Protein AF-0000000070188463 (afdb_homodimer)

pLDDT: mean 90.96, std 11.63, range [24.16, 98.5]

Sequence (568 aa):
MRGALTEFWETFYLQYTEGNIYKVPVLRHDMTDEQWKAVAAVIRMGFIQEGVFPIKLAPSFMQQATFGACNDADLLDSFLKFVSVMDKTVFETALKDFESVEEDDINDVMEQYGAKKLINADNVDRIVRKIAHKELVQKPMFVADCFYKLLHTMSLVQEDMSVIYAKLQPSPKKVLKYLRFSEEMSQAETTLSLHVKKLVREMDDPQYLGLFLRFCTGSDVMTQREIHIRFISSDASKNVRCSLSHTCGCVLEIPRSYAEDPYVSLKADFLTLLKNRYWQMDIVMRGALTEFWETFYLQYTEGNIYKVPVLRHDMTDEQWKAVAAVIRMGFIQEGVFPIKLAPSFMQQATFGACNDADLLDSFLKFVSVMDKTVFETALKDFESVEEDDINDVMEQYGAKKLINADNVDRIVRKIAHKELVQKPMFVADCFYKLLHTMSLVQEDMSVIYAKLQPSPKKVLKYLRFSEEMSQAETTLSLHVKKLVREMDDPQYLGLFLRFCTGSDVMTQREIHIRFISSDASKNVRCSLSHTCGCVLEIPRSYAEDPYVSLKADFLTLLKNRYWQMDIV

Nearest PDB structures (foldseek):
  4be8-assembly1_A  TM=3.667E-01  e=1.521E-06  Homo sapiens
  6jx5-assembly3_B  TM=4.091E-01  e=7.621E-05  Homo sapiens
  4be8-assembly1_A  TM=3.666E-01  e=1.034E-06  Homo sapiens
  6jx5-assembly3_B  TM=4.093E-01  e=7.019E-05  Homo sapiens

Solvent-accessible surface area (backbone atoms only — not comparable to full-atom values): 30330 Å² total; per-residue (Å²): 106,48,47,56,51,40,50,49,48,56,50,42,54,43,62,38,25,46,64,55,67,18,25,44,60,52,87,48,92,90,53,53,66,68,55,41,33,51,51,33,50,49,45,51,49,33,33,74,74,62,58,41,71,72,68,43,45,22,61,32,34,49,29,30,14,37,70,72,48,55,53,73,83,41,34,59,60,33,35,52,34,23,42,29,61,67,53,29,52,48,51,52,38,36,67,74,41,42,85,75,41,57,66,69,57,52,52,50,52,32,56,74,69,67,52,82,69,86,77,44,80,88,43,37,63,61,52,52,49,50,48,30,44,40,67,49,42,57,68,30,34,68,57,25,54,36,21,26,77,57,42,48,74,48,96,71,54,79,78,45,50,64,51,50,46,58,61,29,52,71,43,41,71,61,52,58,70,29,53,39,69,67,90,80,62,53,72,56,51,47,52,40,52,51,45,53,52,51,51,43,45,55,32,64,50,65,66,54,41,21,41,52,35,28,55,28,46,22,28,54,52,41,64,86,63,58,36,37,53,41,77,36,78,62,55,78,85,51,83,61,93,62,68,46,38,34,33,90,73,13,27,36,37,38,46,51,70,50,49,82,44,60,62,39,58,54,50,32,53,49,54,51,47,58,70,43,73,81,54,78,64,58,80,118,106,48,46,55,53,40,52,48,48,55,49,42,56,43,61,39,24,47,63,52,70,17,25,44,59,54,87,48,92,90,51,53,67,66,55,42,34,49,52,33,48,50,46,52,50,33,35,73,76,63,58,40,69,71,70,44,44,24,60,32,32,48,30,30,14,37,71,71,48,55,53,72,83,42,34,58,60,33,34,51,34,23,41,29,62,67,54,28,51,49,51,53,38,36,68,74,42,41,86,75,41,55,67,70,59,51,51,48,50,33,55,75,69,66,51,83,68,87,78,46,79,89,44,35,64,60,52,52,48,50,48,32,45,40,66,47,42,57,68,29,35,69,57,25,53,34,20,26,78,58,42,49,75,47,97,70,52,80,79,45,49,64,50,51,45,59,61,27,52,71,44,41,71,61,52,59,70,29,52,39,68,68,91,79,62,54,72,56,50,49,54,41,52,50,44,53,51,51,51,43,44,55,32,64,51,65,66,55,40,23,41,51,35,26,53,28,46,22,27,54,51,41,65,85,61,59,35,39,51,40,78,37,77,62,55,80,84,50,84,62,91,61,69,46,37,33,31,83,74,12,27,37,36,38,48,51,68,52,49,82,44,61,63,39,57,54,49,34,53,48,53,51,47,57,70,43,72,83,54,79,64,55,81,112

Structure (mmCIF, N/CA/C/O backbone):
data_AF-0000000070188463-model_v1
#
loop_
_entity.id
_entity.type
_entity.pdbx_description
1 polymer 'HECT domain-containing protein'
#
loop_
_atom_site.group_PDB
_atom_site.id
_atom_site.type_symbol
_atom_site.label_atom_id
_atom_site.label_alt_id
_atom_site.label_comp_id
_atom_site.label_asym_id
_atom_site.label_entity_id
_atom_site.label_seq_id
_atom_site.pdbx_PDB_ins_code
_atom_site.Cartn_x
_atom_site.Cartn_y
_atom_site.Cartn_z
_atom_site.occupancy
_atom_site.B_iso_or_equiv
_atom_site.auth_seq_id
_atom_site.auth_comp_id
_atom_site.auth_asym_id
_atom_site.auth_atom_id
_atom_site.pdbx_PDB_model_num
ATOM 1 N N . MET A 1 1 ? -24.281 8.25 -7.383 1 86.94 1 MET A N 1
ATOM 2 C CA . MET A 1 1 ? -24.062 8.938 -6.109 1 86.94 1 MET A CA 1
ATOM 3 C C . MET A 1 1 ? -22.812 8.398 -5.406 1 86.94 1 MET A C 1
ATOM 5 O O . MET A 1 1 ? -21.891 9.148 -5.113 1 86.94 1 MET A O 1
ATOM 9 N N . ARG A 1 2 ? -22.656 7.102 -5.375 1 87.94 2 ARG A N 1
ATOM 10 C CA . ARG A 1 2 ? -21.5 6.516 -4.688 1 87.94 2 ARG A CA 1
ATOM 11 C C . ARG A 1 2 ? -20.203 6.887 -5.383 1 87.94 2 ARG A C 1
ATOM 13 O O . ARG A 1 2 ? -19.219 7.227 -4.727 1 87.94 2 ARG A O 1
ATOM 20 N N . GLY A 1 3 ? -20.203 6.879 -6.66 1 88.31 3 GLY A N 1
ATOM 21 C CA . GLY A 1 3 ? -19.016 7.273 -7.418 1 88.31 3 GLY A CA 1
ATOM 22 C C . GLY A 1 3 ? -18.594 8.711 -7.164 1 88.31 3 GLY A C 1
ATOM 23 O O . GLY A 1 3 ? -17.406 8.992 -6.984 1 88.31 3 GLY A O 1
ATOM 24 N N . ALA A 1 4 ? -19.578 9.531 -7.148 1 91.5 4 ALA A N 1
ATOM 25 C CA . ALA A 1 4 ? -19.312 10.953 -6.91 1 91.5 4 ALA A CA 1
ATOM 26 C C . ALA A 1 4 ? -18.766 11.172 -5.504 1 91.5 4 ALA A C 1
ATOM 28 O O . ALA A 1 4 ? -17.828 11.969 -5.316 1 91.5 4 ALA A O 1
ATOM 29 N N . LEU A 1 5 ? -19.359 10.484 -4.555 1 94.31 5 LEU A N 1
ATOM 30 C CA . LEU A 1 5 ? -18.891 10.594 -3.18 1 94.31 5 LEU A CA 1
ATOM 31 C C . LEU A 1 5 ? -17.453 10.109 -3.061 1 94.31 5 LEU A C 1
ATOM 33 O O . LEU A 1 5 ? -16.625 10.75 -2.398 1 94.31 5 LEU A O 1
ATOM 37 N N . THR A 1 6 ? -17.172 9.016 -3.729 1 93.62 6 THR A N 1
ATOM 38 C CA . THR A 1 6 ? -15.828 8.469 -3.699 1 93.62 6 THR A CA 1
ATOM 39 C C . THR A 1 6 ? -14.828 9.445 -4.316 1 93.62 6 THR A C 1
ATOM 41 O O . THR A 1 6 ? -13.75 9.664 -3.762 1 93.62 6 THR A O 1
ATOM 44 N N . GLU A 1 7 ? -15.219 10.016 -5.383 1 92.88 7 GLU A N 1
ATOM 45 C CA . GLU A 1 7 ? -14.367 11 -6.035 1 92.88 7 GLU A CA 1
ATOM 46 C C . GLU A 1 7 ? -14.164 12.227 -5.145 1 92.88 7 GLU A C 1
ATOM 48 O O . GLU A 1 7 ? -13.055 12.75 -5.059 1 92.88 7 GLU A O 1
ATOM 53 N N . PHE A 1 8 ? -15.188 12.672 -4.531 1 96.56 8 PHE A N 1
ATOM 54 C CA . PHE A 1 8 ? -15.102 13.797 -3.611 1 96.56 8 PHE A CA 1
ATOM 55 C C . PHE A 1 8 ? -14.086 13.523 -2.512 1 96.56 8 PHE A C 1
ATOM 57 O O . PHE A 1 8 ? -13.203 14.344 -2.26 1 96.56 8 PHE A O 1
ATOM 64 N N . TRP A 1 9 ? -14.203 12.438 -1.921 1 97.06 9 TRP A N 1
ATOM 65 C CA . TRP A 1 9 ? -13.359 12.148 -0.769 1 97.06 9 TRP A CA 1
ATOM 66 C C . TRP A 1 9 ? -11.914 11.922 -1.196 1 97.06 9 TRP A C 1
ATOM 68 O O . TRP A 1 9 ? -10.984 12.312 -0.488 1 97.06 9 TRP A O 1
ATOM 78 N N . GLU A 1 10 ? -11.727 11.258 -2.305 1 93.38 10 GLU A N 1
ATOM 79 C CA . GLU A 1 10 ? -10.375 11.094 -2.82 1 93.38 10 GLU A CA 1
ATOM 80 C C . GLU A 1 10 ? -9.688 12.445 -3 1 93.38 10 GLU A C 1
ATOM 82 O O . GLU A 1 10 ? -8.539 12.625 -2.592 1 93.38 10 GLU A O 1
ATOM 87 N N . THR A 1 11 ? -10.398 13.352 -3.549 1 94.38 11 THR A N 1
ATOM 88 C CA . THR A 1 11 ? -9.875 14.695 -3.762 1 94.38 11 THR A CA 1
ATOM 89 C C . THR A 1 11 ? -9.68 15.422 -2.432 1 94.38 11 THR A C 1
ATOM 91 O O . THR A 1 11 ? -8.648 16.062 -2.217 1 94.38 11 THR A O 1
ATOM 94 N N . PHE A 1 12 ? -10.641 15.312 -1.581 1 97.38 12 PHE A N 1
ATOM 95 C CA . PHE A 1 12 ? -10.578 15.969 -0.281 1 97.38 12 PHE A CA 1
ATOM 96 C C . PHE A 1 12 ? -9.375 15.484 0.518 1 97.38 12 PHE A C 1
ATOM 98 O O . PHE A 1 12 ? -8.617 16.297 1.059 1 97.38 12 PHE A O 1
ATOM 105 N N . TYR A 1 13 ? -9.219 14.133 0.559 1 97.06 13 TYR A N 1
ATOM 106 C CA . TYR A 1 13 ? -8.117 13.562 1.321 1 97.06 13 TYR A CA 1
ATOM 107 C C . TYR A 1 13 ? -6.773 14.031 0.77 1 97.06 13 TYR A C 1
ATOM 109 O O . TYR A 1 13 ? -5.824 14.242 1.527 1 97.06 13 TYR A O 1
ATOM 117 N N . LEU A 1 14 ? -6.734 14.18 -0.507 1 94.12 14 LEU A N 1
ATOM 118 C CA . LEU A 1 14 ? -5.48 14.508 -1.179 1 94.12 14 LEU A CA 1
ATOM 119 C C . LEU A 1 14 ? -5.137 15.984 -0.989 1 94.12 14 LEU A C 1
ATOM 121 O O . LEU A 1 14 ? -3.986 16.328 -0.706 1 94.12 14 LEU A O 1
ATOM 125 N N . GLN A 1 15 ? -6.109 16.844 -1.016 1 94.44 15 GLN A N 1
ATOM 126 C CA . GLN A 1 15 ? -5.828 18.266 -1.163 1 94.44 15 GLN A CA 1
ATOM 127 C C . GLN A 1 15 ? -6.098 19.016 0.137 1 94.44 15 GLN A C 1
ATOM 129 O O . GLN A 1 15 ? -5.633 20.141 0.315 1 94.44 15 GLN A O 1
ATOM 134 N N . TYR A 1 16 ? -6.848 18.406 1.026 1 97 16 TYR A N 1
ATOM 135 C CA . TYR A 1 16 ? -7.324 19.219 2.141 1 97 16 TYR A CA 1
ATOM 136 C C . TYR A 1 16 ? -6.977 18.578 3.475 1 97 16 TYR A C 1
ATOM 138 O O . TYR A 1 16 ? -7.469 19 4.523 1 97 16 TYR A O 1
ATOM 146 N N . THR A 1 17 ? -6.211 17.5 3.404 1 97.81 17 THR A N 1
ATOM 147 C CA . THR A 1 17 ? -5.871 16.828 4.656 1 97.81 17 THR A CA 1
ATOM 148 C C . THR A 1 17 ? -4.379 16.516 4.719 1 97.81 17 THR A C 1
ATOM 150 O O . THR A 1 17 ? -3.689 16.547 3.695 1 97.81 17 THR A O 1
ATOM 153 N N . GLU A 1 18 ? -3.93 16.359 5.848 1 96.19 18 GLU A N 1
ATOM 154 C CA . GLU A 1 18 ? -2.598 15.82 6.105 1 96.19 18 GLU A CA 1
ATOM 155 C C . GLU A 1 18 ? -2.666 14.562 6.969 1 96.19 18 GLU A C 1
ATOM 157 O O . GLU A 1 18 ? -3.703 14.273 7.57 1 96.19 18 GLU A O 1
ATOM 162 N N . GLY A 1 19 ? -1.573 13.844 6.93 1 96 19 GLY A N 1
ATOM 163 C CA . GLY A 1 19 ? -1.513 12.578 7.641 1 96 19 GLY A CA 1
ATOM 164 C C . GLY A 1 19 ? -1.234 11.391 6.73 1 96 19 GLY A C 1
ATOM 165 O O . GLY A 1 19 ? -0.993 11.57 5.535 1 96 19 GLY A O 1
ATOM 166 N N . ASN A 1 20 ? -1.298 10.172 7.32 1 94.06 20 ASN A N 1
ATOM 167 C CA . ASN A 1 20 ? -0.941 8.945 6.613 1 94.06 20 ASN A CA 1
ATOM 168 C C . ASN A 1 20 ? -2.143 8.016 6.465 1 94.06 20 ASN A C 1
ATOM 170 O O . ASN A 1 20 ? -3 8.242 5.605 1 94.06 20 ASN A O 1
ATOM 174 N N . ILE A 1 21 ? -2.256 7.047 7.383 1 94.44 21 ILE A N 1
ATOM 175 C CA . ILE A 1 21 ? -3.436 6.188 7.359 1 94.44 21 ILE A CA 1
ATOM 176 C C . ILE A 1 21 ? -4.664 6.992 7.777 1 94.44 21 ILE A C 1
ATOM 178 O O . ILE A 1 21 ? -5.68 7 7.074 1 94.44 21 ILE A O 1
ATOM 182 N N . TYR A 1 22 ? -4.496 7.66 8.922 1 97.5 22 TYR A N 1
ATOM 183 C CA . TYR A 1 22 ? -5.504 8.625 9.352 1 97.5 22 TYR A CA 1
ATOM 184 C C . TYR A 1 22 ? -5.102 10.039 8.961 1 97.5 22 TYR A C 1
ATOM 186 O O . TYR A 1 22 ? -3.914 10.375 8.938 1 97.5 22 TYR A O 1
ATOM 194 N N . LYS A 1 23 ? -6.09 10.789 8.68 1 98.31 23 LYS A N 1
ATOM 195 C CA . LYS A 1 23 ? -5.863 12.156 8.203 1 98.31 23 LYS A CA 1
ATOM 196 C C . LYS A 1 23 ? -6.707 13.156 8.992 1 98.31 23 LYS A C 1
ATOM 198 O O . LYS A 1 23 ? -7.723 12.789 9.586 1 98.31 23 LYS A O 1
ATOM 203 N N . VAL A 1 24 ? -6.266 14.406 8.984 1 98.44 24 VAL A N 1
ATOM 204 C CA . VAL A 1 24 ? -7.055 15.508 9.523 1 98.44 24 VAL A CA 1
ATOM 205 C C . VAL A 1 24 ? -7.051 16.672 8.547 1 98.44 24 VAL A C 1
ATOM 207 O O . VAL A 1 24 ? -6.074 16.875 7.82 1 98.44 24 VAL A O 1
ATOM 210 N N . PRO A 1 25 ? -8.156 17.391 8.477 1 97.94 25 PRO A N 1
ATOM 211 C CA . PRO A 1 25 ? -8.188 18.562 7.594 1 97.94 25 PRO A CA 1
ATOM 212 C C . PRO A 1 25 ? -7.141 19.609 7.961 1 97.94 25 PRO A C 1
ATOM 214 O O . PRO A 1 25 ? -6.809 19.766 9.141 1 97.94 25 PRO A O 1
ATOM 217 N N . VAL A 1 26 ? -6.637 20.266 6.992 1 96.44 26 VAL A N 1
ATOM 218 C CA . VAL A 1 26 ? -5.691 21.359 7.18 1 96.44 26 VAL A CA 1
ATOM 219 C C . VAL A 1 26 ? -6.391 22.703 6.926 1 96.44 26 VAL A C 1
ATOM 221 O O . VAL A 1 26 ? -7.188 22.812 5.996 1 96.44 26 VAL A O 1
ATOM 224 N N . LEU A 1 27 ? -6.07 23.594 7.812 1 93.56 27 LEU A N 1
ATOM 225 C CA . LEU A 1 27 ? -6.625 24.938 7.602 1 93.56 27 LEU A CA 1
ATOM 226 C C . LEU A 1 27 ? -6.055 25.562 6.336 1 93.56 27 LEU A C 1
ATOM 228 O O . LEU A 1 27 ? -4.855 25.469 6.078 1 93.56 27 LEU A O 1
ATOM 232 N N . ARG A 1 28 ? -6.961 26.094 5.602 1 89.62 28 ARG A N 1
ATOM 233 C CA . ARG A 1 28 ? -6.582 26.766 4.367 1 89.62 28 ARG A CA 1
ATOM 234 C C . ARG A 1 28 ? -7.184 28.172 4.301 1 89.62 28 ARG A C 1
ATOM 236 O O . ARG A 1 28 ? -8.305 28.391 4.77 1 89.62 28 ARG A O 1
ATOM 243 N N . HIS A 1 29 ? -6.531 28.984 3.566 1 87.44 29 HIS A N 1
ATOM 244 C CA . HIS A 1 29 ? -6.988 30.375 3.445 1 87.44 29 HIS A CA 1
ATOM 245 C C . HIS A 1 29 ? -8.195 30.469 2.516 1 87.44 29 HIS A C 1
ATOM 247 O O . HIS A 1 29 ? -9 31.406 2.637 1 87.44 29 HIS A O 1
ATOM 253 N N . ASP A 1 30 ? -8.242 29.531 1.631 1 87.31 30 ASP A N 1
ATOM 254 C CA . ASP A 1 30 ? -9.32 29.594 0.646 1 87.31 30 ASP A CA 1
ATOM 255 C C . ASP A 1 30 ? -10.562 28.859 1.146 1 87.31 30 ASP A C 1
ATOM 257 O O . ASP A 1 30 ? -11.562 28.75 0.425 1 87.31 30 ASP A O 1
ATOM 261 N N . MET A 1 31 ? -10.539 28.312 2.301 1 92.69 31 MET A N 1
ATOM 262 C CA . MET A 1 31 ? -11.672 27.609 2.9 1 92.69 31 MET A CA 1
ATOM 263 C C . MET A 1 31 ? -12.172 28.359 4.133 1 92.69 31 MET A C 1
ATOM 265 O O . MET A 1 31 ? -11.438 28.516 5.109 1 92.69 31 MET A O 1
ATOM 269 N N . THR A 1 32 ? -13.375 28.812 4.023 1 93.44 32 THR A N 1
ATOM 270 C CA . THR A 1 32 ? -14.023 29.484 5.148 1 93.44 32 THR A CA 1
ATOM 271 C C . THR A 1 32 ? -15.016 28.562 5.84 1 93.44 32 THR A C 1
ATOM 273 O O . THR A 1 32 ? -15.039 27.359 5.562 1 93.44 32 THR A O 1
ATOM 276 N N . ASP A 1 33 ? -15.75 29.141 6.73 1 95.5 33 ASP A N 1
ATOM 277 C CA . ASP A 1 33 ? -16.766 28.406 7.48 1 95.5 33 ASP A CA 1
ATOM 278 C C . ASP A 1 33 ? -17.797 27.781 6.547 1 95.5 33 ASP A C 1
ATOM 280 O O . ASP A 1 33 ? -18.234 26.656 6.762 1 95.5 33 ASP A O 1
ATOM 284 N N . GLU A 1 34 ? -18.078 28.438 5.531 1 96.38 34 GLU A N 1
ATOM 285 C CA . GLU A 1 34 ? -19.109 27.969 4.594 1 96.38 34 GLU A CA 1
ATOM 286 C C . GLU A 1 34 ? -18.656 26.688 3.887 1 96.38 34 GLU A C 1
ATOM 288 O O . GLU A 1 34 ? -19.438 25.734 3.789 1 96.38 34 GLU A O 1
ATOM 293 N N . GLN A 1 35 ? -17.453 26.672 3.398 1 97.06 35 GLN A N 1
ATOM 294 C CA . GLN A 1 35 ? -16.938 25.5 2.682 1 97.06 35 GLN A CA 1
ATOM 295 C C . GLN A 1 35 ? -16.797 24.297 3.613 1 97.06 35 GLN A C 1
ATOM 297 O O . GLN A 1 35 ? -17.109 23.172 3.234 1 97.06 35 GLN A O 1
ATOM 302 N N . TRP A 1 36 ? -16.359 24.578 4.797 1 98.25 36 TRP A N 1
ATOM 303 C CA . TRP A 1 36 ? -16.188 23.484 5.746 1 98.25 36 TRP A CA 1
ATOM 304 C C . TRP A 1 36 ? -17.547 22.906 6.156 1 98.25 36 TRP A C 1
ATOM 306 O O . TRP A 1 36 ? -17.672 21.688 6.316 1 98.25 36 TRP A O 1
ATOM 316 N N . LYS A 1 37 ? -18.531 23.75 6.293 1 97.94 37 LYS A N 1
ATOM 317 C CA . LYS A 1 37 ? -19.875 23.281 6.574 1 97.94 37 LYS A CA 1
ATOM 318 C C . LYS A 1 37 ? -20.422 22.453 5.418 1 97.94 37 LYS A C 1
ATOM 320 O O . LYS A 1 37 ? -21.156 21.484 5.633 1 97.94 37 LYS A O 1
ATOM 325 N N . ALA A 1 38 ? -20.047 22.844 4.238 1 98 38 ALA A N 1
ATOM 326 C CA . ALA A 1 38 ? -20.453 22.062 3.066 1 98 38 ALA A CA 1
ATOM 327 C C . ALA A 1 38 ? -19.859 20.656 3.107 1 98 38 ALA A C 1
ATOM 329 O O . ALA A 1 38 ? -20.531 19.688 2.744 1 98 38 ALA A O 1
ATOM 330 N N . VAL A 1 39 ? -18.641 20.547 3.535 1 98.38 39 VAL A N 1
ATOM 331 C CA . VAL A 1 39 ? -18.016 19.234 3.678 1 98.38 39 VAL A CA 1
ATOM 332 C C . VAL A 1 39 ? -18.781 18.406 4.715 1 98.38 39 VAL A C 1
ATOM 334 O O . VAL A 1 39 ? -19.031 17.219 4.504 1 98.38 39 VAL A O 1
ATOM 337 N N . ALA A 1 40 ? -19.172 19.078 5.766 1 98.5 40 ALA A N 1
ATOM 338 C CA . ALA A 1 40 ? -19.969 18.406 6.793 1 98.5 40 ALA A CA 1
ATOM 339 C C . ALA A 1 40 ? -21.297 17.906 6.23 1 98.5 40 ALA A C 1
ATOM 341 O O . ALA A 1 40 ? -21.75 16.828 6.57 1 98.5 40 ALA A O 1
ATOM 342 N N . ALA A 1 41 ? -21.844 18.688 5.406 1 98.12 41 ALA A N 1
ATOM 343 C CA . ALA A 1 41 ? -23.109 18.297 4.766 1 98.12 41 ALA A CA 1
ATOM 344 C C . ALA A 1 41 ? -22.906 17.062 3.889 1 98.12 41 ALA A C 1
ATOM 346 O O . ALA A 1 41 ? -23.781 16.188 3.832 1 98.12 41 ALA A O 1
ATOM 347 N N . VAL A 1 42 ? -21.781 16.969 3.232 1 98 42 VAL A N 1
ATOM 348 C CA . VAL A 1 42 ? -21.469 15.805 2.402 1 98 42 VAL A CA 1
ATOM 349 C C . VAL A 1 42 ? -21.328 14.562 3.281 1 98 42 VAL A C 1
ATOM 351 O O . VAL A 1 42 ? -21.797 13.484 2.918 1 98 42 VAL A O 1
ATOM 354 N N . ILE A 1 43 ? -20.688 14.766 4.465 1 98 43 ILE A N 1
ATOM 355 C CA . ILE A 1 43 ? -20.531 13.656 5.402 1 98 43 ILE A CA 1
ATOM 356 C C . ILE A 1 43 ? -21.906 13.141 5.812 1 98 43 ILE A C 1
ATOM 358 O O . ILE A 1 43 ? -22.188 11.945 5.738 1 98 43 ILE A O 1
ATOM 362 N N . ARG A 1 44 ? -22.719 14.062 6.211 1 97 44 ARG A N 1
ATOM 363 C CA . ARG A 1 44 ? -24.047 13.719 6.676 1 97 44 ARG A CA 1
ATOM 364 C C . ARG A 1 44 ? -24.859 13.055 5.57 1 97 44 ARG A C 1
ATOM 366 O O . ARG A 1 44 ? -25.469 12 5.785 1 97 44 ARG A O 1
ATOM 373 N N . MET A 1 45 ? -24.906 13.625 4.434 1 96.19 45 MET A N 1
ATOM 374 C CA . MET A 1 45 ? -25.641 13.094 3.299 1 96.19 45 MET A CA 1
ATOM 375 C C . MET A 1 45 ? -25.141 11.703 2.918 1 96.19 45 MET A C 1
ATOM 377 O O . MET A 1 45 ? -25.938 10.789 2.689 1 96.19 45 MET A O 1
ATOM 381 N N . GLY A 1 46 ? -23.797 11.57 2.811 1 95.56 46 GLY A N 1
ATOM 382 C CA . GLY A 1 46 ? -23.219 10.281 2.463 1 95.56 46 GLY A CA 1
ATOM 383 C C . GLY A 1 46 ? -23.562 9.188 3.451 1 95.56 46 GLY A C 1
ATOM 384 O O . GLY A 1 46 ? -23.859 8.055 3.055 1 95.56 46 GLY A O 1
ATOM 385 N N . PHE A 1 47 ? -23.562 9.586 4.664 1 94.44 47 PHE A N 1
ATOM 386 C CA . PHE A 1 47 ? -23.859 8.609 5.707 1 94.44 47 PHE A CA 1
ATOM 387 C C . PHE A 1 47 ? -25.312 8.188 5.66 1 94.44 47 PHE A C 1
ATOM 389 O O . PHE A 1 47 ? -25.625 6.992 5.695 1 94.44 47 PHE A O 1
ATOM 396 N N . ILE A 1 48 ? -26.188 9.109 5.598 1 93.19 48 ILE A N 1
ATOM 397 C CA . ILE A 1 48 ? -27.625 8.852 5.668 1 93.19 48 ILE A CA 1
ATOM 398 C C . ILE A 1 48 ? -28.078 8.148 4.391 1 93.19 48 ILE A C 1
ATOM 400 O O . ILE A 1 48 ? -28.828 7.168 4.453 1 93.19 48 ILE A O 1
ATOM 404 N N . GLN A 1 49 ? -27.609 8.508 3.285 1 92.5 49 GLN A N 1
ATOM 405 C CA . GLN A 1 49 ? -28.141 8.039 2.016 1 92.5 49 GLN A CA 1
ATOM 406 C C . GLN A 1 49 ? -27.422 6.785 1.538 1 92.5 49 GLN A C 1
ATOM 408 O O . GLN A 1 49 ? -28.031 5.895 0.943 1 92.5 49 GLN A O 1
ATOM 413 N N . GLU A 1 50 ? -26.109 6.699 1.762 1 91.19 50 GLU A N 1
ATOM 414 C CA . GLU A 1 50 ? -25.328 5.637 1.132 1 91.19 50 GLU A CA 1
ATOM 415 C C . GLU A 1 50 ? -24.641 4.766 2.176 1 91.19 50 GLU A C 1
ATOM 417 O O . GLU A 1 50 ? -24.016 3.762 1.836 1 91.19 50 GLU A O 1
ATOM 422 N N . GLY A 1 51 ? -24.672 5.219 3.438 1 91.69 51 GLY A N 1
ATOM 423 C CA . GLY A 1 51 ? -23.969 4.492 4.48 1 91.69 51 GLY A CA 1
ATOM 424 C C . GLY A 1 51 ? -22.469 4.66 4.418 1 91.69 51 GLY A C 1
ATOM 425 O O . GLY A 1 51 ? -21.719 3.814 4.914 1 91.69 51 GLY A O 1
ATOM 426 N N . VAL A 1 52 ? -22.031 5.75 3.77 1 94.56 52 VAL A N 1
ATOM 427 C CA . VAL A 1 52 ? -20.609 6.012 3.602 1 94.56 52 VAL A CA 1
ATOM 428 C C . VAL A 1 52 ? -20.141 7.047 4.625 1 94.56 52 VAL A C 1
ATOM 430 O O . VAL A 1 52 ? -20.859 8.008 4.914 1 94.56 52 VAL A O 1
ATOM 433 N N . PHE A 1 53 ? -19.016 6.859 5.195 1 96.12 53 PHE A N 1
ATOM 434 C CA . PHE A 1 53 ? -18.359 7.727 6.164 1 96.12 53 PHE A CA 1
ATOM 435 C C . PHE A 1 53 ? -16.875 7.891 5.832 1 96.12 53 PHE A C 1
ATOM 437 O O . PHE A 1 53 ? -16.25 6.969 5.301 1 96.12 53 PHE A O 1
ATOM 444 N N . PRO A 1 54 ? -16.344 9.086 6.008 1 97.38 54 PRO A N 1
ATOM 445 C CA . PRO A 1 54 ? -14.922 9.281 5.68 1 97.38 54 PRO A CA 1
ATOM 446 C C . PRO A 1 54 ? -13.984 8.664 6.711 1 97.38 54 PRO A C 1
ATOM 448 O O . PRO A 1 54 ? -13.406 9.383 7.535 1 97.38 54 PRO A O 1
ATOM 451 N N . ILE A 1 55 ? -13.703 7.461 6.539 1 97 55 ILE A N 1
ATOM 452 C CA . ILE A 1 55 ? -13.055 6.688 7.594 1 97 55 ILE A CA 1
ATOM 453 C C . ILE A 1 55 ? -11.539 6.895 7.531 1 97 55 ILE A C 1
ATOM 455 O O . ILE A 1 55 ? -10.797 6.336 8.344 1 97 55 ILE A O 1
ATOM 459 N N . LYS A 1 56 ? -11.062 7.676 6.613 1 97.69 56 LYS A N 1
ATOM 460 C CA . LYS A 1 56 ? -9.648 8.055 6.637 1 97.69 56 LYS A CA 1
ATOM 461 C C . LYS A 1 56 ? -9.422 9.258 7.543 1 97.69 56 LYS A C 1
ATOM 463 O O . LYS A 1 56 ? -8.281 9.57 7.895 1 97.69 56 LYS A O 1
ATOM 468 N N . LEU A 1 57 ? -10.508 10.016 7.82 1 98.5 57 LEU A N 1
ATOM 469 C CA . LEU A 1 57 ? -10.359 11.039 8.844 1 98.5 57 LEU A CA 1
ATOM 470 C C . LEU A 1 57 ? -10.195 10.406 10.227 1 98.5 57 LEU A C 1
ATOM 472 O O . LEU A 1 57 ? -10.922 9.477 10.578 1 98.5 57 LEU A O 1
ATOM 476 N N . ALA A 1 58 ? -9.281 10.891 10.945 1 98.12 58 ALA A N 1
ATOM 477 C CA . ALA A 1 58 ? -8.922 10.297 12.227 1 98.12 58 ALA A CA 1
ATOM 478 C C . ALA A 1 58 ? -10.133 10.234 13.156 1 98.12 58 ALA A C 1
ATOM 480 O O . ALA A 1 58 ? -10.852 11.219 13.328 1 98.12 58 ALA A O 1
ATOM 481 N N . PRO A 1 59 ? -10.297 9.102 13.828 1 96.75 59 PRO A N 1
ATOM 482 C CA . PRO A 1 59 ? -11.414 8.969 14.766 1 96.75 59 PRO A CA 1
ATOM 483 C C . PRO A 1 59 ? -11.422 10.062 15.836 1 96.75 59 PRO A C 1
ATOM 485 O O . PRO A 1 59 ? -12.477 10.609 16.156 1 96.75 59 PRO A O 1
ATOM 488 N N . SER A 1 60 ? -10.289 10.375 16.344 1 96.19 60 SER A N 1
ATOM 489 C CA . SER A 1 60 ? -10.211 11.398 17.391 1 96.19 60 SER A CA 1
ATOM 490 C C . SER A 1 60 ? -10.703 12.75 16.891 1 96.19 60 SER A C 1
ATOM 492 O O . SER A 1 60 ? -11.422 13.453 17.594 1 96.19 60 SER A O 1
ATOM 494 N N . PHE A 1 61 ? -10.367 13.078 15.703 1 97.81 61 PHE A N 1
ATOM 495 C CA . PHE A 1 61 ? -10.867 14.305 15.102 1 97.81 61 PHE A CA 1
ATOM 496 C C . PHE A 1 61 ? -12.375 14.242 14.891 1 97.81 61 PHE A C 1
ATOM 498 O O . PHE A 1 61 ? -13.086 15.195 15.195 1 97.81 61 PHE A O 1
ATOM 505 N N . MET A 1 62 ? -12.828 13.117 14.367 1 97.62 62 MET A N 1
ATOM 506 C CA . MET A 1 62 ? -14.25 12.977 14.047 1 97.62 62 MET A CA 1
ATOM 507 C C . MET A 1 62 ? -15.086 12.945 15.32 1 97.62 62 MET A C 1
ATOM 509 O O . MET A 1 62 ? -16.234 13.414 15.328 1 97.62 62 MET A O 1
ATOM 513 N N . GLN A 1 63 ? -14.523 12.414 16.375 1 96.75 63 GLN A N 1
ATOM 514 C CA . GLN A 1 63 ? -15.195 12.484 17.672 1 96.75 63 GLN A CA 1
ATOM 515 C C . GLN A 1 63 ? -15.391 13.93 18.109 1 96.75 63 GLN A C 1
ATOM 517 O O . GLN A 1 63 ? -16.484 14.312 18.562 1 96.75 63 GLN A O 1
ATOM 522 N N . GLN A 1 64 ? -14.32 14.68 17.969 1 96.38 64 GLN A N 1
ATOM 523 C CA . GLN A 1 64 ? -14.398 16.109 18.281 1 96.38 64 GLN A CA 1
ATOM 524 C C . GLN A 1 64 ? -15.438 16.797 17.406 1 96.38 64 GLN A C 1
ATOM 526 O O . GLN A 1 64 ? -16.219 17.625 17.891 1 96.38 64 GLN A O 1
ATOM 531 N N . ALA A 1 65 ? -15.461 16.422 16.156 1 97.62 65 ALA A N 1
ATOM 532 C CA . ALA A 1 65 ? -16.297 17.078 15.148 1 97.62 65 ALA A CA 1
ATOM 533 C C . ALA A 1 65 ? -17.75 16.656 15.281 1 97.62 65 ALA A C 1
ATOM 535 O O . ALA A 1 65 ? -18.656 17.328 14.758 1 97.62 65 ALA A O 1
ATOM 536 N N . THR A 1 66 ? -18.047 15.555 15.93 1 97.12 66 THR A N 1
ATOM 537 C CA . THR A 1 66 ? -19.391 15.016 15.992 1 97.12 66 THR A CA 1
ATOM 538 C C . THR A 1 66 ? -19.969 15.148 17.406 1 97.12 66 THR A C 1
ATOM 540 O O . THR A 1 66 ? -21.141 15.438 17.578 1 97.12 66 THR A O 1
ATOM 543 N N . PHE A 1 67 ? -19.078 14.977 18.422 1 95.88 67 PHE A N 1
ATOM 544 C CA . PHE A 1 67 ? -19.578 14.898 19.797 1 95.88 67 PHE A CA 1
ATOM 545 C C . PHE A 1 67 ? -19.062 16.062 20.625 1 95.88 67 PHE A C 1
ATOM 547 O O . PHE A 1 67 ? -19.469 16.25 21.766 1 95.88 67 PHE A O 1
ATOM 554 N N . GLY A 1 68 ? -18.125 16.766 20.172 1 94.56 68 GLY A N 1
ATOM 555 C CA . GLY A 1 68 ? -17.562 17.906 20.875 1 94.56 68 GLY A CA 1
ATOM 556 C C . GLY A 1 68 ? -16.391 17.547 21.75 1 94.56 68 GLY A C 1
ATOM 557 O O . GLY A 1 68 ? -15.773 18.438 22.375 1 94.56 68 GLY A O 1
ATOM 558 N N . ALA A 1 69 ? -16.094 16.25 21.75 1 93.06 69 ALA A N 1
ATOM 559 C CA . ALA A 1 69 ? -14.969 15.812 22.562 1 93.06 69 ALA A CA 1
ATOM 560 C C . ALA A 1 69 ? -14.383 14.5 22.031 1 93.06 69 ALA A C 1
ATOM 562 O O . ALA A 1 69 ? -15.117 13.625 21.578 1 93.06 69 ALA A O 1
ATOM 563 N N . CYS A 1 70 ? -13.039 14.477 22.094 1 91.25 70 CYS A N 1
ATOM 564 C CA . CYS A 1 70 ? -12.375 13.242 21.688 1 91.25 70 CYS A CA 1
ATOM 565 C C . CYS A 1 70 ? -12.117 12.344 22.891 1 91.25 70 CYS A C 1
ATOM 567 O O . CYS A 1 70 ? -11.898 12.828 24 1 91.25 70 CYS A O 1
ATOM 569 N N . ASN A 1 71 ? -12.203 11.062 22.609 1 88.81 71 ASN A N 1
ATOM 570 C CA . ASN A 1 71 ? -11.875 10.062 23.625 1 88.81 71 ASN A CA 1
ATOM 571 C C . ASN A 1 71 ? -10.367 9.875 23.75 1 88.81 71 ASN A C 1
ATOM 573 O O . ASN A 1 71 ? -9.688 9.555 22.781 1 88.81 71 ASN A O 1
ATOM 577 N N . ASP A 1 72 ? -9.867 9.969 24.938 1 86.75 72 ASP A N 1
ATOM 578 C CA . ASP A 1 72 ? -8.438 9.852 25.203 1 86.75 72 ASP A CA 1
ATOM 579 C C . ASP A 1 72 ? -7.914 8.477 24.797 1 86.75 72 ASP A C 1
ATOM 581 O O . ASP A 1 72 ? -6.766 8.344 24.375 1 86.75 72 ASP A O 1
ATOM 585 N N . ALA A 1 73 ? -8.766 7.547 24.969 1 85.31 73 ALA A N 1
ATOM 586 C CA . ALA A 1 73 ? -8.367 6.176 24.656 1 85.31 73 ALA A CA 1
ATOM 587 C C . ALA A 1 73 ? -8.062 6.023 23.172 1 85.31 73 ALA A C 1
ATOM 589 O O . ALA A 1 73 ? -7.207 5.227 22.781 1 85.31 73 ALA A O 1
ATOM 590 N N . ASP A 1 74 ? -8.672 6.844 22.328 1 91.19 74 ASP A N 1
ATOM 591 C CA . ASP A 1 74 ? -8.531 6.727 20.875 1 91.19 74 ASP A CA 1
ATOM 592 C C . ASP A 1 74 ? -7.441 7.66 20.359 1 91.19 74 ASP A C 1
ATOM 594 O O . ASP A 1 74 ? -6.977 7.508 19.219 1 91.19 74 ASP A O 1
ATOM 598 N N . LEU A 1 75 ? -7.055 8.547 21.188 1 96.06 75 LEU A N 1
ATOM 599 C CA . LEU A 1 75 ? -6.164 9.609 20.75 1 96.06 75 LEU A CA 1
ATOM 600 C C . LEU A 1 75 ? -4.82 9.047 20.297 1 96.06 75 LEU A C 1
ATOM 602 O O . LEU A 1 75 ? -4.363 9.336 19.188 1 96.06 75 LEU A O 1
ATOM 606 N N . LEU A 1 76 ? -4.25 8.211 21.141 1 96.38 76 LEU A N 1
ATOM 607 C CA . LEU A 1 76 ? -2.922 7.688 20.828 1 96.38 76 LEU A CA 1
ATOM 608 C C . LEU A 1 76 ? -2.971 6.758 19.625 1 96.38 76 LEU A C 1
ATOM 610 O O . LEU A 1 76 ? -2.109 6.828 18.75 1 96.38 76 LEU A O 1
ATOM 614 N N . ASP A 1 77 ? -3.957 5.949 19.594 1 95.69 77 ASP A N 1
ATOM 615 C CA . ASP A 1 77 ? -4.109 5.047 18.453 1 95.69 77 ASP A CA 1
ATOM 616 C C . ASP A 1 77 ? -4.309 5.824 17.156 1 95.69 77 ASP A C 1
ATOM 618 O O . ASP A 1 77 ? -3.707 5.496 16.125 1 95.69 77 ASP A O 1
ATOM 622 N N . SER A 1 78 ? -5.145 6.836 17.203 1 97.56 78 SER A N 1
ATOM 623 C CA . SER A 1 78 ? -5.359 7.695 16.047 1 97.56 78 SER A CA 1
ATOM 624 C C . SER A 1 78 ? -4.066 8.375 15.609 1 97.56 78 SER A C 1
ATOM 626 O O . SER A 1 78 ? -3.766 8.438 14.422 1 97.56 78 SER A O 1
ATOM 628 N N . PHE A 1 79 ? -3.301 8.742 16.625 1 98.25 79 PHE A N 1
ATOM 629 C CA . PHE A 1 79 ? -2.07 9.477 16.344 1 98.25 79 PHE A CA 1
ATOM 630 C C . PHE A 1 79 ? -1.04 8.57 15.68 1 98.25 79 PHE A C 1
ATOM 632 O O . PHE A 1 79 ? -0.393 8.969 14.711 1 98.25 79 PHE A O 1
ATOM 639 N N . LEU A 1 80 ? -0.936 7.41 16.156 1 97.81 80 LEU A N 1
ATOM 640 C CA . LEU A 1 80 ? 0.055 6.477 15.641 1 97.81 80 LEU A CA 1
ATOM 641 C C . LEU A 1 80 ? -0.284 6.059 14.219 1 97.81 80 LEU A C 1
ATOM 643 O O . LEU A 1 80 ? 0.59 5.613 13.469 1 97.81 80 LEU A O 1
ATOM 647 N N . LYS A 1 81 ? -1.53 6.238 13.797 1 97.06 81 LYS A N 1
ATOM 648 C CA . LYS A 1 81 ? -1.929 5.957 12.422 1 97.06 81 LYS A CA 1
ATOM 649 C C . LYS A 1 81 ? -1.908 7.227 11.578 1 97.06 81 LYS A C 1
ATOM 651 O O . LYS A 1 81 ? -2.057 7.168 10.352 1 97.06 81 LYS A O 1
ATOM 656 N N . PHE A 1 82 ? -1.744 8.297 12.25 1 97.94 82 PHE A N 1
ATOM 657 C CA . PHE A 1 82 ? -1.646 9.602 11.602 1 97.94 82 PHE A CA 1
ATOM 658 C C . PHE A 1 82 ? -0.218 9.875 11.148 1 97.94 82 PHE A C 1
ATOM 660 O O . PHE A 1 82 ? 0.002 10.445 10.078 1 97.94 82 PHE A O 1
ATOM 667 N N . VAL A 1 83 ? 0.731 9.492 11.898 1 97.5 83 VAL A N 1
ATOM 668 C CA . VAL A 1 83 ? 2.133 9.781 11.609 1 97.5 83 VAL A CA 1
ATOM 669 C C . VAL A 1 83 ? 2.686 8.742 10.641 1 97.5 83 VAL A C 1
ATOM 671 O O . VAL A 1 83 ? 2.061 7.703 10.406 1 97.5 83 VAL A O 1
ATOM 674 N N . SER A 1 84 ? 3.812 9.062 10.055 1 96 84 SER A N 1
ATOM 675 C CA . SER A 1 84 ? 4.48 8.125 9.156 1 96 84 SER A CA 1
ATOM 676 C C . SER A 1 84 ? 4.879 6.848 9.891 1 96 84 SER A C 1
ATOM 678 O O . SER A 1 84 ? 5.012 6.844 11.117 1 96 84 SER A O 1
ATOM 680 N N . VAL A 1 85 ? 5.043 5.82 9.156 1 95.12 85 VAL A N 1
ATOM 681 C CA . VAL A 1 85 ? 5.453 4.543 9.742 1 95.12 85 VAL A CA 1
ATOM 682 C C . VAL A 1 85 ? 6.793 4.707 10.453 1 95.12 85 VAL A C 1
ATOM 684 O O . VAL A 1 85 ? 7.004 4.133 11.523 1 95.12 85 VAL A O 1
ATOM 687 N N . MET A 1 86 ? 7.652 5.5 9.93 1 93.31 86 MET A N 1
ATOM 688 C CA . MET A 1 86 ? 8.953 5.773 10.539 1 93.31 86 MET A CA 1
ATOM 689 C C . MET A 1 86 ? 8.773 6.438 11.906 1 93.31 86 MET A C 1
ATOM 691 O O . MET A 1 86 ? 9.398 6.027 12.883 1 93.31 86 MET A O 1
ATOM 695 N N . ASP A 1 87 ? 7.98 7.422 11.891 1 95.88 87 ASP A N 1
ATOM 696 C CA . ASP A 1 87 ? 7.746 8.141 13.141 1 95.88 87 ASP A CA 1
ATOM 697 C C . ASP A 1 87 ? 6.996 7.262 14.141 1 95.88 87 ASP A C 1
ATOM 699 O O . ASP A 1 87 ? 7.266 7.312 15.344 1 95.88 87 ASP A O 1
ATOM 703 N N . LYS A 1 88 ? 6.047 6.504 13.617 1 97.5 88 LYS A N 1
ATOM 704 C CA . LYS A 1 88 ? 5.297 5.582 14.461 1 97.5 88 LYS A CA 1
ATOM 705 C C . LYS A 1 88 ? 6.234 4.637 15.211 1 97.5 88 LYS A C 1
ATOM 707 O O . LYS A 1 88 ? 6.086 4.43 16.422 1 97.5 88 LYS A O 1
ATOM 712 N N . THR A 1 89 ? 7.168 4.121 14.5 1 96.31 89 THR A N 1
ATOM 713 C CA . THR A 1 89 ? 8.125 3.191 15.094 1 96.31 89 THR A CA 1
ATOM 714 C C . THR A 1 89 ? 8.898 3.859 16.219 1 96.31 89 THR A C 1
ATOM 716 O O . THR A 1 89 ? 9.109 3.256 17.281 1 96.31 89 THR A O 1
ATOM 719 N N . VAL A 1 90 ? 9.289 5.055 16 1 96.38 90 VAL A N 1
ATOM 720 C CA . VAL A 1 90 ? 10.023 5.805 17 1 96.38 90 VAL A CA 1
ATOM 721 C C . VAL A 1 90 ? 9.148 6.031 18.234 1 96.38 90 VAL A C 1
ATOM 723 O O . VAL A 1 90 ? 9.562 5.754 19.359 1 96.38 90 VAL A O 1
ATOM 726 N N . PHE A 1 91 ? 7.957 6.461 18.016 1 97.19 91 PHE A N 1
ATOM 727 C CA . PHE A 1 91 ? 7.043 6.73 19.125 1 97.19 91 PHE A CA 1
ATOM 728 C C . PHE A 1 91 ? 6.719 5.449 19.891 1 97.19 91 PHE A C 1
ATOM 730 O O . PHE A 1 91 ? 6.738 5.434 21.125 1 97.19 91 PHE A O 1
ATOM 737 N N . GLU A 1 92 ? 6.395 4.414 19.156 1 97.38 92 GLU A N 1
ATOM 738 C CA . GLU A 1 92 ? 6.035 3.148 19.797 1 97.38 92 GLU A CA 1
ATOM 739 C C . GLU A 1 92 ? 7.191 2.602 20.625 1 97.38 92 GLU A C 1
ATOM 741 O O . GLU A 1 92 ? 6.988 2.113 21.734 1 97.38 92 GLU A O 1
ATOM 746 N N . THR A 1 93 ? 8.398 2.656 20.094 1 97.12 93 THR A N 1
ATOM 747 C CA . THR A 1 93 ? 9.578 2.201 20.812 1 97.12 93 THR A CA 1
ATOM 748 C C . THR A 1 93 ? 9.797 3.033 22.078 1 97.12 93 THR A C 1
ATOM 750 O O . THR A 1 93 ? 10.047 2.488 23.156 1 97.12 93 THR A O 1
ATOM 753 N N . ALA A 1 94 ? 9.664 4.34 21.922 1 96.62 94 ALA A N 1
ATOM 754 C CA . ALA A 1 94 ? 9.867 5.246 23.047 1 96.62 94 ALA A CA 1
ATOM 755 C C . ALA A 1 94 ? 8.836 4.988 24.141 1 96.62 94 ALA A C 1
ATOM 757 O O . ALA A 1 94 ? 9.164 5.023 25.328 1 96.62 94 ALA A O 1
ATOM 758 N N . LEU A 1 95 ? 7.629 4.688 23.766 1 96.56 95 LEU A N 1
ATOM 759 C CA . LEU A 1 95 ? 6.551 4.465 24.719 1 96.56 95 LEU A CA 1
ATOM 760 C C . LEU A 1 95 ? 6.715 3.117 25.422 1 96.56 95 LEU A C 1
ATOM 762 O O . LEU A 1 95 ? 6.348 2.969 26.578 1 96.56 95 LEU A O 1
ATOM 766 N N . LYS A 1 96 ? 7.238 2.139 24.688 1 96.12 96 LYS A N 1
ATOM 767 C CA . LYS A 1 96 ? 7.426 0.8 25.234 1 96.12 96 LYS A CA 1
ATOM 768 C C . LYS A 1 96 ? 8.68 0.73 26.094 1 96.12 96 LYS A C 1
ATOM 770 O O . LYS A 1 96 ? 8.648 0.209 27.219 1 96.12 96 LYS A O 1
ATOM 775 N N . ASP A 1 97 ? 9.797 1.176 25.547 1 96.31 97 ASP A N 1
ATOM 776 C CA . ASP A 1 97 ? 11.102 1.186 26.203 1 96.31 97 ASP A CA 1
ATOM 777 C C . ASP A 1 97 ? 11.945 2.361 25.703 1 96.31 97 ASP A C 1
ATOM 779 O O . ASP A 1 97 ? 12.727 2.223 24.766 1 96.31 97 ASP A O 1
ATOM 783 N N . PHE A 1 98 ? 11.953 3.432 26.484 1 95.62 98 PHE A N 1
ATOM 784 C CA . PHE A 1 98 ? 12.555 4.691 26.062 1 95.62 98 PHE 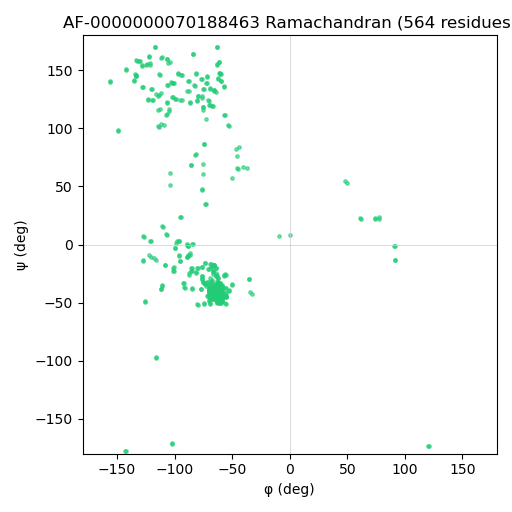A CA 1
ATOM 785 C C . PHE A 1 98 ? 14.055 4.527 25.828 1 95.62 98 PHE A C 1
ATOM 787 O O . PHE A 1 98 ? 14.617 5.168 24.938 1 95.62 98 PHE A O 1
ATOM 794 N N . GLU A 1 99 ? 14.68 3.695 26.516 1 93.88 99 GLU A N 1
ATOM 795 C CA . GLU A 1 99 ? 16.125 3.543 26.438 1 93.88 99 GLU A CA 1
ATOM 796 C C . GLU A 1 99 ? 16.547 2.844 25.141 1 93.88 99 GLU A C 1
ATOM 798 O O . GLU A 1 99 ? 17.703 2.91 24.734 1 93.88 99 GLU A O 1
ATOM 803 N N . SER A 1 100 ? 15.57 2.242 24.547 1 95.12 100 SER A N 1
ATOM 804 C CA . SER A 1 100 ? 15.867 1.47 23.359 1 95.12 100 SER A CA 1
ATOM 805 C C . SER A 1 100 ? 15.773 2.334 22.094 1 95.12 100 SER A C 1
ATOM 807 O O . SER A 1 100 ? 16.156 1.903 21.016 1 95.12 100 SER A O 1
ATOM 809 N N . VAL A 1 101 ? 15.234 3.564 22.25 1 94.38 101 VAL A N 1
ATOM 810 C CA . VAL A 1 101 ? 15.055 4.414 21.062 1 94.38 101 VAL A CA 1
ATOM 811 C C . VAL A 1 101 ? 16.359 5.137 20.75 1 94.38 101 VAL A C 1
ATOM 813 O O . VAL A 1 101 ? 17.062 5.602 21.656 1 94.38 101 VAL A O 1
ATOM 816 N N . GLU A 1 102 ? 16.688 5.176 19.531 1 93.38 102 GLU A N 1
ATOM 817 C CA . GLU A 1 102 ? 17.859 5.926 19.094 1 93.38 102 GLU A CA 1
ATOM 818 C C . GLU A 1 102 ? 17.688 7.418 19.344 1 93.38 102 GLU A C 1
ATOM 820 O O . GLU A 1 102 ? 16.688 8.016 18.922 1 93.38 102 GLU A O 1
ATOM 825 N N . GLU A 1 103 ? 18.641 8.023 19.922 1 91.81 103 GLU A N 1
ATOM 826 C CA . GLU A 1 103 ? 18.562 9.422 20.328 1 91.81 103 GLU A CA 1
ATOM 827 C C . GLU A 1 103 ? 18.328 10.336 19.125 1 91.81 103 GLU A C 1
ATOM 829 O O . GLU A 1 103 ? 17.5 11.25 19.203 1 91.81 103 GLU A O 1
ATOM 834 N N . ASP A 1 104 ? 18.984 10.07 18.078 1 91.44 104 ASP A N 1
ATOM 835 C CA . ASP A 1 104 ? 18.844 10.906 16.891 1 91.44 104 ASP A CA 1
ATOM 836 C C . ASP A 1 104 ? 17.422 10.82 16.312 1 91.44 104 ASP A C 1
ATOM 838 O O . ASP A 1 104 ? 16.875 11.812 15.844 1 91.44 104 ASP A O 1
ATOM 842 N N . ASP A 1 105 ? 16.844 9.695 16.422 1 93 105 ASP A N 1
ATOM 843 C CA . ASP A 1 105 ? 15.508 9.477 15.875 1 93 105 ASP A CA 1
ATOM 844 C C . ASP A 1 105 ? 14.453 10.219 16.703 1 93 105 ASP A C 1
ATOM 846 O O . ASP A 1 105 ? 13.562 10.867 16.141 1 93 105 ASP A O 1
ATOM 850 N N . ILE A 1 106 ? 14.594 10.117 17.969 1 94.44 106 ILE A N 1
ATOM 851 C CA . ILE A 1 106 ? 13.594 10.734 18.828 1 94.44 106 ILE A CA 1
ATOM 852 C C . ILE A 1 106 ? 13.719 12.258 18.75 1 94.44 106 ILE A C 1
ATOM 854 O O . ILE A 1 106 ? 12.711 12.969 18.75 1 94.44 106 ILE A O 1
ATOM 858 N N . ASN A 1 107 ? 14.922 12.758 18.656 1 92 107 ASN A N 1
ATOM 859 C CA . ASN A 1 107 ? 15.117 14.195 18.5 1 92 107 ASN A CA 1
ATOM 860 C C . ASN A 1 107 ? 14.531 14.711 17.188 1 92 107 ASN A C 1
ATOM 862 O O . ASN A 1 107 ? 13.914 15.773 17.156 1 92 107 ASN A O 1
ATOM 866 N N . ASP A 1 108 ? 14.695 13.93 16.234 1 90.56 108 ASP A N 1
ATOM 867 C CA . ASP A 1 108 ? 14.18 14.297 14.914 1 90.56 108 ASP A CA 1
ATOM 868 C C . ASP A 1 108 ? 12.648 14.383 14.93 1 90.56 108 ASP A C 1
ATOM 870 O O . ASP A 1 108 ? 12.078 15.344 14.406 1 90.56 108 ASP A O 1
ATOM 874 N N . VAL A 1 109 ? 12.031 13.422 15.516 1 92.94 109 VAL A N 1
ATOM 875 C CA . VAL A 1 109 ? 10.57 13.391 15.539 1 92.94 109 VAL A CA 1
ATOM 876 C C . VAL A 1 109 ? 10.047 14.523 16.438 1 92.94 109 VAL A C 1
ATOM 878 O O . VAL A 1 109 ? 9.023 15.141 16.125 1 92.94 109 VAL A O 1
ATOM 881 N N . MET A 1 110 ? 10.727 14.781 17.516 1 93.06 110 MET A N 1
ATOM 882 C CA . MET A 1 110 ? 10.312 15.867 18.406 1 93.06 110 MET A CA 1
ATOM 883 C C . MET A 1 110 ? 10.398 17.219 17.703 1 93.06 110 MET A C 1
ATOM 885 O O . MET A 1 110 ? 9.492 18.047 17.828 1 93.06 110 MET A O 1
ATOM 889 N N . GLU A 1 111 ? 11.398 17.344 16.969 1 88.75 111 GLU A N 1
ATOM 890 C CA . GLU A 1 111 ? 11.555 18.562 16.188 1 88.75 111 GLU A CA 1
ATOM 891 C C . GLU A 1 111 ? 10.461 18.688 15.125 1 88.75 111 GLU A C 1
ATOM 893 O O . GLU A 1 111 ? 9.891 19.766 14.938 1 88.75 111 GLU A O 1
ATOM 898 N N . GLN A 1 112 ? 10.164 17.641 14.508 1 89.06 112 GLN A N 1
ATOM 899 C CA . GLN A 1 112 ? 9.172 17.625 13.438 1 89.06 112 GLN A CA 1
ATOM 900 C C . GLN A 1 112 ? 7.793 18.031 13.953 1 89.06 112 GLN A C 1
ATOM 902 O O . GLN A 1 112 ? 7.035 18.703 13.25 1 89.06 112 GLN A O 1
ATOM 907 N N . TYR A 1 113 ? 7.531 17.703 15.125 1 92.12 113 TYR A N 1
ATOM 908 C CA . TYR A 1 113 ? 6.188 17.938 15.641 1 92.12 113 TYR A CA 1
ATOM 909 C C . TYR A 1 113 ? 6.184 19.094 16.641 1 92.12 113 TYR A C 1
ATOM 911 O O . TYR A 1 113 ? 5.207 19.297 17.359 1 92.12 113 TYR A O 1
ATOM 919 N N . GLY A 1 114 ? 7.32 19.797 16.734 1 87.38 114 GLY A N 1
ATOM 920 C CA . GLY A 1 114 ? 7.398 21.062 17.453 1 87.38 114 GLY A CA 1
ATOM 921 C C . GLY A 1 114 ? 7.453 20.891 18.969 1 87.38 114 GLY A C 1
ATOM 922 O O . GLY A 1 114 ? 6.984 21.75 19.703 1 87.38 114 GLY A O 1
ATOM 923 N N . ALA A 1 115 ? 7.887 19.75 19.312 1 87.94 115 ALA A N 1
ATOM 924 C CA . ALA A 1 115 ? 8.039 19.547 20.75 1 87.94 115 ALA A CA 1
ATOM 925 C C . ALA A 1 115 ? 9.289 20.25 21.281 1 87.94 115 ALA A C 1
ATOM 927 O O . ALA A 1 115 ? 10.391 20.016 20.781 1 87.94 115 ALA A O 1
ATOM 928 N N . LYS A 1 116 ? 9.188 21.078 22.281 1 85.5 116 LYS A N 1
ATOM 929 C CA . LYS A 1 116 ? 10.289 21.875 22.797 1 85.5 116 LYS A CA 1
ATOM 930 C C . LYS A 1 116 ? 10.883 21.25 24.062 1 85.5 116 LYS A C 1
ATOM 932 O O . LYS A 1 116 ? 12.031 21.531 24.406 1 85.5 116 LYS A O 1
ATOM 937 N N . LYS A 1 117 ? 10.148 20.484 24.688 1 84.94 117 LYS A N 1
ATOM 938 C CA . LYS A 1 117 ? 10.625 19.875 25.922 1 84.94 117 LYS A CA 1
ATOM 939 C C . LYS A 1 117 ? 11.5 18.656 25.656 1 84.94 117 LYS A C 1
ATOM 941 O O . LYS A 1 117 ? 11.25 17.906 24.703 1 84.94 117 LYS A O 1
ATOM 946 N N . LEU A 1 118 ? 12.43 18.5 26.547 1 88.12 118 LEU A N 1
ATOM 947 C CA . LEU A 1 118 ? 13.281 17.328 26.453 1 88.12 118 LEU A CA 1
ATOM 948 C C . LEU A 1 118 ? 12.508 16.062 26.828 1 88.12 118 LEU A C 1
ATOM 950 O O . LEU A 1 118 ? 11.891 16 27.891 1 88.12 118 LEU A O 1
ATOM 954 N N . ILE A 1 119 ? 12.516 15.18 25.984 1 92.19 119 ILE A N 1
ATOM 955 C CA . ILE A 1 119 ? 11.773 13.945 26.172 1 92.19 119 ILE A CA 1
ATOM 956 C C . ILE A 1 119 ? 12.648 12.922 26.891 1 92.19 119 ILE A C 1
ATOM 958 O O . ILE A 1 119 ? 13.844 12.82 26.625 1 92.19 119 ILE A O 1
ATOM 962 N N . ASN A 1 120 ? 12.109 12.289 27.906 1 94.31 120 ASN A N 1
ATOM 963 C CA . ASN A 1 120 ? 12.773 11.219 28.641 1 94.31 120 ASN A CA 1
ATOM 964 C C . ASN A 1 120 ? 11.789 10.133 29.062 1 94.31 120 ASN A C 1
ATOM 966 O O . ASN A 1 120 ? 10.609 10.188 28.703 1 94.31 120 ASN A O 1
ATOM 970 N N . ALA A 1 121 ? 12.281 9.141 29.781 1 94.25 121 ALA A N 1
ATOM 971 C CA . ALA A 1 121 ? 11.5 7.969 30.156 1 94.25 121 ALA A CA 1
ATOM 972 C C . ALA A 1 121 ? 10.32 8.352 31.047 1 94.25 121 ALA A C 1
ATOM 974 O O . ALA A 1 121 ? 9.258 7.734 30.984 1 94.25 121 ALA A O 1
ATOM 975 N N . ASP A 1 122 ? 10.406 9.461 31.781 1 94.75 122 ASP A N 1
ATOM 976 C CA . ASP A 1 122 ? 9.398 9.836 32.781 1 94.75 122 ASP A CA 1
ATOM 977 C C . ASP A 1 122 ? 8.266 10.633 32.125 1 94.75 122 ASP A C 1
ATOM 979 O O . ASP A 1 122 ? 7.152 10.672 32.656 1 94.75 122 ASP A O 1
ATOM 983 N N . ASN A 1 123 ? 8.617 11.219 31.062 1 95.62 123 ASN A N 1
ATOM 984 C CA . ASN A 1 123 ? 7.613 12.148 30.547 1 95.62 123 ASN A CA 1
ATOM 985 C C . ASN A 1 123 ? 7.184 11.781 29.125 1 95.62 123 ASN A C 1
ATOM 987 O O . ASN A 1 123 ? 6.332 12.445 28.547 1 95.62 123 ASN A O 1
ATOM 991 N N . VAL A 1 124 ? 7.68 10.703 28.547 1 96.44 124 VAL A N 1
ATOM 992 C CA . VAL A 1 124 ? 7.469 10.344 27.156 1 96.44 124 VAL A CA 1
ATOM 993 C C . VAL A 1 124 ? 5.977 10.164 26.875 1 96.44 124 VAL A C 1
ATOM 995 O O . VAL A 1 124 ? 5.465 10.641 25.859 1 96.44 124 VAL A O 1
ATOM 998 N N . ASP A 1 125 ? 5.254 9.586 27.734 1 95.62 125 ASP A N 1
ATOM 999 C CA . ASP A 1 125 ? 3.828 9.352 27.531 1 95.62 125 ASP A CA 1
ATOM 1000 C C . ASP A 1 125 ? 3.055 10.664 27.469 1 95.62 125 ASP A C 1
ATOM 1002 O O . ASP A 1 125 ? 2.273 10.891 26.547 1 95.62 125 ASP A O 1
ATOM 1006 N N . ARG A 1 126 ? 3.324 11.477 28.359 1 95.12 126 ARG A N 1
ATOM 1007 C CA . ARG A 1 126 ? 2.646 12.766 28.438 1 95.12 126 ARG A CA 1
ATOM 1008 C C . ARG A 1 126 ? 2.955 13.625 27.219 1 95.12 126 ARG A C 1
ATOM 1010 O O . ARG A 1 126 ? 2.057 14.242 26.656 1 95.12 126 ARG A O 1
ATOM 1017 N N . ILE A 1 127 ? 4.191 13.68 26.859 1 96.31 127 ILE A N 1
ATOM 1018 C CA . ILE A 1 127 ? 4.617 14.516 25.75 1 96.31 127 ILE A CA 1
ATOM 1019 C C . ILE A 1 127 ? 4.008 14 24.453 1 96.31 127 ILE A C 1
ATOM 1021 O O . ILE A 1 127 ? 3.508 14.781 23.641 1 96.31 127 ILE A O 1
ATOM 1025 N N . VAL A 1 128 ? 4.016 12.68 24.25 1 96.69 128 VAL A N 1
ATOM 1026 C CA . VAL A 1 128 ? 3.465 12.094 23.031 1 96.69 128 VAL A CA 1
ATOM 1027 C C . VAL A 1 128 ? 1.965 12.375 22.969 1 96.69 128 VAL A C 1
ATOM 1029 O O . VAL A 1 128 ? 1.444 12.719 21.891 1 96.69 128 VAL A O 1
ATOM 1032 N N . ARG A 1 129 ? 1.295 12.297 24.047 1 96.25 129 ARG A N 1
ATOM 1033 C CA . ARG A 1 129 ? -0.137 12.578 24.094 1 96.25 129 ARG A CA 1
ATOM 1034 C C . ARG A 1 129 ? -0.419 14.047 23.797 1 96.25 129 ARG A C 1
ATOM 1036 O O . ARG A 1 129 ? -1.413 14.375 23.156 1 96.25 129 ARG A O 1
ATOM 1043 N N . LYS A 1 130 ? 0.424 14.867 24.281 1 96 130 LYS A N 1
ATOM 1044 C CA . LYS A 1 130 ? 0.283 16.297 24 1 96 130 LYS A CA 1
ATOM 1045 C C . LYS A 1 130 ? 0.461 16.578 22.516 1 96 130 LYS A C 1
ATOM 1047 O O . LYS A 1 130 ? -0.288 17.375 21.938 1 96 130 LYS A O 1
ATOM 1052 N N . ILE A 1 131 ? 1.437 15.938 21.938 1 96.88 131 ILE A N 1
ATOM 1053 C CA . ILE A 1 131 ? 1.664 16.078 20.5 1 96.88 131 ILE A CA 1
ATOM 1054 C C . ILE A 1 131 ? 0.453 15.562 19.719 1 96.88 131 ILE A C 1
ATOM 1056 O O . ILE A 1 131 ? -0.02 16.203 18.781 1 96.88 131 ILE A O 1
ATOM 1060 N N . ALA A 1 132 ? -0.063 14.414 20.156 1 97.62 132 ALA A N 1
ATOM 1061 C CA . ALA A 1 132 ? -1.226 13.797 19.516 1 97.62 132 ALA A CA 1
ATOM 1062 C C . ALA A 1 132 ? -2.434 14.727 19.562 1 97.62 132 ALA A C 1
ATOM 1064 O O . ALA A 1 132 ? -3.105 14.938 18.562 1 97.62 132 ALA A O 1
ATOM 1065 N N . HIS A 1 133 ? -2.633 15.273 20.719 1 97.5 133 HIS A N 1
ATOM 1066 C CA . HIS A 1 133 ? -3.762 16.172 20.906 1 97.5 133 HIS A CA 1
ATOM 1067 C C . HIS A 1 133 ? -3.611 17.438 20.062 1 97.5 133 HIS A C 1
ATOM 1069 O O . HIS A 1 133 ? -4.582 17.906 19.469 1 97.5 133 HIS A O 1
ATOM 1075 N N . LYS A 1 134 ? -2.479 17.922 20.031 1 97.06 134 LYS A N 1
ATOM 1076 C CA . LYS A 1 134 ? -2.193 19.109 19.234 1 97.06 134 LYS A CA 1
ATOM 1077 C C . LYS A 1 134 ? -2.463 18.859 17.75 1 97.06 134 LYS A C 1
ATOM 1079 O O . LYS A 1 134 ? -3.15 19.656 17.094 1 97.06 134 LYS A O 1
ATOM 1084 N N . GLU A 1 135 ? -1.951 17.734 17.219 1 97.19 135 GLU A N 1
ATOM 1085 C CA . GLU A 1 135 ? -2.008 17.438 15.781 1 97.19 135 GLU A CA 1
ATOM 1086 C C . GLU A 1 135 ? -3.42 17.047 15.359 1 97.19 135 GLU A C 1
ATOM 1088 O O . GLU A 1 135 ? -3.875 17.422 14.273 1 97.19 135 GLU A O 1
ATOM 1093 N N . LEU A 1 136 ? -4.16 16.359 16.25 1 98.12 136 LEU A N 1
ATOM 1094 C CA . LEU A 1 136 ? -5.402 15.719 15.82 1 98.12 136 LEU A CA 1
ATOM 1095 C C . LEU A 1 136 ? -6.609 16.562 16.234 1 98.12 136 LEU A C 1
ATOM 1097 O O . LEU A 1 136 ? -7.695 16.406 15.664 1 98.12 136 LEU A O 1
ATOM 1101 N N . VAL A 1 137 ? -6.41 17.438 17.219 1 97.19 137 VAL A N 1
ATOM 1102 C CA . VAL A 1 137 ? -7.578 18.109 17.781 1 97.19 137 VAL A CA 1
ATOM 1103 C C . VAL A 1 137 ? -7.387 19.625 17.719 1 97.19 137 VAL A C 1
ATOM 1105 O O . VAL A 1 137 ? -8.211 20.328 17.125 1 97.19 137 VAL A O 1
ATOM 1108 N N . GLN A 1 138 ? -6.262 20.109 18.156 1 96.81 138 GLN A N 1
ATOM 1109 C CA . GLN A 1 138 ? -6.082 21.562 18.297 1 96.81 138 GLN A CA 1
ATOM 1110 C C . GLN A 1 138 ? -5.891 22.219 16.922 1 96.81 138 GLN A C 1
ATOM 1112 O O . GLN A 1 138 ? -6.562 23.188 16.609 1 96.81 138 GLN A O 1
ATOM 1117 N N . LYS A 1 139 ? -5.016 21.672 16.188 1 96.69 139 LYS A N 1
ATOM 1118 C CA . LYS A 1 139 ? -4.711 22.266 14.891 1 96.69 139 LYS A CA 1
ATOM 1119 C C . LYS A 1 139 ? -5.945 22.297 13.992 1 96.69 139 LYS A C 1
ATOM 1121 O O . LYS A 1 139 ? -6.266 23.328 13.398 1 96.69 139 LYS A O 1
ATOM 1126 N N . PRO A 1 140 ? -6.699 21.203 13.984 1 97.75 140 PRO A N 1
ATOM 1127 C CA . PRO A 1 140 ? -7.871 21.234 13.102 1 97.75 140 PRO A CA 1
ATOM 1128 C C . PRO A 1 140 ? -9.148 21.656 13.828 1 97.75 140 PRO A C 1
ATOM 1130 O O . PRO A 1 140 ? -10.25 21.375 13.359 1 97.75 140 PRO A O 1
ATOM 1133 N N . MET A 1 141 ? -9.023 22.359 14.906 1 97.56 141 MET A N 1
ATOM 1134 C CA . MET A 1 141 ? -10.148 22.672 15.789 1 97.56 141 MET A CA 1
ATOM 1135 C C . MET A 1 141 ? -11.195 23.516 15.07 1 97.56 141 MET A C 1
ATOM 1137 O O . MET A 1 141 ? -12.398 23.281 15.203 1 97.56 141 MET A O 1
ATOM 1141 N N . PHE A 1 142 ? -10.75 24.484 14.312 1 97.94 142 PHE A N 1
ATOM 1142 C CA . PHE A 1 142 ? -11.688 25.344 13.594 1 97.94 142 PHE A CA 1
ATOM 1143 C C . PHE A 1 142 ? -12.57 24.516 12.664 1 97.94 142 PHE A C 1
ATOM 1145 O O . PHE A 1 142 ? -13.789 24.719 12.617 1 97.94 142 PHE A O 1
ATOM 1152 N N . VAL A 1 143 ? -11.961 23.609 11.922 1 98.44 143 VAL A N 1
ATOM 1153 C CA . VAL A 1 143 ? -12.703 22.75 11.008 1 98.44 143 VAL A CA 1
ATOM 1154 C C . VAL A 1 143 ? -13.648 21.844 11.797 1 98.44 143 VAL A C 1
ATOM 1156 O O . VAL A 1 143 ? -14.812 21.672 11.422 1 98.44 143 VAL A O 1
ATOM 1159 N N . ALA A 1 144 ? -13.156 21.328 12.898 1 98.25 144 ALA A N 1
ATOM 1160 C CA . ALA A 1 144 ? -13.992 20.469 13.742 1 98.25 144 ALA A CA 1
ATOM 1161 C C . ALA A 1 144 ? -15.227 21.234 14.227 1 98.25 144 ALA A C 1
ATOM 1163 O O . ALA A 1 144 ? -16.328 20.688 14.242 1 98.25 144 ALA A O 1
ATOM 1164 N N . ASP A 1 145 ? -15.023 22.438 14.586 1 97.94 145 ASP A N 1
ATOM 1165 C CA . ASP A 1 145 ? -16.141 23.266 15.047 1 97.94 145 ASP A CA 1
ATOM 1166 C C . ASP A 1 145 ? -17.156 23.484 13.938 1 97.94 145 ASP A C 1
ATOM 1168 O O . ASP A 1 145 ? -18.359 23.469 14.18 1 97.94 145 ASP A O 1
ATOM 1172 N N . CYS A 1 146 ? -16.625 23.719 12.758 1 98.19 146 CYS A N 1
ATOM 1173 C CA . CYS A 1 146 ? -17.516 23.891 11.609 1 98.19 146 CYS A CA 1
ATOM 1174 C C . CYS A 1 146 ? -18.312 22.625 11.344 1 98.19 146 CYS A C 1
ATOM 1176 O O . CYS A 1 146 ? -19.516 22.688 11.07 1 98.19 146 CYS A O 1
ATOM 1178 N N . PHE A 1 147 ? -17.641 21.453 11.391 1 98.5 147 PHE A N 1
ATOM 1179 C CA . PHE A 1 147 ? -18.297 20.172 11.195 1 98.5 147 PHE A CA 1
ATOM 1180 C C . PHE A 1 147 ? -19.359 19.938 12.273 1 98.5 147 PHE A C 1
ATOM 1182 O O . PHE A 1 147 ? -20.453 19.469 11.977 1 98.5 147 PHE A O 1
ATOM 1189 N N . TYR A 1 148 ? -19.047 20.328 13.477 1 97.75 148 TYR A N 1
ATOM 1190 C CA . TYR A 1 148 ? -19.875 20.078 14.641 1 97.75 148 TYR A CA 1
ATOM 1191 C C . TYR A 1 148 ? -21.234 20.75 14.5 1 97.75 148 TYR A C 1
ATOM 1193 O O . TYR A 1 148 ? -22.25 20.219 14.953 1 97.75 148 TYR A O 1
ATOM 1201 N N . LYS A 1 149 ? -21.281 21.859 13.93 1 96.88 149 LYS A N 1
ATOM 1202 C CA . LYS A 1 149 ? -22.516 22.609 13.766 1 96.88 149 LYS A CA 1
ATOM 1203 C C . LYS A 1 149 ? -23.578 21.781 13.031 1 96.88 149 LYS A C 1
ATOM 1205 O O . LYS A 1 149 ? -24.766 21.984 13.242 1 96.88 149 LYS A O 1
ATOM 1210 N N . LEU A 1 150 ? -23.094 20.828 12.25 1 97.19 150 LEU A N 1
ATOM 1211 C CA . LEU A 1 150 ? -24.031 20.016 11.477 1 97.19 150 LEU A CA 1
ATOM 1212 C C . LEU A 1 150 ? -24.047 18.578 11.984 1 97.19 150 LEU A C 1
ATOM 1214 O O . LEU A 1 150 ? -25.109 17.969 12.109 1 97.19 150 LEU A O 1
ATOM 1218 N N . LEU A 1 151 ? -22.938 18.047 12.344 1 97.31 151 LEU A N 1
ATOM 1219 C CA . LEU A 1 151 ? -22.797 16.625 12.594 1 97.31 151 LEU A CA 1
ATOM 1220 C C . LEU A 1 151 ? -23.312 16.266 13.977 1 97.31 151 LEU A C 1
ATOM 1222 O O . LEU A 1 151 ? -23.656 15.102 14.242 1 97.31 151 LEU A O 1
ATOM 1226 N N . HIS A 1 152 ? -23.406 17.234 14.859 1 94.69 152 HIS A N 1
ATOM 1227 C CA . HIS A 1 152 ? -23.891 16.953 16.203 1 94.69 152 HIS A CA 1
ATOM 1228 C C . HIS A 1 152 ? -25.344 16.516 16.203 1 94.69 152 HIS A C 1
ATOM 1230 O O . HIS A 1 152 ? -25.828 15.906 17.156 1 94.69 152 HIS A O 1
ATOM 1236 N N . THR A 1 153 ? -26 16.781 15.164 1 92.81 153 THR A N 1
ATOM 1237 C CA . THR A 1 153 ? -27.422 16.469 15.055 1 92.81 153 THR A CA 1
ATOM 1238 C C . THR A 1 153 ? -27.625 15.039 14.562 1 92.81 153 THR A C 1
ATOM 1240 O O . THR A 1 153 ? -28.75 14.523 14.562 1 92.81 153 THR A O 1
ATOM 1243 N N . MET A 1 154 ? -26.516 14.461 14.164 1 90.5 154 MET A N 1
ATOM 1244 C CA . MET A 1 154 ? -26.625 13.078 13.719 1 90.5 154 MET A CA 1
ATOM 1245 C C . MET A 1 154 ? -26.875 12.141 14.898 1 90.5 154 MET A C 1
ATOM 1247 O O . MET A 1 154 ? -26.422 12.406 16.016 1 90.5 154 MET A O 1
ATOM 1251 N N . SER A 1 155 ? -27.703 11.18 14.805 1 84 155 SER A N 1
ATOM 1252 C CA . SER A 1 155 ? -28.062 10.234 15.859 1 84 155 SER A CA 1
ATOM 1253 C C . SER A 1 155 ? -26.969 9.188 16.062 1 84 155 SER A C 1
ATOM 1255 O O . SER A 1 155 ? -27.25 7.988 16.062 1 84 155 SER A O 1
ATOM 1257 N N . LEU A 1 156 ? -25.734 9.727 16.156 1 87.75 156 LEU A N 1
ATOM 1258 C CA . LEU A 1 156 ? -24.625 8.828 16.422 1 87.75 156 LEU A CA 1
ATOM 1259 C C . LEU A 1 156 ? -24.188 8.922 17.875 1 87.75 156 LEU A C 1
ATOM 1261 O O . LEU A 1 156 ? -24.219 10.008 18.469 1 87.75 156 LEU A O 1
ATOM 1265 N N . VAL A 1 157 ? -23.891 7.758 18.391 1 84.06 157 VAL A N 1
ATOM 1266 C CA . VAL A 1 157 ? -23.266 7.758 19.719 1 84.06 157 VAL A CA 1
ATOM 1267 C C . VAL A 1 157 ? -21.781 7.422 19.594 1 84.06 157 VAL A C 1
ATOM 1269 O O . VAL A 1 157 ? -21.344 6.875 18.578 1 84.06 157 VAL A O 1
ATOM 1272 N N . GLN A 1 158 ? -21.016 7.84 20.562 1 81.31 158 GLN A N 1
ATOM 1273 C CA . GLN A 1 158 ? -19.578 7.699 20.516 1 81.31 158 GLN A CA 1
ATOM 1274 C C . GLN A 1 158 ? -19.172 6.242 20.297 1 81.31 158 GLN A C 1
ATOM 1276 O O . GLN A 1 158 ? -18.219 5.965 19.578 1 81.31 158 GLN A O 1
ATOM 1281 N N . GLU A 1 159 ? -19.859 5.328 20.875 1 80.25 159 GLU A N 1
ATOM 1282 C CA . GLU A 1 159 ? -19.578 3.9 20.781 1 80.25 159 GLU A CA 1
ATOM 1283 C C . GLU A 1 159 ? -19.812 3.398 19.344 1 80.25 159 GLU A C 1
ATOM 1285 O O . GLU A 1 159 ? -19.203 2.41 18.938 1 80.25 159 GLU A O 1
ATOM 1290 N N . ASP A 1 160 ? -20.531 4.211 18.625 1 85.5 160 ASP A N 1
ATOM 1291 C CA . ASP A 1 160 ? -20.875 3.82 17.266 1 85.5 160 ASP A CA 1
ATOM 1292 C C . ASP A 1 160 ? -19.734 4.105 16.297 1 85.5 160 ASP A C 1
ATOM 1294 O O . ASP A 1 160 ? -19.594 3.426 15.281 1 85.5 160 ASP A O 1
ATOM 1298 N N . MET A 1 161 ? -18.906 5.02 16.672 1 89 161 MET A N 1
ATOM 1299 C CA . MET A 1 161 ? -17.922 5.48 15.695 1 89 161 MET A CA 1
ATOM 1300 C C . MET A 1 161 ? -16.906 4.387 15.391 1 89 161 MET A C 1
ATOM 1302 O O . MET A 1 161 ? -16.609 4.113 14.227 1 89 161 MET A O 1
ATOM 1306 N N . SER A 1 162 ? -16.406 3.754 16.438 1 89.69 162 SER A N 1
ATOM 1307 C CA . SER A 1 162 ? -15.445 2.674 16.234 1 89.69 162 SER A CA 1
ATOM 1308 C C . SER A 1 162 ? -16.047 1.548 15.398 1 89.69 162 SER A C 1
ATOM 1310 O O . SER A 1 162 ? -15.367 0.938 14.578 1 89.69 162 SER A O 1
ATOM 1312 N N . VAL A 1 163 ? -17.312 1.322 15.617 1 93 163 VAL A N 1
ATOM 1313 C CA . VAL A 1 163 ? -18.031 0.273 14.891 1 93 163 VAL A CA 1
ATOM 1314 C C . VAL A 1 163 ? -18.172 0.668 13.43 1 93 163 VAL A C 1
ATOM 1316 O O . VAL A 1 163 ? -17.953 -0.15 12.531 1 93 163 VAL A O 1
ATOM 1319 N N . ILE A 1 164 ? -18.5 1.925 13.227 1 94.56 164 ILE A N 1
ATOM 1320 C CA . ILE A 1 164 ? -18.672 2.438 11.875 1 94.56 164 ILE A CA 1
ATOM 1321 C C . ILE A 1 164 ? -17.359 2.307 11.109 1 94.56 164 ILE A C 1
ATOM 1323 O O . ILE A 1 164 ? -17.328 1.808 9.984 1 94.56 164 ILE A O 1
ATOM 1327 N N . TYR A 1 165 ? -16.234 2.703 11.758 1 96 165 TYR A N 1
ATOM 1328 C CA . TYR A 1 165 ? -14.922 2.613 11.141 1 96 165 TYR A CA 1
ATOM 1329 C C . TYR A 1 165 ? -14.578 1.166 10.812 1 96 165 TYR A C 1
ATOM 1331 O O . TYR A 1 165 ? -14.109 0.867 9.703 1 96 165 TYR A O 1
ATOM 1339 N N . ALA A 1 166 ? -14.836 0.293 11.734 1 94.62 166 ALA A N 1
ATOM 1340 C CA . ALA A 1 166 ? -14.516 -1.12 11.555 1 94.62 166 ALA A CA 1
ATOM 1341 C C . ALA A 1 166 ? -15.359 -1.742 10.445 1 94.62 166 ALA A C 1
ATOM 1343 O O . ALA A 1 166 ? -14.852 -2.521 9.633 1 94.62 166 ALA A O 1
ATOM 1344 N N . LYS A 1 167 ? -16.578 -1.413 10.422 1 94.62 167 LYS A N 1
ATOM 1345 C CA . LYS A 1 167 ? -17.5 -1.97 9.453 1 94.62 167 LYS A CA 1
ATOM 1346 C C . LYS A 1 167 ? -17.172 -1.503 8.039 1 94.62 167 LYS A C 1
ATOM 1348 O O . LYS A 1 167 ? -17.25 -2.281 7.086 1 94.62 167 LYS A O 1
ATOM 1353 N N . LEU A 1 168 ? -16.781 -0.276 7.895 1 96.44 168 LEU A N 1
ATOM 1354 C CA . LEU A 1 168 ? -16.594 0.334 6.586 1 96.44 168 LEU A CA 1
ATOM 1355 C C . LEU A 1 168 ? -15.203 0.032 6.043 1 96.44 168 LEU A C 1
ATOM 1357 O O . LEU A 1 168 ? -14.961 0.135 4.836 1 96.44 168 LEU A O 1
ATOM 1361 N N . GLN A 1 169 ? -14.242 -0.279 6.902 1 96.38 169 GLN A N 1
ATOM 1362 C CA . GLN A 1 169 ? -12.875 -0.573 6.477 1 96.38 169 GLN A CA 1
ATOM 1363 C C . GLN A 1 169 ? -12.82 -1.868 5.672 1 96.38 169 GLN A C 1
ATOM 1365 O O . GLN A 1 169 ? -13.141 -2.941 6.188 1 96.38 169 GLN A O 1
ATOM 1370 N N . PRO A 1 170 ? -12.383 -1.77 4.441 1 95.94 170 PRO A N 1
ATOM 1371 C CA . PRO A 1 170 ? -12.328 -2.977 3.611 1 95.94 170 PRO A CA 1
ATOM 1372 C C . PRO A 1 170 ? -11.219 -3.934 4.035 1 95.94 170 PRO A C 1
ATOM 1374 O O . PRO A 1 170 ? -10.18 -3.496 4.539 1 95.94 170 PRO A O 1
ATOM 1377 N N . SER A 1 171 ? -11.422 -5.152 3.949 1 95.12 171 SER A N 1
ATOM 1378 C CA . SER A 1 171 ? -10.445 -6.234 4.023 1 95.12 171 SER A CA 1
ATOM 1379 C C . SER A 1 171 ? -10.781 -7.352 3.041 1 95.12 171 SER A C 1
ATOM 1381 O O . SER A 1 171 ? -11.945 -7.543 2.686 1 95.12 171 SER A O 1
ATOM 1383 N N . PRO A 1 172 ? -9.781 -8.039 2.57 1 95.06 172 PRO A N 1
ATOM 1384 C CA . PRO A 1 172 ? -10.07 -9.148 1.653 1 95.06 172 PRO A CA 1
ATOM 1385 C C . PRO A 1 172 ? -11.094 -10.125 2.219 1 95.06 172 PRO A C 1
ATOM 1387 O O . PRO A 1 172 ? -11.984 -10.57 1.498 1 95.06 172 PRO A O 1
ATOM 1390 N N . LYS A 1 173 ? -11 -10.398 3.477 1 92.88 173 LYS A N 1
ATOM 1391 C CA . LYS A 1 173 ? -11.922 -11.328 4.121 1 92.88 173 LYS A CA 1
ATOM 1392 C C . LYS A 1 173 ? -13.359 -10.828 4.027 1 92.88 173 LYS A C 1
ATOM 1394 O O . LYS A 1 173 ? -14.266 -11.594 3.691 1 92.88 173 LYS A O 1
ATOM 1399 N N . LYS A 1 174 ? -13.594 -9.594 4.316 1 94.38 174 LYS A N 1
ATOM 1400 C CA . LYS A 1 174 ? -14.938 -9.016 4.238 1 94.38 174 LYS A CA 1
ATOM 1401 C C . LYS A 1 174 ? -15.453 -9.023 2.801 1 94.38 174 LYS A C 1
ATOM 1403 O O . LYS A 1 174 ? -16.609 -9.375 2.555 1 94.38 174 LYS A O 1
ATOM 1408 N N . VAL A 1 175 ? -14.586 -8.633 1.862 1 96.25 175 VAL A N 1
ATOM 1409 C CA . VAL A 1 175 ? -14.992 -8.555 0.462 1 96.25 175 VAL A CA 1
ATOM 1410 C C . VAL A 1 175 ? -15.383 -9.938 -0.043 1 96.25 175 VAL A C 1
ATOM 1412 O O . VAL A 1 175 ? -16.391 -10.094 -0.741 1 96.25 175 VAL A O 1
ATOM 1415 N N . LEU A 1 176 ? -14.625 -10.914 0.306 1 95.31 176 LEU A N 1
ATOM 1416 C CA . LEU A 1 176 ? -14.906 -12.281 -0.114 1 95.31 176 LEU A CA 1
ATOM 1417 C C . LEU A 1 176 ? -16.281 -12.727 0.359 1 95.31 176 LEU A C 1
ATOM 1419 O O . LEU A 1 176 ? -17 -13.438 -0.359 1 95.31 176 LEU A O 1
ATOM 1423 N N . LYS A 1 177 ? -16.672 -12.297 1.531 1 94.5 177 LYS A N 1
ATOM 1424 C CA . LYS A 1 177 ? -17.969 -12.656 2.105 1 94.5 177 LYS A CA 1
ATOM 1425 C C . LYS A 1 177 ? -19.109 -12.055 1.297 1 94.5 177 LYS A C 1
ATOM 1427 O O . LYS A 1 177 ? -20.234 -12.562 1.342 1 94.5 177 LYS A O 1
ATOM 1432 N N . TYR A 1 178 ? -18.828 -11.016 0.577 1 95.19 178 TYR A N 1
ATOM 1433 C CA . TYR A 1 178 ? -19.891 -10.305 -0.123 1 95.19 178 TYR A CA 1
ATOM 1434 C C . TYR A 1 178 ? -19.938 -10.703 -1.593 1 95.19 178 TYR A C 1
ATOM 1436 O O . TYR A 1 178 ? -20.797 -10.234 -2.34 1 95.19 178 TYR A O 1
ATOM 1444 N N . LEU A 1 179 ? -19 -11.57 -2.033 1 96.81 179 LEU A N 1
ATOM 1445 C CA . LEU A 1 179 ? -19.062 -12.078 -3.4 1 96.81 179 LEU A CA 1
ATOM 1446 C C . LEU A 1 179 ? -20.172 -13.109 -3.549 1 96.81 179 LEU A C 1
ATOM 1448 O O . LEU A 1 179 ? -20.375 -13.953 -2.668 1 96.81 179 LEU A O 1
ATOM 1452 N N . ARG A 1 180 ? -20.906 -12.969 -4.566 1 97.31 180 ARG A N 1
ATOM 1453 C CA . ARG A 1 180 ? -21.984 -13.906 -4.867 1 97.31 180 ARG A CA 1
ATOM 1454 C C . ARG A 1 180 ? -21.812 -14.516 -6.254 1 97.31 180 ARG A C 1
ATOM 1456 O O . ARG A 1 180 ? -21.688 -13.797 -7.246 1 97.31 180 ARG A O 1
ATOM 1463 N N . PHE A 1 181 ? -21.797 -15.789 -6.215 1 96.75 181 PHE A N 1
ATOM 1464 C CA . PHE A 1 181 ? -21.688 -16.562 -7.449 1 96.75 181 PHE A CA 1
ATOM 1465 C C . PHE A 1 181 ? -22.984 -17.312 -7.727 1 96.75 181 PHE A C 1
ATOM 1467 O O . PHE A 1 181 ? -23.812 -17.484 -6.824 1 96.75 181 PHE A O 1
ATOM 1474 N N . SER A 1 182 ? -23.156 -17.719 -8.984 1 94.5 182 SER A N 1
ATOM 1475 C CA . SER A 1 182 ? -24.312 -18.547 -9.32 1 94.5 182 SER A CA 1
ATOM 1476 C C . SER A 1 182 ? -24.281 -19.875 -8.547 1 94.5 182 SER A C 1
ATOM 1478 O O . SER A 1 182 ? -23.203 -20.391 -8.25 1 94.5 182 SER A O 1
ATOM 1480 N N . GLU A 1 183 ? -25.438 -20.328 -8.258 1 92.31 183 GLU A N 1
ATOM 1481 C CA . GLU A 1 183 ? -25.547 -21.609 -7.547 1 92.31 183 GLU A CA 1
ATOM 1482 C C . GLU A 1 183 ? -25.078 -22.766 -8.422 1 92.31 183 GLU A C 1
ATOM 1484 O O . GLU A 1 183 ? -24.484 -23.719 -7.93 1 92.31 183 GLU A O 1
ATOM 1489 N N . GLU A 1 184 ? -25.422 -22.719 -9.68 1 94 184 GLU A N 1
ATOM 1490 C CA . GLU A 1 184 ? -25 -23.719 -10.641 1 94 184 GLU A CA 1
ATOM 1491 C C . GLU A 1 184 ? -23.906 -23.188 -11.555 1 94 184 GLU A C 1
ATOM 1493 O O . GLU A 1 184 ? -24.109 -22.219 -12.289 1 94 184 GLU A O 1
ATOM 1498 N N . MET A 1 185 ? -22.734 -23.812 -11.422 1 94.12 185 MET A N 1
ATOM 1499 C CA . MET A 1 185 ? -21.594 -23.359 -12.227 1 94.12 185 MET A CA 1
ATOM 1500 C C . MET A 1 185 ? -20.969 -24.516 -12.977 1 94.12 185 MET A C 1
ATOM 1502 O O . MET A 1 185 ? -20.875 -25.625 -12.453 1 94.12 185 MET A O 1
ATOM 1506 N N . SER A 1 186 ? -20.688 -24.234 -14.234 1 94.94 186 SER A N 1
ATOM 1507 C CA . SER A 1 186 ? -19.875 -25.188 -14.984 1 94.94 186 SER A CA 1
ATOM 1508 C C . SER A 1 186 ? -18.484 -25.312 -14.383 1 94.94 186 SER A C 1
ATOM 1510 O O . SER A 1 186 ? -18.125 -24.578 -13.469 1 94.94 186 SER A O 1
ATOM 1512 N N . GLN A 1 187 ? -17.797 -26.297 -14.883 1 94.31 187 GLN A N 1
ATOM 1513 C CA . GLN A 1 187 ? -16.422 -26.484 -14.414 1 94.31 187 GLN A CA 1
ATOM 1514 C C . GLN A 1 187 ? -15.578 -25.234 -14.672 1 94.31 187 GLN A C 1
ATOM 1516 O O . GLN A 1 187 ? -14.797 -24.812 -13.812 1 94.31 187 GLN A O 1
ATOM 1521 N N . ALA A 1 188 ? -15.688 -24.688 -15.836 1 94.06 188 ALA A N 1
ATOM 1522 C CA . ALA A 1 188 ? -14.961 -23.484 -16.203 1 94.06 188 ALA A CA 1
ATOM 1523 C C . ALA A 1 188 ? -15.312 -22.328 -15.266 1 94.06 188 ALA A C 1
ATOM 1525 O O . ALA A 1 188 ? -14.438 -21.578 -14.828 1 94.06 188 ALA A O 1
ATOM 1526 N N . GLU A 1 189 ? -16.562 -22.234 -14.945 1 95.12 189 GLU A N 1
ATOM 1527 C CA . GLU A 1 189 ? -17.016 -21.156 -14.07 1 95.12 189 GLU A CA 1
ATOM 1528 C C . GLU A 1 189 ? -16.516 -21.359 -12.641 1 95.12 189 GLU A C 1
ATOM 1530 O O . GLU A 1 189 ? -16.203 -20.391 -11.938 1 95.12 189 GLU A O 1
ATOM 1535 N N . THR A 1 190 ? -16.453 -22.562 -12.266 1 95.56 190 THR A N 1
ATOM 1536 C CA . THR A 1 190 ? -15.898 -22.875 -10.945 1 95.56 190 THR A CA 1
ATOM 1537 C C . THR A 1 190 ? -14.43 -22.469 -10.867 1 95.56 190 THR A C 1
ATOM 1539 O O . THR A 1 190 ? -14 -21.875 -9.875 1 95.56 190 THR A O 1
ATOM 1542 N N . THR A 1 191 ? -13.711 -22.781 -11.898 1 94.62 191 THR A N 1
ATOM 1543 C CA . THR A 1 191 ? -12.312 -22.375 -11.969 1 94.62 191 THR A CA 1
ATOM 1544 C C . THR A 1 191 ? -12.188 -20.859 -11.883 1 94.62 191 THR A C 1
ATOM 1546 O O . THR A 1 191 ? -11.352 -20.344 -11.141 1 94.62 191 THR A O 1
ATOM 1549 N N . LEU A 1 192 ? -13.008 -20.172 -12.57 1 95.88 192 LEU A N 1
ATOM 1550 C CA . LEU A 1 192 ? -12.977 -18.719 -12.586 1 95.88 192 LEU A CA 1
ATOM 1551 C C . LEU A 1 192 ? -13.352 -18.141 -11.227 1 95.88 192 LEU A C 1
ATOM 1553 O O . LEU A 1 192 ? -12.805 -17.125 -10.805 1 95.88 192 LEU A O 1
ATOM 1557 N N . SER A 1 193 ? -14.336 -18.797 -10.617 1 96.5 193 SER A N 1
ATOM 1558 C CA . SER A 1 193 ? -14.703 -18.344 -9.281 1 96.5 193 SER A CA 1
ATOM 1559 C C . SER A 1 193 ? -13.531 -18.422 -8.32 1 96.5 193 SER A C 1
ATOM 1561 O O . SER A 1 193 ? -13.344 -17.547 -7.473 1 96.5 193 SER A O 1
ATOM 1563 N N . LEU A 1 194 ? -12.742 -19.453 -8.477 1 93.56 194 LEU A N 1
ATOM 1564 C CA . LEU A 1 194 ? -11.547 -19.594 -7.656 1 93.56 194 LEU A CA 1
ATOM 1565 C C . LEU A 1 194 ? -10.516 -18.516 -7.988 1 93.56 194 LEU A C 1
ATOM 1567 O O . LEU A 1 194 ? -9.867 -17.984 -7.094 1 93.56 194 LEU A O 1
ATOM 1571 N N . HIS A 1 195 ? -10.383 -18.125 -9.242 1 95.25 195 HIS A N 1
ATOM 1572 C CA . HIS A 1 195 ? -9.477 -17.062 -9.664 1 95.25 195 HIS A CA 1
ATOM 1573 C C . HIS A 1 195 ? -9.891 -15.727 -9.07 1 95.25 195 HIS A C 1
ATOM 1575 O O . HIS A 1 195 ? -9.047 -14.969 -8.586 1 95.25 195 HIS A O 1
ATOM 1581 N N . VAL A 1 196 ? -11.164 -15.484 -9.062 1 96.62 196 VAL A N 1
ATOM 1582 C CA . VAL A 1 196 ? -11.672 -14.211 -8.555 1 96.62 196 VAL A CA 1
ATOM 1583 C C . VAL A 1 196 ? -11.422 -14.117 -7.055 1 96.62 196 VAL A C 1
ATOM 1585 O O . VAL A 1 196 ? -10.977 -13.086 -6.555 1 96.62 196 VAL A O 1
ATOM 1588 N N . LYS A 1 197 ? -11.695 -15.203 -6.41 1 95.12 197 LYS A N 1
ATOM 1589 C CA . LYS A 1 197 ? -11.461 -15.227 -4.969 1 95.12 197 LYS A CA 1
ATOM 1590 C C . LYS A 1 197 ? -9.977 -15.039 -4.648 1 95.12 197 LYS A C 1
ATOM 1592 O O . LYS A 1 197 ? -9.625 -14.289 -3.732 1 95.12 197 LYS A O 1
ATOM 1597 N N . LYS A 1 198 ? -9.148 -15.711 -5.402 1 94.25 198 LYS A N 1
ATOM 1598 C CA . LYS A 1 198 ? -7.711 -15.57 -5.215 1 94.25 198 LYS A CA 1
ATOM 1599 C C . LYS A 1 198 ? -7.258 -14.133 -5.461 1 94.25 198 LYS A C 1
ATOM 1601 O O . LYS A 1 198 ? -6.434 -13.602 -4.715 1 94.25 198 LYS A O 1
ATOM 1606 N N . LEU A 1 199 ? -7.805 -13.523 -6.445 1 95.81 199 LEU A N 1
ATOM 1607 C CA . LEU A 1 199 ? -7.492 -12.141 -6.777 1 95.81 199 LEU A CA 1
ATOM 1608 C C . LEU A 1 199 ? -7.801 -11.219 -5.602 1 95.81 199 LEU A C 1
ATOM 1610 O O . LEU A 1 199 ? -6.961 -10.406 -5.211 1 95.81 199 LEU A O 1
ATOM 1614 N N . VAL A 1 200 ? -8.93 -11.398 -5.004 1 96.12 200 VAL A N 1
ATOM 1615 C CA . VAL A 1 200 ? -9.352 -10.562 -3.883 1 96.12 200 VAL A CA 1
ATOM 1616 C C . VAL A 1 200 ? -8.461 -10.836 -2.672 1 96.12 200 VAL A C 1
ATOM 1618 O O . VAL A 1 200 ? -8.031 -9.906 -1.99 1 96.12 200 VAL A O 1
ATOM 1621 N N . ARG A 1 201 ? -8.188 -12.055 -2.512 1 94 201 ARG A N 1
ATOM 1622 C CA . ARG A 1 201 ? -7.348 -12.461 -1.39 1 94 201 ARG A CA 1
ATOM 1623 C C . ARG A 1 201 ? -5.969 -11.812 -1.47 1 94 201 ARG A C 1
ATOM 1625 O O . ARG A 1 201 ? -5.375 -11.477 -0.443 1 94 201 ARG A O 1
ATOM 1632 N N . GLU A 1 202 ? -5.52 -11.617 -2.625 1 93.81 202 GLU A N 1
ATOM 1633 C CA . GLU A 1 202 ? -4.164 -11.109 -2.832 1 93.81 202 GLU A CA 1
ATOM 1634 C C . GLU A 1 202 ? -4.141 -9.586 -2.838 1 93.81 202 GLU A C 1
ATOM 1636 O O . GLU A 1 202 ? -3.074 -8.977 -2.938 1 93.81 202 GLU A O 1
ATOM 1641 N N . MET A 1 203 ? -5.281 -8.953 -2.691 1 93.12 203 MET A N 1
ATOM 1642 C CA . MET A 1 203 ? -5.328 -7.492 -2.639 1 93.12 203 MET A CA 1
ATOM 1643 C C . MET A 1 203 ? -5.082 -6.988 -1.22 1 93.12 203 MET A C 1
ATOM 1645 O O . MET A 1 203 ? -5.949 -6.344 -0.626 1 93.12 203 MET A O 1
ATOM 1649 N N . ASP A 1 204 ? -3.887 -7.184 -0.804 1 88.44 204 ASP A N 1
ATOM 1650 C CA . ASP A 1 204 ? -3.463 -6.805 0.541 1 88.44 204 ASP A CA 1
ATOM 1651 C C . ASP A 1 204 ? -3.238 -5.297 0.643 1 88.44 204 ASP A C 1
ATOM 1653 O O . ASP A 1 204 ? -3.375 -4.715 1.722 1 88.44 204 ASP A O 1
ATOM 1657 N N . ASP A 1 205 ? -2.875 -4.75 -0.454 1 86 205 ASP A N 1
ATOM 1658 C CA . ASP A 1 205 ? -2.73 -3.299 -0.498 1 86 205 ASP A CA 1
ATOM 1659 C C . ASP A 1 205 ? -4.09 -2.607 -0.41 1 86 205 ASP A C 1
ATOM 1661 O O . ASP A 1 205 ? -4.953 -2.82 -1.262 1 86 205 ASP A O 1
ATOM 1665 N N . PRO A 1 206 ? -4.234 -1.819 0.594 1 87 206 PRO A N 1
ATOM 1666 C CA . PRO A 1 206 ? -5.527 -1.151 0.764 1 87 206 PRO A CA 1
ATOM 1667 C C . PRO A 1 206 ? -5.926 -0.322 -0.455 1 87 206 PRO A C 1
ATOM 1669 O O . PRO A 1 206 ? -7.117 -0.179 -0.744 1 87 206 PRO A O 1
ATOM 1672 N N . GLN A 1 207 ? -4.969 0.121 -1.169 1 85.94 207 GLN A N 1
ATOM 1673 C CA . GLN A 1 207 ? -5.277 0.916 -2.354 1 85.94 207 GLN A CA 1
ATOM 1674 C C . GLN A 1 207 ? -5.934 0.059 -3.434 1 85.94 207 GLN A C 1
ATOM 1676 O O . GLN A 1 207 ? -6.941 0.457 -4.023 1 85.94 207 GLN A O 1
ATOM 1681 N N . TYR A 1 208 ? -5.426 -1.122 -3.621 1 89.44 208 TYR A N 1
ATOM 1682 C CA . TYR A 1 208 ? -5.988 -2.002 -4.641 1 89.44 208 TYR A CA 1
ATOM 1683 C C . TYR A 1 208 ? -7.371 -2.5 -4.23 1 89.44 208 TYR A C 1
ATOM 1685 O O . TYR A 1 208 ? -8.273 -2.604 -5.062 1 89.44 208 TYR A O 1
ATOM 1693 N N . LEU A 1 209 ? -7.457 -2.793 -3.02 1 94.25 209 LEU A N 1
ATOM 1694 C CA . LEU A 1 209 ? -8.75 -3.266 -2.539 1 94.25 209 LEU A CA 1
ATOM 1695 C C . LEU A 1 209 ? -9.805 -2.174 -2.664 1 94.25 209 LEU A C 1
ATOM 1697 O O . LEU A 1 209 ? -10.945 -2.447 -3.053 1 94.25 209 LEU A O 1
ATOM 1701 N N . GLY A 1 210 ? -9.406 -0.937 -2.312 1 93.25 210 GLY A N 1
ATOM 1702 C CA . GLY A 1 210 ? -10.312 0.187 -2.502 1 93.25 210 GLY A CA 1
ATOM 1703 C C . GLY A 1 210 ? -10.711 0.393 -3.949 1 93.25 210 GLY A C 1
ATOM 1704 O O . GLY A 1 210 ? -11.883 0.642 -4.246 1 93.25 210 GLY A O 1
ATOM 1705 N N . LEU A 1 211 ? -9.758 0.241 -4.855 1 91.81 211 LEU A N 1
ATOM 1706 C CA . LEU A 1 211 ? -10.023 0.381 -6.285 1 91.81 211 LEU A CA 1
ATOM 1707 C C . LEU A 1 211 ? -10.953 -0.727 -6.773 1 91.81 211 LEU A C 1
ATOM 1709 O O . LEU A 1 211 ? -11.828 -0.485 -7.605 1 91.81 211 LEU A O 1
ATOM 1713 N N . PHE A 1 212 ? -10.75 -1.906 -6.293 1 94.56 212 PHE A N 1
ATOM 1714 C CA . PHE A 1 212 ? -11.609 -3.035 -6.637 1 94.56 212 PHE A CA 1
ATOM 1715 C C . PHE A 1 212 ? -13.047 -2.762 -6.227 1 94.56 212 PHE A C 1
ATOM 1717 O O . PHE A 1 212 ? -13.969 -2.943 -7.023 1 94.56 212 PHE A O 1
ATOM 1724 N N . LEU A 1 213 ? -13.195 -2.287 -5 1 94.38 213 LEU A N 1
ATOM 1725 C CA . LEU A 1 213 ? -14.531 -1.99 -4.492 1 94.38 213 LEU A CA 1
ATOM 1726 C C . LEU A 1 213 ? -15.188 -0.878 -5.305 1 94.38 213 LEU A C 1
ATOM 1728 O O . LEU A 1 213 ? -16.375 -0.966 -5.645 1 94.38 213 LEU A O 1
ATOM 1732 N N . ARG A 1 214 ? -14.367 0.087 -5.586 1 92.81 214 ARG A N 1
ATOM 1733 C CA . ARG A 1 214 ? -14.898 1.197 -6.371 1 92.81 214 ARG A CA 1
ATOM 1734 C C . ARG A 1 214 ? -15.344 0.728 -7.754 1 92.81 214 ARG A C 1
ATOM 1736 O O . ARG A 1 214 ? -16.391 1.148 -8.25 1 92.81 214 ARG A O 1
ATOM 1743 N N . PHE A 1 215 ? -14.539 -0.116 -8.328 1 92.38 215 PHE A N 1
ATOM 1744 C CA . PHE A 1 215 ? -14.836 -0.67 -9.641 1 92.38 215 PHE A CA 1
ATOM 1745 C C . PHE A 1 215 ? -16.141 -1.451 -9.617 1 92.38 215 PHE A C 1
ATOM 1747 O O . PHE A 1 215 ? -16.938 -1.384 -10.562 1 92.38 215 PHE A O 1
ATOM 1754 N N . CYS A 1 216 ? -16.422 -2.121 -8.531 1 93.19 216 CYS A N 1
ATOM 1755 C CA . CYS A 1 216 ? -17.547 -3.041 -8.461 1 93.19 216 CYS A CA 1
ATOM 1756 C C . CYS A 1 216 ? -18.797 -2.338 -7.934 1 93.19 216 CYS A C 1
ATOM 1758 O O . CYS A 1 216 ? -19.922 -2.695 -8.297 1 93.19 216 CYS A O 1
ATOM 1760 N N . THR A 1 217 ? -18.641 -1.356 -7.027 1 93.19 217 THR A N 1
ATOM 1761 C CA . THR A 1 217 ? -19.797 -0.871 -6.293 1 93.19 217 THR A CA 1
ATOM 1762 C C . THR A 1 217 ? -19.922 0.647 -6.402 1 93.19 217 THR A C 1
ATOM 1764 O O . THR A 1 217 ? -20.922 1.231 -5.98 1 93.19 217 THR A O 1
ATOM 1767 N N . GLY A 1 218 ? -18.828 1.298 -6.883 1 91.38 218 GLY A N 1
ATOM 1768 C CA . GLY A 1 218 ? -18.781 2.752 -6.895 1 91.38 218 GLY A CA 1
ATOM 1769 C C . GLY A 1 218 ? -18.172 3.342 -5.637 1 91.38 218 GLY A C 1
ATOM 1770 O O . GLY A 1 218 ? -17.844 4.527 -5.598 1 91.38 218 GLY A O 1
ATOM 1771 N N . SER A 1 219 ? -18.016 2.51 -4.59 1 93.56 219 SER A N 1
ATOM 1772 C CA . SER A 1 219 ? -17.453 2.953 -3.318 1 93.56 219 SER A CA 1
ATOM 1773 C C . SER A 1 219 ? -16.109 2.291 -3.051 1 93.56 219 SER A C 1
ATOM 1775 O O . SER A 1 219 ? -15.883 1.145 -3.443 1 93.56 219 SER A O 1
ATOM 1777 N N . ASP A 1 220 ? -15.211 3.025 -2.393 1 94.06 220 ASP A N 1
ATOM 1778 C CA . ASP A 1 220 ? -13.914 2.449 -2.045 1 94.06 220 ASP A CA 1
ATOM 1779 C C . ASP A 1 220 ? -13.922 1.919 -0.613 1 94.06 220 ASP A C 1
ATOM 1781 O O . ASP A 1 220 ? -12.883 1.494 -0.103 1 94.06 220 ASP A O 1
ATOM 1785 N N . VAL A 1 221 ? -15.078 1.99 0.077 1 96.25 221 VAL A N 1
ATOM 1786 C CA . VAL A 1 221 ? -15.25 1.418 1.408 1 96.25 221 VAL A CA 1
ATOM 1787 C C . VAL A 1 221 ? -16.312 0.331 1.372 1 96.25 221 VAL A C 1
ATOM 1789 O O . VAL A 1 221 ? -17.031 0.178 0.37 1 96.25 221 VAL A O 1
ATOM 1792 N N . MET A 1 222 ? -16.406 -0.422 2.494 1 94.12 222 MET A N 1
ATOM 1793 C CA . MET A 1 222 ? -17.406 -1.483 2.578 1 94.12 222 MET A CA 1
ATOM 1794 C C . MET A 1 222 ? -18.797 -0.904 2.811 1 94.12 222 MET A C 1
ATOM 1796 O O . MET A 1 222 ? -19.016 -0.169 3.775 1 94.12 222 MET A O 1
ATOM 1800 N N . THR A 1 223 ? -19.797 -1.072 1.926 1 87.94 223 THR A N 1
ATOM 1801 C CA . THR A 1 223 ? -21.172 -0.63 2.119 1 87.94 223 THR A CA 1
ATOM 1802 C C . THR A 1 223 ? -22.094 -1.824 2.309 1 87.94 223 THR A C 1
ATOM 1804 O O . THR A 1 223 ? -23.328 -1.675 2.281 1 87.94 223 THR A O 1
ATOM 1807 N N . GLN A 1 224 ? -21.672 -2.971 2.564 1 79 224 GLN A N 1
ATOM 1808 C CA . GLN A 1 224 ? -22.391 -4.211 2.824 1 79 224 GLN A CA 1
ATOM 1809 C C . GLN A 1 224 ? -23.234 -4.621 1.616 1 79 224 GLN A C 1
ATOM 1811 O O . GLN A 1 224 ? -24.25 -5.301 1.762 1 79 224 GLN A O 1
ATOM 1816 N N . ARG A 1 225 ? -22.844 -4.137 0.571 1 87.19 225 ARG A N 1
ATOM 1817 C CA . ARG A 1 225 ? -23.5 -4.566 -0.657 1 87.19 225 ARG A CA 1
ATOM 1818 C C . ARG A 1 225 ? -22.844 -5.82 -1.22 1 87.19 225 ARG A C 1
ATOM 1820 O O . ARG A 1 225 ? -21.625 -5.953 -1.19 1 87.19 225 ARG A O 1
ATOM 1827 N N . GLU A 1 226 ? -23.734 -6.637 -1.693 1 94.81 226 GLU A N 1
ATOM 1828 C CA . GLU A 1 226 ? -23.234 -7.844 -2.344 1 94.81 226 GLU A CA 1
ATOM 1829 C C . GLU A 1 226 ? -22.703 -7.539 -3.746 1 94.81 226 GLU A C 1
ATOM 1831 O O . GLU A 1 226 ? -23.25 -6.684 -4.445 1 94.81 226 GLU A O 1
ATOM 1836 N N . ILE A 1 227 ? -21.656 -8.188 -4.109 1 96.5 227 ILE A N 1
ATOM 1837 C CA . ILE A 1 227 ? -21.094 -8.078 -5.449 1 96.5 227 ILE A CA 1
ATOM 1838 C C . ILE A 1 227 ? -21.391 -9.352 -6.234 1 96.5 227 ILE A C 1
ATOM 1840 O O . ILE A 1 227 ? -20.859 -10.422 -5.922 1 96.5 227 ILE A O 1
ATOM 1844 N N . HIS A 1 228 ? -22.203 -9.227 -7.215 1 97.12 228 HIS A N 1
ATOM 1845 C CA . HIS A 1 228 ? -22.578 -10.375 -8.031 1 97.12 228 HIS A CA 1
ATOM 1846 C C . HIS A 1 228 ? -21.578 -10.602 -9.164 1 97.12 228 HIS A C 1
ATOM 1848 O O . HIS A 1 228 ? -21.344 -9.703 -9.969 1 97.12 228 HIS A O 1
ATOM 1854 N N . ILE A 1 229 ? -21.016 -11.797 -9.172 1 97.44 229 ILE A N 1
ATOM 1855 C CA . ILE A 1 229 ? -20.047 -12.148 -10.203 1 97.44 229 ILE A CA 1
ATOM 1856 C C . ILE A 1 229 ? -20.75 -12.883 -11.344 1 97.44 229 ILE A C 1
ATOM 1858 O O . ILE A 1 229 ? -21.438 -13.883 -11.117 1 97.44 229 ILE A O 1
ATOM 1862 N N . ARG A 1 230 ? -20.594 -12.352 -12.516 1 95.19 230 ARG A N 1
ATOM 1863 C CA . ARG A 1 230 ? -21.141 -12.977 -13.711 1 95.19 230 ARG A CA 1
ATOM 1864 C C . ARG A 1 230 ? -20.047 -13.32 -14.711 1 95.19 230 ARG A C 1
ATOM 1866 O O . ARG A 1 230 ? -19.141 -12.516 -14.961 1 95.19 230 ARG A O 1
ATOM 1873 N N . PHE A 1 231 ? -20.172 -14.531 -15.195 1 94.94 231 PHE A N 1
ATOM 1874 C CA . PHE A 1 231 ? -19.219 -14.961 -16.219 1 94.94 231 PHE A CA 1
ATOM 1875 C C . PHE A 1 231 ? -19.844 -14.836 -17.609 1 94.94 231 PHE A C 1
ATOM 1877 O O . PHE A 1 231 ? -20.922 -15.375 -17.859 1 94.94 231 PHE A O 1
ATOM 1884 N N . ILE A 1 232 ? -19.109 -14.109 -18.438 1 91.5 232 ILE A N 1
ATOM 1885 C CA . ILE A 1 232 ? -19.719 -13.789 -19.719 1 91.5 232 ILE A CA 1
ATOM 1886 C C . ILE A 1 232 ? -18.844 -14.328 -20.859 1 91.5 232 ILE A C 1
ATOM 1888 O O . ILE A 1 232 ? -17.656 -14.562 -20.672 1 91.5 232 ILE A O 1
ATOM 1892 N N . SER A 1 233 ? -19.5 -14.594 -22.047 1 86.38 233 SER A N 1
ATOM 1893 C CA . SER A 1 233 ? -18.75 -15 -23.234 1 86.38 233 SER A CA 1
ATOM 1894 C C . SER A 1 233 ? -18.141 -13.797 -23.938 1 86.38 233 SER A C 1
ATOM 1896 O O . SER A 1 233 ? -18.719 -12.711 -23.953 1 86.38 233 SER A O 1
ATOM 1898 N N . SER A 1 234 ? -16.859 -13.898 -24.062 1 69.56 234 SER A N 1
ATOM 1899 C CA . SER A 1 234 ? -16.188 -12.805 -24.734 1 69.56 234 SER A CA 1
ATOM 1900 C C . SER A 1 234 ? -16.766 -12.578 -26.125 1 69.56 234 SER A C 1
ATOM 1902 O O . SER A 1 234 ? -17.125 -13.531 -26.828 1 69.56 234 SER A O 1
ATOM 1904 N N . ASP A 1 235 ? -17.438 -11.492 -26.344 1 57.06 235 ASP A N 1
ATOM 1905 C CA . ASP A 1 235 ? -17.812 -11.227 -27.734 1 57.06 235 ASP A CA 1
ATOM 1906 C C . ASP A 1 235 ? -16.578 -11.273 -28.641 1 57.06 235 ASP A C 1
ATOM 1908 O O . ASP A 1 235 ? -15.625 -10.523 -28.453 1 57.06 235 ASP A O 1
ATOM 1912 N N . ALA A 1 236 ? -16.453 -12.477 -29.422 1 52.41 236 ALA A N 1
ATOM 1913 C CA . ALA A 1 236 ? -15.406 -12.688 -30.422 1 52.41 236 ALA A CA 1
ATOM 1914 C C . ALA A 1 236 ? -15.062 -11.383 -31.141 1 52.41 236 ALA A C 1
ATOM 1916 O O . ALA A 1 236 ? -13.93 -11.203 -31.594 1 52.41 236 ALA A O 1
ATOM 1917 N N . SER A 1 237 ? -16.016 -10.633 -31.438 1 49.44 237 SER A N 1
ATOM 1918 C CA . SER A 1 237 ? -15.781 -9.445 -32.25 1 49.44 237 SER A CA 1
ATOM 1919 C C . SER A 1 237 ? -14.992 -8.391 -31.469 1 49.44 237 SER A C 1
ATOM 1921 O O . SER A 1 237 ? -14.453 -7.453 -32.062 1 49.44 237 SER A O 1
ATOM 1923 N N . LYS A 1 238 ? -15.164 -8.422 -30.297 1 52.66 238 LYS A N 1
ATOM 1924 C CA . LYS A 1 238 ? -14.5 -7.305 -29.625 1 52.66 238 LYS A CA 1
ATOM 1925 C C . LYS A 1 238 ? -13.227 -7.766 -28.922 1 52.66 238 LYS A C 1
ATOM 1927 O O . LYS A 1 238 ? -13.266 -8.695 -28.109 1 52.66 238 LYS A O 1
ATOM 1932 N N . ASN A 1 239 ? -12.344 -8.453 -29.547 1 48.69 239 ASN A N 1
ATOM 1933 C CA . ASN A 1 239 ? -11 -8.867 -29.156 1 48.69 239 ASN A CA 1
ATOM 1934 C C . ASN A 1 239 ? -10.641 -8.367 -27.766 1 48.69 239 ASN A C 1
ATOM 1936 O O . ASN A 1 239 ? -9.469 -8.156 -27.453 1 48.69 239 ASN A O 1
ATOM 1940 N N . VAL A 1 240 ? -11.516 -7.793 -27 1 56.22 240 VAL A N 1
ATOM 1941 C CA . VAL A 1 240 ? -11.047 -7.156 -25.766 1 56.22 240 VAL A CA 1
ATOM 1942 C C . VAL A 1 240 ? -11.508 -7.973 -24.562 1 56.22 240 VAL A C 1
ATOM 1944 O O . VAL A 1 240 ? -12.711 -8.125 -24.328 1 56.22 240 VAL A O 1
ATOM 1947 N N . ARG A 1 241 ? -10.578 -8.758 -23.953 1 69 241 ARG A N 1
ATOM 1948 C CA . ARG A 1 241 ? -10.789 -9.531 -22.734 1 69 241 ARG A CA 1
ATOM 1949 C C . ARG A 1 241 ? -10.789 -8.633 -21.5 1 69 241 ARG A C 1
ATOM 1951 O O . ARG A 1 241 ? -9.758 -8.469 -20.844 1 69 241 ARG A O 1
ATOM 1958 N N . CYS A 1 242 ? -11.75 -7.688 -21.484 1 75.12 242 CYS A N 1
ATOM 1959 C CA . CYS A 1 242 ? -11.688 -6.82 -20.312 1 75.12 242 CYS A CA 1
ATOM 1960 C C . CYS A 1 242 ? -12.891 -7.047 -19.406 1 75.12 242 CYS A C 1
ATOM 1962 O O . CYS A 1 242 ? -14.031 -7.094 -19.875 1 75.12 242 CYS A O 1
ATOM 1964 N N . SER A 1 243 ? -12.664 -7.238 -18.125 1 80.81 243 SER A N 1
ATOM 1965 C CA . SER A 1 243 ? -13.734 -7.301 -17.141 1 80.81 243 SER A CA 1
ATOM 1966 C C . SER A 1 243 ? -14.508 -5.988 -17.078 1 80.81 243 SER A C 1
ATOM 1968 O O . SER A 1 243 ? -13.938 -4.918 -17.297 1 80.81 243 SER A O 1
ATOM 1970 N N . LEU A 1 244 ? -15.781 -6.102 -16.891 1 81.38 244 LEU A N 1
ATOM 1971 C CA . LEU A 1 244 ? -16.656 -4.938 -16.797 1 81.38 244 LEU A CA 1
ATOM 1972 C C . LEU A 1 244 ? -17.438 -4.938 -15.492 1 81.38 244 LEU A C 1
ATOM 1974 O O . LEU A 1 244 ? -17.609 -5.988 -14.867 1 81.38 244 LEU A O 1
ATOM 1978 N N . SER A 1 245 ? -17.828 -3.768 -15.102 1 82.44 245 SER A N 1
ATOM 1979 C CA . SER A 1 245 ? -18.625 -3.688 -13.883 1 82.44 245 SER A CA 1
ATOM 1980 C C . SER A 1 245 ? -19.828 -2.758 -14.078 1 82.44 245 SER A C 1
ATOM 1982 O O . SER A 1 245 ? -19.797 -1.864 -14.922 1 82.44 245 SER A O 1
ATOM 1984 N N . HIS A 1 246 ? -20.859 -3.104 -13.43 1 83.56 246 HIS A N 1
ATOM 1985 C CA . HIS A 1 246 ? -22.047 -2.277 -13.305 1 83.56 246 HIS A CA 1
ATOM 1986 C C . HIS A 1 246 ? -22.266 -1.841 -11.867 1 83.56 246 HIS A C 1
ATOM 1988 O O . HIS A 1 246 ? -22.844 -2.59 -11.07 1 83.56 246 HIS A O 1
ATOM 1994 N N . THR A 1 247 ? -21.938 -0.704 -11.578 1 80.25 247 THR A N 1
ATOM 1995 C CA . THR A 1 247 ? -21.844 -0.249 -10.188 1 80.25 247 THR A CA 1
ATOM 1996 C C . THR A 1 247 ? -23.234 -0.107 -9.586 1 80.25 247 THR A C 1
ATOM 1998 O O . THR A 1 247 ? -23.422 -0.305 -8.383 1 80.25 247 THR A O 1
ATOM 2001 N N . CYS A 1 248 ? -24.188 0.251 -10.406 1 81.44 248 CYS A N 1
ATOM 2002 C CA . CYS A 1 248 ? -25.531 0.391 -9.883 1 81.44 248 CYS A CA 1
ATOM 2003 C C . CYS A 1 248 ? -26.047 -0.937 -9.336 1 81.44 248 CYS A C 1
ATOM 2005 O O . CYS A 1 248 ? -26.641 -0.981 -8.258 1 81.44 248 CYS A O 1
ATOM 2007 N N . GLY A 1 249 ? -25.75 -2.039 -10.039 1 85.69 249 GLY A N 1
ATOM 2008 C CA . GLY A 1 249 ? -26.172 -3.363 -9.617 1 85.69 249 GLY A CA 1
ATOM 2009 C C . GLY A 1 249 ? -25.094 -4.137 -8.891 1 85.69 249 GLY A C 1
ATOM 2010 O O . GLY A 1 249 ? -25.328 -5.266 -8.445 1 85.69 249 GLY A O 1
ATOM 2011 N N . CYS A 1 250 ? -23.953 -3.504 -8.719 1 91.56 250 CYS A N 1
ATOM 2012 C CA . CYS A 1 250 ? -22.797 -4.148 -8.094 1 91.56 250 CYS A CA 1
ATOM 2013 C C . CYS A 1 250 ? -22.516 -5.5 -8.734 1 91.56 250 CYS A C 1
ATOM 2015 O O . CYS A 1 250 ? -22.453 -6.52 -8.047 1 91.56 250 CYS A O 1
ATOM 2017 N N . VAL A 1 251 ? -22.391 -5.477 -10.07 1 93.06 251 VAL A N 1
ATOM 2018 C CA . VAL A 1 251 ? -22.125 -6.688 -10.844 1 93.06 251 VAL A CA 1
ATOM 2019 C C . VAL A 1 251 ? -20.734 -6.609 -11.477 1 93.06 251 VAL A C 1
ATOM 2021 O O . VAL A 1 251 ? -20.391 -5.594 -12.078 1 93.06 251 VAL A O 1
ATOM 2024 N N . LEU A 1 252 ? -19.969 -7.59 -11.281 1 94.5 252 LEU A N 1
ATOM 2025 C CA . LEU A 1 252 ? -18.688 -7.75 -11.961 1 94.5 252 LEU A CA 1
ATOM 2026 C C . LEU A 1 252 ? -18.766 -8.844 -13.016 1 94.5 252 LEU A C 1
ATOM 2028 O O . LEU A 1 252 ? -19.094 -9.992 -12.711 1 94.5 252 LEU A O 1
ATOM 2032 N N . GLU A 1 253 ? -18.469 -8.461 -14.211 1 93.38 253 GLU A N 1
ATOM 2033 C CA . GLU A 1 253 ? -18.469 -9.414 -15.32 1 93.38 253 GLU A CA 1
ATOM 2034 C C . GLU A 1 253 ? -17.062 -9.836 -15.688 1 93.38 253 GLU A C 1
ATOM 2036 O O . GLU A 1 253 ? -16.188 -8.992 -15.922 1 93.38 253 GLU A O 1
ATOM 2041 N N . ILE A 1 254 ? -16.859 -11.102 -15.719 1 94.56 254 ILE A N 1
ATOM 2042 C CA . ILE A 1 254 ? -15.562 -11.672 -16.047 1 94.56 254 ILE A CA 1
ATOM 2043 C C . ILE A 1 254 ? -15.68 -12.539 -17.297 1 94.56 254 ILE A C 1
ATOM 2045 O O . ILE A 1 254 ? -16.516 -13.453 -17.359 1 94.56 254 ILE A O 1
ATOM 2049 N N . PRO A 1 255 ? -14.93 -12.305 -18.297 1 93.25 255 PRO A N 1
ATOM 2050 C CA . PRO A 1 255 ? -14.953 -13.156 -19.5 1 93.25 255 PRO A CA 1
ATOM 2051 C C . PRO A 1 255 ? -14.602 -14.609 -19.188 1 93.25 255 PRO A C 1
ATOM 2053 O O . PRO A 1 255 ? -13.625 -14.875 -18.484 1 93.25 255 PRO A O 1
ATOM 2056 N N . ARG A 1 256 ? -15.258 -15.539 -19.797 1 93.06 256 ARG A N 1
ATOM 2057 C CA . ARG A 1 256 ? -15.078 -16.969 -19.578 1 93.06 256 ARG A CA 1
ATOM 2058 C C . ARG A 1 256 ? -13.742 -17.438 -20.141 1 93.06 256 ARG A C 1
ATOM 2060 O O . ARG A 1 256 ? -13.211 -18.469 -19.719 1 93.06 256 ARG A O 1
ATOM 2067 N N . SER A 1 257 ? -13.258 -16.672 -21.016 1 91.31 257 SER A N 1
ATOM 2068 C CA . SER A 1 257 ? -12.023 -17.062 -21.688 1 91.31 257 SER A CA 1
ATOM 2069 C C . SER A 1 257 ? -10.867 -17.141 -20.703 1 91.31 257 SER A C 1
ATOM 2071 O O . SER A 1 257 ? -9.867 -17.828 -20.953 1 91.31 257 SER A O 1
ATOM 2073 N N . TYR A 1 258 ? -10.969 -16.5 -19.562 1 93 258 TYR A N 1
ATOM 2074 C CA . TYR A 1 258 ? -9.898 -16.547 -18.562 1 93 258 TYR A CA 1
ATOM 2075 C C . TYR A 1 258 ? -9.781 -17.938 -17.953 1 93 258 TYR A C 1
ATOM 2077 O O . TYR A 1 258 ? -8.773 -18.25 -17.312 1 93 258 TYR A O 1
ATOM 2085 N N . ALA A 1 259 ? -10.781 -18.75 -18.109 1 92.62 259 ALA A N 1
ATOM 2086 C CA . ALA A 1 259 ? -10.766 -20.094 -17.531 1 92.62 259 ALA A CA 1
ATOM 2087 C C . ALA A 1 259 ? -9.695 -20.953 -18.188 1 92.62 259 ALA A C 1
ATOM 2089 O O . ALA A 1 259 ? -9.219 -21.938 -17.594 1 92.62 259 ALA A O 1
ATOM 2090 N N . GLU A 1 260 ? -9.367 -20.594 -19.406 1 88.94 260 GLU A N 1
ATOM 2091 C CA . GLU A 1 260 ? -8.406 -21.375 -20.172 1 88.94 260 GLU A CA 1
ATOM 2092 C C . GLU A 1 260 ? -6.98 -20.906 -19.922 1 88.94 260 GLU A C 1
ATOM 2094 O O . GLU A 1 260 ? -6.023 -21.547 -20.359 1 88.94 260 GLU A O 1
ATOM 2099 N N . ASP A 1 261 ? -6.852 -19.797 -19.234 1 88.81 261 ASP A N 1
ATOM 2100 C CA . ASP A 1 261 ? -5.543 -19.203 -18.969 1 88.81 261 ASP A CA 1
ATOM 2101 C C . ASP A 1 261 ? -5.133 -19.391 -17.516 1 88.81 261 ASP A C 1
ATOM 2103 O O . ASP A 1 261 ? -5.977 -19.656 -16.656 1 88.81 261 ASP A O 1
ATOM 2107 N N . PRO A 1 262 ? -3.826 -19.266 -17.328 1 89.94 262 PRO A N 1
ATOM 2108 C CA . PRO A 1 262 ? -3.391 -19.219 -15.93 1 89.94 262 PRO A CA 1
ATOM 2109 C C . PRO A 1 262 ? -3.928 -18 -15.18 1 89.94 262 PRO A C 1
ATOM 2111 O O . PRO A 1 262 ? -4.195 -16.969 -15.789 1 89.94 262 PRO A O 1
ATOM 2114 N N . TYR A 1 263 ? -4.047 -18.109 -13.898 1 93.81 263 TYR A N 1
ATOM 2115 C CA . TYR A 1 263 ? -4.551 -17.062 -13.016 1 93.81 263 TYR A CA 1
ATOM 2116 C C . TYR A 1 263 ? -3.84 -15.742 -13.266 1 93.81 263 TYR A C 1
ATOM 2118 O O . TYR A 1 263 ? -4.453 -14.68 -13.203 1 93.81 263 TYR A O 1
ATOM 2126 N N . VAL A 1 264 ? -2.574 -15.828 -13.617 1 94.06 264 VAL A N 1
ATOM 2127 C CA . VAL A 1 264 ? -1.73 -14.641 -13.766 1 94.06 264 VAL A CA 1
ATOM 2128 C C . VAL A 1 264 ? -2.289 -13.75 -14.875 1 94.06 264 VAL A C 1
ATOM 2130 O O . VAL A 1 264 ? -2.184 -12.523 -14.805 1 94.06 264 VAL A O 1
ATOM 2133 N N . SER A 1 265 ? -2.938 -14.344 -15.828 1 92.31 265 SER A N 1
ATOM 2134 C CA . SER A 1 265 ? -3.508 -13.57 -16.922 1 92.31 265 SER A CA 1
ATOM 2135 C C . SER A 1 265 ? -4.66 -12.695 -16.453 1 92.31 265 SER A C 1
ATOM 2137 O O . SER A 1 265 ? -4.711 -11.5 -16.766 1 92.31 265 SER A O 1
ATOM 2139 N N . LEU A 1 266 ? -5.527 -13.281 -15.688 1 94.12 266 LEU A N 1
ATOM 2140 C CA . LEU A 1 266 ? -6.633 -12.516 -15.125 1 94.12 266 LEU A CA 1
ATOM 2141 C C . LEU A 1 266 ? -6.113 -11.414 -14.195 1 94.12 266 LEU A C 1
ATOM 2143 O O . LEU A 1 266 ? -6.555 -10.266 -14.281 1 94.12 266 LEU A O 1
ATOM 2147 N N . LYS A 1 267 ? -5.211 -11.766 -13.375 1 94.75 267 LYS A N 1
ATOM 2148 C CA . LYS A 1 267 ? -4.656 -10.828 -12.406 1 94.75 267 LYS A CA 1
ATOM 2149 C C . LYS A 1 267 ? -4.027 -9.625 -13.102 1 94.75 267 LYS A C 1
ATOM 2151 O O . LYS A 1 267 ? -4.309 -8.477 -12.75 1 94.75 267 LYS A O 1
ATOM 2156 N N . ALA A 1 268 ? -3.209 -9.898 -14.078 1 92.25 268 ALA A N 1
ATOM 2157 C CA . ALA A 1 268 ? -2.5 -8.836 -14.797 1 92.25 268 ALA A CA 1
ATOM 2158 C C . ALA A 1 268 ? -3.479 -7.891 -15.484 1 92.25 268 ALA A C 1
ATOM 2160 O O . ALA A 1 268 ? -3.371 -6.668 -15.344 1 92.25 268 ALA A O 1
ATOM 2161 N N . ASP A 1 269 ? -4.406 -8.461 -16.141 1 91.12 269 ASP A N 1
ATOM 2162 C CA . ASP A 1 269 ? -5.387 -7.652 -16.859 1 91.12 269 ASP A CA 1
ATOM 2163 C C . ASP A 1 269 ? -6.234 -6.832 -15.883 1 91.12 269 ASP A C 1
ATOM 2165 O O . ASP A 1 269 ? -6.5 -5.652 -16.125 1 91.12 269 ASP A O 1
ATOM 2169 N N . PHE A 1 270 ? -6.594 -7.473 -14.844 1 92.69 270 PHE A N 1
ATOM 2170 C CA . PHE A 1 270 ? -7.488 -6.816 -13.898 1 92.69 270 PHE A CA 1
ATOM 2171 C C . PHE A 1 270 ? -6.77 -5.691 -13.164 1 92.69 270 PHE A C 1
ATOM 2173 O O . PHE A 1 270 ? -7.312 -4.598 -13 1 92.69 270 PHE A O 1
ATOM 2180 N N . LEU A 1 271 ? -5.562 -5.926 -12.703 1 90.38 271 LEU A N 1
ATOM 2181 C CA . LEU A 1 271 ? -4.805 -4.898 -11.992 1 90.38 271 LEU A CA 1
ATOM 2182 C C . LEU A 1 271 ? -4.5 -3.723 -12.914 1 90.38 271 LEU A C 1
ATOM 2184 O O . LEU A 1 271 ? -4.512 -2.568 -12.477 1 90.38 271 LEU A O 1
ATOM 2188 N N . THR A 1 272 ? -4.234 -4.047 -14.148 1 87.94 272 THR A N 1
ATOM 2189 C CA . THR A 1 272 ? -4.027 -2.99 -15.133 1 87.94 272 THR A CA 1
ATOM 2190 C C . THR A 1 272 ? -5.293 -2.154 -15.305 1 87.94 272 THR A C 1
ATOM 2192 O O . THR A 1 272 ? -5.223 -0.927 -15.391 1 87.94 272 THR A O 1
ATOM 2195 N N . LEU A 1 273 ? -6.355 -2.846 -15.305 1 88.12 273 LEU A N 1
ATOM 2196 C CA . LEU A 1 273 ? -7.648 -2.186 -15.422 1 88.12 273 LEU A CA 1
ATOM 2197 C C . LEU A 1 273 ? -7.891 -1.248 -14.242 1 88.12 273 LEU A C 1
ATOM 2199 O O . LEU A 1 273 ? -8.32 -0.108 -14.43 1 88.12 273 LEU A O 1
ATOM 2203 N N . LEU A 1 274 ? -7.57 -1.69 -13.039 1 87.88 274 LEU A N 1
ATOM 2204 C CA . LEU A 1 274 ? -7.812 -0.907 -11.836 1 87.88 274 LEU A CA 1
ATOM 2205 C C . LEU A 1 274 ? -6.918 0.33 -11.797 1 87.88 274 LEU A C 1
ATOM 2207 O O . LEU A 1 274 ? -7.328 1.384 -11.305 1 87.88 274 LEU A O 1
ATOM 2211 N N . LYS A 1 275 ? -5.758 0.22 -12.281 1 80.12 275 LYS A N 1
ATOM 2212 C CA . LYS A 1 275 ? -4.801 1.322 -12.242 1 80.12 275 LYS A CA 1
ATOM 2213 C C . LYS A 1 275 ? -5.145 2.387 -13.281 1 80.12 275 LYS A C 1
ATOM 2215 O O . LYS A 1 275 ? -4.824 3.562 -13.102 1 80.12 275 LYS A O 1
ATOM 2220 N N . ASN A 1 276 ? -5.727 1.88 -14.398 1 72.94 276 ASN A N 1
ATOM 2221 C CA . ASN A 1 276 ? -6.098 2.828 -15.445 1 72.94 276 ASN A CA 1
ATOM 2222 C C . ASN A 1 276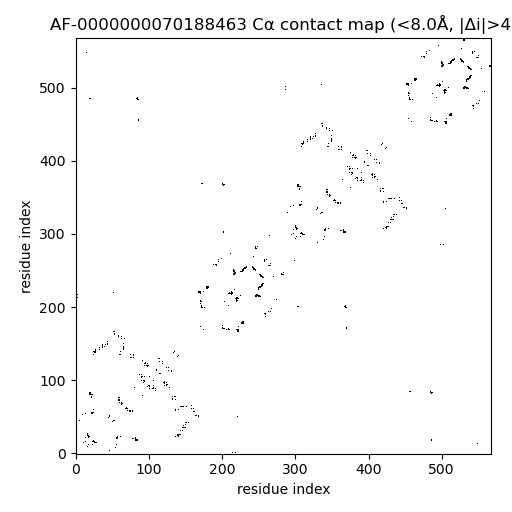 ? -7.438 3.496 -15.148 1 72.94 276 ASN A C 1
ATOM 2224 O O . ASN A 1 276 ? -8.445 2.816 -14.969 1 72.94 276 ASN A O 1
ATOM 2228 N N . ARG A 1 277 ? -7.52 4.449 -14.266 1 59.81 277 ARG A N 1
ATOM 2229 C CA . ARG A 1 277 ? -8.719 5.133 -13.781 1 59.81 277 ARG A CA 1
ATOM 2230 C C . ARG A 1 277 ? -9.742 5.285 -14.898 1 59.81 277 ARG A C 1
ATOM 2232 O O . ARG A 1 277 ? -10.93 5.512 -14.641 1 59.81 277 ARG A O 1
ATOM 2239 N N . TYR A 1 278 ? -9.398 5.391 -16.219 1 48.84 278 TYR A N 1
ATOM 2240 C CA . TYR A 1 278 ? -10.414 5.656 -17.234 1 48.84 278 TYR A CA 1
ATOM 2241 C C . TYR A 1 278 ? -11.273 4.426 -17.484 1 48.84 278 TYR A C 1
ATOM 2243 O O . TYR A 1 278 ? -11.391 3.967 -18.625 1 48.84 278 TYR A O 1
ATOM 2251 N N . TRP A 1 279 ? -11.438 3.803 -16.453 1 46 279 TRP A N 1
ATOM 2252 C CA . TRP A 1 279 ? -12.328 2.699 -16.781 1 46 279 TRP A CA 1
ATOM 2253 C C . TRP A 1 279 ? -13.75 3.201 -17.016 1 46 279 TRP A C 1
ATOM 2255 O O . TRP A 1 279 ? -14.195 4.145 -16.359 1 46 279 TRP A O 1
ATOM 2265 N N . GLN A 1 280 ? -14.188 3.193 -18.297 1 41.28 280 GLN A N 1
ATOM 2266 C CA . GLN A 1 280 ? -15.562 3.5 -18.688 1 41.28 280 GLN A CA 1
ATOM 2267 C C . GLN A 1 280 ? -16.562 2.957 -17.672 1 41.28 280 GLN A C 1
ATOM 2269 O O . GLN A 1 280 ? -16.75 1.744 -17.562 1 41.28 280 GLN A O 1
ATOM 2274 N N . MET A 1 281 ? -16.578 3.426 -16.531 1 39.62 281 MET A N 1
ATOM 2275 C CA . MET A 1 281 ? -17.766 3.104 -15.758 1 39.62 281 MET A CA 1
ATOM 2276 C C . MET A 1 281 ? -19.031 3.256 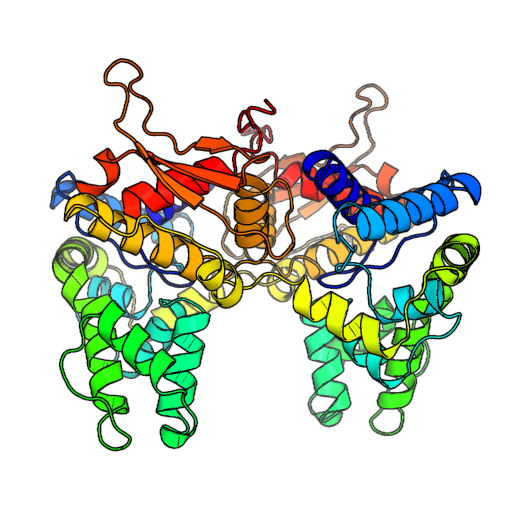-16.594 1 39.62 281 MET A C 1
ATOM 2278 O O . MET A 1 281 ? -19.25 4.301 -17.219 1 39.62 281 MET A O 1
ATOM 2282 N N . ASP A 1 282 ? -19.453 2.373 -17.344 1 32.12 282 ASP A N 1
ATOM 2283 C CA . ASP A 1 282 ? -20.781 2.48 -17.938 1 32.12 282 ASP A CA 1
ATOM 2284 C C . ASP A 1 282 ? -21.812 2.926 -16.906 1 32.12 282 ASP A C 1
ATOM 2286 O O . ASP A 1 282 ? -22.188 2.152 -16.016 1 32.12 282 ASP A O 1
ATOM 2290 N N . ILE A 1 283 ? -21.703 4.055 -16.422 1 29.84 283 ILE A N 1
ATOM 2291 C CA . ILE A 1 283 ? -22.859 4.656 -15.773 1 29.84 283 ILE A CA 1
ATOM 2292 C C . ILE A 1 283 ? -24.094 4.453 -16.641 1 29.84 283 ILE A C 1
ATOM 2294 O O . ILE A 1 283 ? -24.25 5.09 -17.688 1 29.84 283 ILE A O 1
ATOM 2298 N N . VAL A 1 284 ? -24.625 3.336 -16.891 1 24.16 284 VAL A N 1
ATOM 2299 C CA . VAL A 1 284 ? -26.016 3.262 -17.328 1 24.16 284 VAL A CA 1
ATOM 2300 C C . VAL A 1 284 ? -26.938 3.508 -16.141 1 24.16 284 VAL A C 1
ATOM 2302 O O . VAL A 1 284 ? -26.688 3.012 -15.039 1 24.16 284 VAL A O 1
ATOM 2305 N N . MET B 1 1 ? 18.875 3.467 -19.359 1 87 1 MET B N 1
ATOM 2306 C CA . MET B 1 1 ? 19.031 2.055 -19.031 1 87 1 MET B CA 1
ATOM 2307 C C . MET B 1 1 ? 18.234 1.706 -17.766 1 87 1 MET B C 1
ATOM 2309 O O . MET B 1 1 ? 17.375 0.83 -17.812 1 87 1 MET B O 1
ATOM 2313 N N . ARG B 1 2 ? 18.312 2.533 -16.766 1 87.94 2 ARG B N 1
ATOM 2314 C CA . ARG B 1 2 ? 17.609 2.242 -15.523 1 87.94 2 ARG B CA 1
ATOM 2315 C C . ARG B 1 2 ? 16.094 2.279 -15.734 1 87.94 2 ARG B C 1
ATOM 2317 O O . ARG B 1 2 ? 15.367 1.413 -15.234 1 87.94 2 ARG B O 1
ATOM 2324 N N . GLY B 1 3 ? 15.633 3.201 -16.484 1 88.25 3 GLY B N 1
ATOM 2325 C CA . GLY B 1 3 ? 14.219 3.289 -16.797 1 88.25 3 GLY B CA 1
ATOM 2326 C C . GLY B 1 3 ? 13.688 2.072 -17.531 1 88.25 3 GLY B C 1
ATOM 2327 O O . GLY B 1 3 ? 12.617 1.558 -17.203 1 88.25 3 GLY B O 1
ATOM 2328 N N . ALA B 1 4 ? 14.461 1.659 -18.469 1 91.38 4 ALA B N 1
ATOM 2329 C CA . ALA B 1 4 ? 14.07 0.49 -19.25 1 91.38 4 ALA B CA 1
ATOM 2330 C C . ALA B 1 4 ? 14.031 -0.765 -18.391 1 91.38 4 ALA B C 1
ATOM 2332 O O . ALA B 1 4 ? 13.125 -1.585 -18.516 1 91.38 4 ALA B O 1
ATOM 2333 N N . LEU B 1 5 ? 15.047 -0.885 -17.547 1 94.25 5 LEU B N 1
ATOM 2334 C CA . LEU B 1 5 ? 15.086 -2.025 -16.641 1 94.25 5 LEU B CA 1
ATOM 2335 C C . LEU B 1 5 ? 13.883 -2.023 -15.695 1 94.25 5 LEU B C 1
ATOM 2337 O O . LEU B 1 5 ? 13.266 -3.064 -15.469 1 94.25 5 LEU B O 1
ATOM 2341 N N . THR B 1 6 ? 13.57 -0.845 -15.211 1 93.5 6 THR B N 1
ATOM 2342 C CA . THR B 1 6 ? 12.422 -0.716 -14.312 1 93.5 6 THR B CA 1
ATOM 2343 C C . THR B 1 6 ? 11.133 -1.097 -15.023 1 93.5 6 THR B C 1
ATOM 2345 O O . THR B 1 6 ? 10.305 -1.825 -14.469 1 93.5 6 THR B O 1
ATOM 2348 N N . GLU B 1 7 ? 11.008 -0.643 -16.203 1 92.81 7 GLU B N 1
ATOM 2349 C CA . GLU B 1 7 ? 9.828 -0.98 -17 1 92.81 7 GLU B CA 1
ATOM 2350 C C . GLU B 1 7 ? 9.766 -2.479 -17.281 1 92.81 7 GLU B C 1
ATOM 2352 O O . GLU B 1 7 ? 8.688 -3.08 -17.203 1 92.81 7 GLU B O 1
ATOM 2357 N N . PHE B 1 8 ? 10.852 -3.055 -17.609 1 96.38 8 PHE B N 1
ATOM 2358 C CA . PHE B 1 8 ? 10.93 -4.492 -17.844 1 96.38 8 PHE B CA 1
ATOM 2359 C C . PHE B 1 8 ? 10.43 -5.266 -16.641 1 96.38 8 PHE B C 1
ATOM 2361 O O . PHE B 1 8 ? 9.57 -6.141 -16.766 1 96.38 8 PHE B O 1
ATOM 2368 N N . TRP B 1 9 ? 10.93 -4.949 -15.531 1 97 9 TRP B N 1
ATOM 2369 C CA . TRP B 1 9 ? 10.617 -5.723 -14.328 1 97 9 TRP B CA 1
ATOM 2370 C C . TRP B 1 9 ? 9.172 -5.5 -13.906 1 97 9 TRP B C 1
ATOM 2372 O O . TRP B 1 9 ? 8.508 -6.43 -13.438 1 97 9 TRP B O 1
ATOM 2382 N N . GLU B 1 10 ? 8.703 -4.277 -14.016 1 93.38 10 GLU B N 1
ATOM 2383 C CA . GLU B 1 10 ? 7.297 -4.023 -13.719 1 93.38 10 GLU B CA 1
ATOM 2384 C C . GLU B 1 10 ? 6.383 -4.918 -14.547 1 93.38 10 GLU B C 1
ATOM 2386 O O . GLU B 1 10 ? 5.445 -5.52 -14.023 1 93.38 10 GLU B O 1
ATOM 2391 N N . THR B 1 11 ? 6.699 -5.016 -15.781 1 94.31 11 THR B N 1
ATOM 2392 C CA . THR B 1 11 ? 5.918 -5.855 -16.688 1 94.31 11 THR B CA 1
ATOM 2393 C C . THR B 1 11 ? 6.102 -7.332 -16.344 1 94.31 11 THR B C 1
ATOM 2395 O O . THR B 1 11 ? 5.129 -8.086 -16.312 1 94.31 11 THR B O 1
ATOM 2398 N N . PHE B 1 12 ? 7.312 -7.719 -16.125 1 97.31 12 PHE B N 1
ATOM 2399 C CA . PHE B 1 12 ? 7.621 -9.109 -15.805 1 97.31 12 PHE B CA 1
ATOM 2400 C C . PHE B 1 12 ? 6.887 -9.555 -14.547 1 97.31 12 PHE B C 1
ATOM 2402 O O . PHE B 1 12 ? 6.254 -10.617 -14.539 1 97.31 12 PHE B O 1
ATOM 2409 N N . TYR B 1 13 ? 6.984 -8.711 -13.477 1 97.06 13 TYR B N 1
ATOM 2410 C CA . TYR B 1 13 ? 6.34 -9.055 -12.219 1 97.06 13 TYR B CA 1
ATOM 2411 C C . TYR B 1 13 ? 4.836 -9.195 -12.391 1 97.06 13 TYR B C 1
ATOM 2413 O O . TYR B 1 13 ? 4.203 -10.039 -11.758 1 97.06 13 TYR B O 1
ATOM 2421 N N . LEU B 1 14 ? 4.309 -8.375 -13.25 1 94.12 14 LEU B N 1
ATOM 2422 C CA . LEU B 1 14 ? 2.861 -8.32 -13.43 1 94.12 14 LEU B CA 1
ATOM 2423 C C . LEU B 1 14 ? 2.375 -9.508 -14.258 1 94.12 14 LEU B C 1
ATOM 2425 O O . LEU B 1 14 ? 1.372 -10.141 -13.914 1 94.12 14 LEU B O 1
ATOM 2429 N N . GLN B 1 15 ? 3.119 -9.898 -15.242 1 94.5 15 GLN B N 1
ATOM 2430 C CA . GLN B 1 15 ? 2.57 -10.797 -16.25 1 94.5 15 GLN B CA 1
ATOM 2431 C C . GLN B 1 15 ? 3.162 -12.195 -16.125 1 94.5 15 GLN B C 1
ATOM 2433 O O . GLN B 1 15 ? 2.613 -13.156 -16.672 1 94.5 15 GLN B O 1
ATOM 2438 N N . TYR B 1 16 ? 4.277 -12.312 -15.43 1 97 16 TYR B N 1
ATOM 2439 C CA . TYR B 1 16 ? 4.984 -13.586 -15.539 1 97 16 TYR B CA 1
ATOM 2440 C C . TYR B 1 16 ? 5.262 -14.164 -14.156 1 97 16 TYR B C 1
ATOM 2442 O O . TYR B 1 16 ? 6.027 -15.125 -14.023 1 97 16 TYR B O 1
ATOM 2450 N N . THR B 1 17 ? 4.707 -13.531 -13.148 1 97.81 17 THR B N 1
ATOM 2451 C CA . THR B 1 17 ? 4.965 -14.039 -11.805 1 97.81 17 THR B CA 1
ATOM 2452 C C . THR B 1 17 ? 3.67 -14.125 -11 1 97.81 17 THR B C 1
ATOM 2454 O O . THR B 1 17 ? 2.662 -13.516 -11.375 1 97.81 17 THR B O 1
ATOM 2457 N N . GLU B 1 18 ? 3.693 -14.891 -10.055 1 96.25 18 GLU B N 1
ATOM 2458 C CA . GLU B 1 18 ? 2.654 -14.938 -9.031 1 96.25 18 GLU B CA 1
ATOM 2459 C C . GLU B 1 18 ? 3.236 -14.703 -7.641 1 96.25 18 GLU B C 1
ATOM 2461 O O . GLU B 1 18 ? 4.453 -14.781 -7.449 1 96.25 18 GLU B O 1
ATOM 2466 N N . GLY B 1 19 ? 2.34 -14.359 -6.742 1 96 19 GLY B N 1
ATOM 2467 C CA . GLY B 1 19 ? 2.75 -14.031 -5.383 1 96 19 GLY B CA 1
ATOM 2468 C C . GLY B 1 19 ? 2.35 -12.633 -4.965 1 96 19 GLY B C 1
ATOM 2469 O O . GLY B 1 19 ? 1.644 -11.938 -5.695 1 96 19 GLY B O 1
ATOM 2470 N N . ASN B 1 20 ? 2.824 -12.234 -3.775 1 94.12 20 ASN B N 1
ATOM 2471 C CA . ASN B 1 20 ? 2.441 -10.961 -3.172 1 94.12 20 ASN B CA 1
ATOM 2472 C C . ASN B 1 20 ? 3.637 -10.023 -3.033 1 94.12 20 ASN B C 1
ATOM 2474 O O . ASN B 1 20 ? 4.07 -9.414 -4.012 1 94.12 20 ASN B O 1
ATOM 2478 N N . ILE B 1 21 ? 4.242 -9.992 -1.826 1 94.44 21 ILE B N 1
ATOM 2479 C CA . ILE B 1 21 ? 5.457 -9.195 -1.656 1 94.44 21 ILE B CA 1
ATOM 2480 C C . ILE B 1 21 ? 6.605 -9.836 -2.434 1 94.44 21 ILE B C 1
ATOM 2482 O O . ILE B 1 21 ? 7.27 -9.172 -3.229 1 94.44 21 ILE B O 1
ATOM 2486 N N . TYR B 1 22 ? 6.75 -11.141 -2.172 1 97.5 22 TYR B N 1
ATOM 2487 C CA . TYR B 1 22 ? 7.672 -11.938 -2.979 1 97.5 22 TYR B CA 1
ATOM 2488 C C . TYR B 1 22 ? 6.93 -12.672 -4.086 1 97.5 22 TYR B C 1
ATOM 2490 O O . TYR B 1 22 ? 5.781 -13.086 -3.906 1 97.5 22 TYR B O 1
ATOM 2498 N N . LYS B 1 23 ? 7.605 -12.82 -5.145 1 98.25 23 LYS B N 1
ATOM 2499 C CA . LYS B 1 23 ? 7.004 -13.43 -6.324 1 98.25 23 LYS B CA 1
ATOM 2500 C C . LYS B 1 23 ? 7.898 -14.531 -6.891 1 98.25 23 LYS B C 1
ATOM 2502 O O . LYS B 1 23 ? 9.102 -14.539 -6.648 1 98.25 23 LYS B O 1
ATOM 2507 N N . VAL B 1 24 ? 7.293 -15.445 -7.641 1 98.44 24 VAL B N 1
ATOM 2508 C CA . VAL B 1 24 ? 8.031 -16.438 -8.398 1 98.44 24 VAL B CA 1
ATOM 2509 C C . VAL B 1 24 ? 7.48 -16.531 -9.82 1 98.44 24 VAL B C 1
ATOM 2511 O O . VAL B 1 24 ? 6.289 -16.297 -10.047 1 98.44 24 VAL B O 1
ATOM 2514 N N . PRO B 1 25 ? 8.352 -16.781 -10.781 1 97.94 25 PRO B N 1
ATOM 2515 C CA . PRO B 1 25 ? 7.871 -16.922 -12.156 1 97.94 25 PRO B CA 1
ATOM 2516 C C . PRO B 1 25 ? 6.875 -18.062 -12.312 1 97.94 25 PRO B C 1
ATOM 2518 O O . PRO B 1 25 ? 6.973 -19.078 -11.609 1 97.94 25 PRO B O 1
ATOM 2521 N N . VAL B 1 26 ? 5.957 -17.906 -13.188 1 96.5 26 VAL B N 1
ATOM 2522 C CA . VAL B 1 26 ? 4.98 -18.938 -13.523 1 96.5 26 VAL B CA 1
ATOM 2523 C C . VAL B 1 26 ? 5.312 -19.531 -14.891 1 96.5 26 VAL B C 1
ATOM 2525 O O . VAL B 1 26 ? 5.688 -18.797 -15.812 1 96.5 26 VAL B O 1
ATOM 2528 N N . LEU B 1 27 ? 5.188 -20.828 -14.898 1 93.62 27 LEU B N 1
ATOM 2529 C CA . LEU B 1 27 ? 5.406 -21.484 -16.188 1 93.62 27 LEU B CA 1
ATOM 2530 C C . LEU B 1 27 ? 4.32 -21.094 -17.188 1 93.62 27 LEU B C 1
ATOM 2532 O O . LEU B 1 27 ? 3.139 -21.031 -16.828 1 93.62 27 LEU B O 1
ATOM 2536 N N . ARG B 1 28 ? 4.793 -20.766 -18.328 1 89.75 28 ARG B N 1
ATOM 2537 C CA . ARG B 1 28 ? 3.885 -20.391 -19.406 1 89.75 28 ARG B CA 1
ATOM 2538 C C . ARG B 1 28 ? 4.184 -21.172 -20.672 1 89.75 28 ARG B C 1
ATOM 2540 O O . ARG B 1 28 ? 5.34 -21.484 -20.953 1 89.75 28 ARG B O 1
ATOM 2547 N N . HIS B 1 29 ? 3.188 -21.328 -21.469 1 87.62 29 HIS B N 1
ATOM 2548 C CA . HIS B 1 29 ? 3.336 -22.094 -22.688 1 87.62 29 HIS B CA 1
ATOM 2549 C C . HIS B 1 29 ? 4.082 -21.297 -23.75 1 87.62 29 HIS B C 1
ATOM 2551 O O . HIS B 1 29 ? 4.715 -21.859 -24.641 1 87.62 29 HIS B O 1
ATOM 2557 N N . ASP B 1 30 ? 3.951 -20 -23.609 1 87.5 30 ASP B N 1
ATOM 2558 C CA . ASP B 1 30 ? 4.566 -19.156 -24.625 1 87.5 30 ASP B CA 1
ATOM 2559 C C . ASP B 1 30 ? 6.012 -18.812 -24.266 1 87.5 30 ASP B C 1
ATOM 2561 O O . ASP B 1 30 ? 6.676 -18.062 -24.969 1 87.5 30 ASP B O 1
ATOM 2565 N N . MET B 1 31 ? 6.504 -19.266 -23.156 1 92.88 31 MET B N 1
ATOM 2566 C CA . MET B 1 31 ? 7.879 -19.047 -22.719 1 92.88 31 MET B CA 1
ATOM 2567 C C . MET B 1 31 ? 8.664 -20.359 -22.703 1 92.88 31 MET B C 1
ATOM 2569 O O . MET B 1 31 ? 8.32 -21.281 -21.984 1 92.88 31 MET B O 1
ATOM 2573 N N . THR B 1 32 ? 9.664 -20.375 -23.547 1 93.56 32 THR B N 1
ATOM 2574 C CA . THR B 1 32 ? 10.547 -21.531 -23.594 1 93.56 32 THR B CA 1
ATOM 2575 C C . THR B 1 32 ? 11.859 -21.25 -22.875 1 93.56 32 THR B C 1
ATOM 2577 O O . THR B 1 32 ? 11.977 -20.234 -22.172 1 93.56 32 THR B O 1
ATOM 2580 N N . ASP B 1 33 ? 12.766 -22.156 -23.031 1 95.62 33 ASP B N 1
ATOM 2581 C CA . ASP B 1 33 ? 14.086 -22.031 -22.422 1 95.62 33 ASP B CA 1
ATOM 2582 C C . ASP B 1 33 ? 14.789 -20.766 -22.906 1 95.62 33 ASP B C 1
ATOM 2584 O O . ASP B 1 33 ? 15.453 -20.078 -22.125 1 95.62 33 ASP B O 1
ATOM 2588 N N . GLU B 1 34 ? 14.586 -20.422 -24.078 1 96.44 34 GLU B N 1
ATOM 2589 C CA . GLU B 1 34 ? 15.25 -19.266 -24.656 1 96.44 34 GLU B CA 1
ATOM 2590 C C . GLU B 1 34 ? 14.797 -17.969 -24 1 96.44 34 GLU B C 1
ATOM 2592 O O . GLU B 1 34 ? 15.617 -17.125 -23.641 1 96.44 34 GLU B O 1
ATOM 2597 N N . GLN B 1 35 ? 13.492 -17.812 -23.828 1 97.06 35 GLN B N 1
ATOM 2598 C CA . GLN B 1 35 ? 12.953 -16.594 -23.219 1 97.06 35 GLN B CA 1
ATOM 2599 C C . GLN B 1 35 ? 13.359 -16.484 -21.75 1 97.06 35 GLN B C 1
ATOM 2601 O O . GLN B 1 35 ? 13.703 -15.406 -21.281 1 97.06 35 GLN B O 1
ATOM 2606 N N . TRP B 1 36 ? 13.359 -17.594 -21.094 1 98.31 36 TRP B N 1
ATOM 2607 C CA . TRP B 1 36 ? 13.719 -17.578 -19.688 1 98.31 36 TRP B CA 1
ATOM 2608 C C . TRP B 1 36 ? 15.203 -17.25 -19.516 1 98.31 36 TRP B C 1
ATOM 2610 O O . TRP B 1 36 ? 15.586 -16.531 -18.578 1 98.31 36 TRP B O 1
ATOM 2620 N N . LYS B 1 37 ? 16.031 -17.766 -20.406 1 97.94 37 LYS B N 1
ATOM 2621 C CA . LYS B 1 37 ? 17.453 -17.422 -20.391 1 97.94 37 LYS B CA 1
ATOM 2622 C C . LYS B 1 37 ? 17.656 -15.945 -20.672 1 97.94 37 LYS B C 1
ATOM 2624 O O . LYS B 1 37 ? 18.578 -15.328 -20.109 1 97.94 37 LYS B O 1
ATOM 2629 N N . ALA B 1 38 ? 16.812 -15.414 -21.5 1 98 38 ALA B N 1
ATOM 2630 C CA . ALA B 1 38 ? 16.875 -13.984 -21.781 1 98 38 ALA B CA 1
ATOM 2631 C C . ALA B 1 38 ? 16.594 -13.164 -20.531 1 98 38 ALA B C 1
ATOM 2633 O O . ALA B 1 38 ? 17.234 -12.141 -20.281 1 98 38 ALA B O 1
ATOM 2634 N N . VAL B 1 39 ? 15.633 -13.602 -19.75 1 98.38 39 VAL B N 1
ATOM 2635 C CA . VAL B 1 39 ? 15.32 -12.922 -18.484 1 98.38 39 VAL B CA 1
ATOM 2636 C C . VAL B 1 39 ? 16.531 -12.992 -17.562 1 98.38 39 VAL B C 1
ATOM 2638 O O . VAL B 1 39 ? 16.891 -12 -16.922 1 98.38 39 VAL B O 1
ATOM 2641 N N . ALA B 1 40 ? 17.172 -14.133 -17.562 1 98.5 40 ALA B N 1
ATOM 2642 C CA . ALA B 1 40 ? 18.391 -14.289 -16.766 1 98.5 40 ALA B CA 1
ATOM 2643 C C . ALA B 1 40 ? 19.484 -13.336 -17.219 1 98.5 40 ALA B C 1
ATOM 2645 O O . ALA B 1 40 ? 20.203 -12.773 -16.406 1 98.5 40 ALA B O 1
ATOM 2646 N N . ALA B 1 41 ? 19.562 -13.164 -18.469 1 98.12 41 ALA B N 1
ATOM 2647 C CA . ALA B 1 41 ? 20.547 -12.242 -19.031 1 98.12 41 ALA B CA 1
ATOM 2648 C C . ALA B 1 41 ? 20.266 -10.805 -18.578 1 98.12 41 ALA B C 1
ATOM 2650 O O . ALA B 1 41 ? 21.188 -10.039 -18.297 1 98.12 41 ALA B O 1
ATOM 2651 N N . VAL B 1 42 ? 19.016 -10.453 -18.484 1 98 42 VAL B N 1
ATOM 2652 C CA . VAL B 1 42 ? 18.609 -9.133 -18.031 1 98 42 VAL B CA 1
ATOM 2653 C C . VAL B 1 42 ? 19 -8.953 -16.562 1 98 42 VAL B C 1
ATOM 2655 O O . VAL B 1 42 ? 19.484 -7.887 -16.156 1 98 42 VAL B O 1
ATOM 2658 N N . ILE B 1 43 ? 18.797 -10.047 -15.781 1 98 43 ILE B N 1
ATOM 2659 C CA . ILE B 1 43 ? 19.188 -10 -14.375 1 98 43 ILE B CA 1
ATOM 2660 C C . ILE B 1 43 ? 20.688 -9.727 -14.258 1 98 43 ILE B C 1
ATOM 2662 O O . ILE B 1 43 ? 21.109 -8.812 -13.539 1 98 43 ILE B O 1
ATOM 2666 N N . ARG B 1 44 ? 21.422 -10.5 -14.977 1 97 44 ARG B N 1
ATOM 2667 C CA . ARG B 1 44 ? 22.875 -10.383 -14.938 1 97 44 ARG B CA 1
ATOM 2668 C C . ARG B 1 44 ? 23.328 -9 -15.406 1 97 44 ARG B C 1
ATOM 2670 O O . ARG B 1 44 ? 24.125 -8.344 -14.742 1 97 44 ARG B O 1
ATOM 2677 N N . MET B 1 45 ? 22.859 -8.562 -16.5 1 96.25 45 MET B N 1
ATOM 2678 C CA . MET B 1 45 ? 23.219 -7.262 -17.062 1 96.25 45 MET B CA 1
ATOM 2679 C C . MET B 1 45 ? 22.844 -6.137 -16.094 1 96.25 45 MET B C 1
ATOM 2681 O O . MET B 1 45 ? 23.641 -5.23 -15.852 1 96.25 45 MET B O 1
ATOM 2685 N N . GLY B 1 46 ? 21.594 -6.188 -15.578 1 95.69 46 GLY B N 1
ATOM 2686 C CA . GLY B 1 46 ? 21.141 -5.172 -14.641 1 95.69 46 GLY B CA 1
ATOM 2687 C C . GLY B 1 46 ? 22 -5.086 -13.391 1 95.69 46 GLY B C 1
ATOM 2688 O O . GLY B 1 46 ? 22.312 -3.992 -12.914 1 95.69 46 GLY B O 1
ATOM 2689 N N . PHE B 1 47 ? 22.375 -6.227 -12.961 1 94.56 47 PHE B N 1
ATOM 2690 C CA . PHE B 1 47 ? 23.188 -6.273 -11.742 1 94.56 47 PHE B CA 1
ATOM 2691 C C . PHE B 1 47 ? 24.578 -5.715 -12 1 94.56 47 PHE B C 1
ATOM 2693 O O . PHE B 1 47 ? 25.078 -4.883 -11.234 1 94.56 47 PHE B O 1
ATOM 2700 N N . ILE B 1 48 ? 25.203 -6.137 -13.031 1 93.25 48 ILE B N 1
ATOM 2701 C CA . ILE B 1 48 ? 26.578 -5.777 -13.336 1 93.25 48 ILE B CA 1
ATOM 2702 C C . ILE B 1 48 ? 26.656 -4.309 -13.742 1 93.25 48 ILE B C 1
ATOM 2704 O O . ILE B 1 48 ? 27.516 -3.572 -13.273 1 93.25 48 ILE B O 1
ATOM 2708 N N . GLN B 1 49 ? 25.766 -3.836 -14.477 1 92.62 49 GLN B N 1
ATOM 2709 C CA . GLN B 1 49 ? 25.875 -2.512 -15.086 1 92.62 49 GLN B CA 1
ATOM 2710 C C . GLN B 1 49 ? 25.234 -1.445 -14.195 1 92.62 49 GLN B C 1
ATOM 2712 O O . GLN B 1 49 ? 25.734 -0.318 -14.125 1 92.62 49 GLN B O 1
ATOM 2717 N N . GLU B 1 50 ? 24.141 -1.769 -13.523 1 91.31 50 GLU B N 1
ATOM 2718 C CA . GLU B 1 50 ? 23.375 -0.729 -12.844 1 91.31 50 GLU B CA 1
ATOM 2719 C C . GLU B 1 50 ? 23.25 -1.01 -11.352 1 91.31 50 GLU B C 1
ATOM 2721 O O . GLU B 1 50 ? 22.719 -0.193 -10.602 1 91.31 50 GLU B O 1
ATOM 2726 N N . GLY B 1 51 ? 23.672 -2.217 -10.953 1 91.69 51 GLY B N 1
ATOM 2727 C CA . GLY B 1 51 ? 23.531 -2.596 -9.562 1 91.69 51 GLY B CA 1
ATOM 2728 C C . GLY B 1 51 ? 22.094 -2.916 -9.172 1 91.69 51 GLY B C 1
ATOM 2729 O O . GLY B 1 51 ? 21.734 -2.816 -8 1 91.69 51 GLY B O 1
ATOM 2730 N N . VAL B 1 52 ? 21.281 -3.268 -10.18 1 94.56 52 VAL B N 1
ATOM 2731 C CA . VAL B 1 52 ? 19.875 -3.557 -9.953 1 94.56 52 VAL B CA 1
ATOM 2732 C C . VAL B 1 52 ? 19.656 -5.066 -9.93 1 94.56 52 VAL B C 1
ATOM 2734 O O . VAL B 1 52 ? 20.25 -5.801 -10.719 1 94.56 52 VAL B O 1
ATOM 2737 N N . PHE B 1 53 ? 18.859 -5.543 -9.047 1 96.12 53 PHE B N 1
ATOM 2738 C CA . PHE B 1 53 ? 18.469 -6.934 -8.867 1 96.12 53 PHE B CA 1
ATOM 2739 C C . PHE B 1 53 ? 16.953 -7.047 -8.641 1 96.12 53 PHE B C 1
ATOM 2741 O O . PHE B 1 53 ? 16.344 -6.148 -8.07 1 96.12 53 PHE B O 1
ATOM 2748 N N . PRO B 1 54 ? 16.328 -8.062 -9.203 1 97.44 54 PRO B N 1
ATOM 2749 C CA . PRO B 1 54 ? 14.883 -8.188 -9.031 1 97.44 54 PRO B CA 1
ATOM 2750 C C . PRO B 1 54 ? 14.492 -8.672 -7.633 1 97.44 54 PRO B C 1
ATOM 2752 O O . PRO B 1 54 ? 14.148 -9.844 -7.457 1 97.44 54 PRO B O 1
ATOM 2755 N N . ILE B 1 55 ? 14.375 -7.777 -6.758 1 97.06 55 ILE B N 1
ATOM 2756 C CA . ILE B 1 55 ? 14.289 -8.125 -5.34 1 97.06 55 ILE B CA 1
ATOM 2757 C C . ILE B 1 55 ? 12.844 -8.469 -4.98 1 97.06 55 ILE B C 1
ATOM 2759 O O . ILE B 1 55 ? 12.547 -8.789 -3.828 1 97.06 55 ILE B O 1
ATOM 2763 N N . LYS B 1 56 ? 11.945 -8.422 -5.922 1 97.69 56 LYS B N 1
ATOM 2764 C CA . LYS B 1 56 ? 10.594 -8.93 -5.668 1 97.69 56 LYS B CA 1
ATOM 2765 C C . LYS B 1 56 ? 10.516 -10.43 -5.922 1 97.69 56 LYS B C 1
ATOM 2767 O O . LYS B 1 56 ? 9.547 -11.078 -5.523 1 97.69 56 LYS B O 1
ATOM 2772 N N . LEU B 1 57 ? 11.484 -10.961 -6.699 1 98.5 57 LEU B N 1
ATOM 2773 C CA . LEU B 1 57 ? 11.555 -12.414 -6.777 1 98.5 57 LEU B CA 1
ATOM 2774 C C . LEU B 1 57 ? 12.008 -13.008 -5.449 1 98.5 57 LEU B C 1
ATOM 2776 O O . LEU B 1 57 ? 12.953 -12.516 -4.832 1 98.5 57 LEU B O 1
ATOM 2780 N N . ALA B 1 58 ? 11.336 -14 -5.047 1 98.12 58 ALA B N 1
ATOM 2781 C CA . ALA B 1 58 ? 11.578 -14.578 -3.729 1 98.12 58 ALA B CA 1
ATOM 2782 C C . ALA B 1 58 ? 13.031 -15.016 -3.57 1 98.12 58 ALA B C 1
ATOM 2784 O O . ALA B 1 58 ? 13.586 -15.68 -4.445 1 98.12 58 ALA B O 1
ATOM 2785 N N . PRO B 1 59 ? 13.617 -14.703 -2.424 1 96.81 59 PRO B N 1
ATOM 2786 C CA . PRO B 1 59 ? 15.008 -15.109 -2.186 1 96.81 59 PRO B CA 1
ATOM 2787 C C . PRO B 1 59 ? 15.219 -16.609 -2.348 1 96.81 59 PRO B C 1
ATOM 2789 O O . PRO B 1 59 ? 16.219 -17.031 -2.932 1 96.81 59 PRO B O 1
ATOM 2792 N N . SER B 1 60 ? 14.312 -17.375 -1.859 1 96.25 60 SER B N 1
ATOM 2793 C CA . SER B 1 60 ? 14.445 -18.828 -1.948 1 96.25 60 SER B CA 1
ATOM 2794 C C . SER B 1 60 ? 14.5 -19.297 -3.4 1 96.25 60 SER B C 1
ATOM 2796 O O . SER B 1 60 ? 15.297 -20.172 -3.752 1 96.25 60 SER B O 1
ATOM 2798 N N . PHE B 1 61 ? 13.703 -18.719 -4.219 1 97.81 61 PHE B N 1
ATOM 2799 C CA . PHE B 1 61 ? 13.727 -19.031 -5.641 1 97.81 61 PHE B CA 1
ATOM 2800 C C . PHE B 1 61 ? 15.047 -18.594 -6.266 1 97.81 61 PHE B C 1
ATOM 2802 O O . PHE B 1 61 ? 15.664 -19.328 -7.031 1 97.81 61 PHE B O 1
ATOM 2809 N N . MET B 1 62 ? 15.461 -17.375 -5.922 1 97.69 62 MET B N 1
ATOM 2810 C CA . MET B 1 62 ? 16.672 -16.812 -6.523 1 97.69 62 MET B CA 1
ATOM 2811 C C . MET B 1 62 ? 17.906 -17.578 -6.055 1 97.69 62 MET B C 1
ATOM 2813 O O . MET B 1 62 ? 18.875 -17.719 -6.805 1 97.69 62 MET B O 1
ATOM 2817 N N . GLN B 1 63 ? 17.875 -18.078 -4.836 1 96.81 63 GLN B N 1
ATOM 2818 C CA . GLN B 1 63 ? 18.953 -18.938 -4.367 1 96.81 63 GLN B CA 1
ATOM 2819 C C . GLN B 1 63 ? 19.047 -20.203 -5.215 1 96.81 63 GLN B C 1
ATOM 2821 O O . GLN B 1 63 ? 20.141 -20.594 -5.625 1 96.81 63 GLN B O 1
ATOM 2826 N N . GLN B 1 64 ? 17.891 -20.781 -5.453 1 96.44 64 GLN B N 1
ATOM 2827 C CA . GLN B 1 64 ? 17.844 -21.953 -6.324 1 96.44 64 GLN B CA 1
ATOM 2828 C C . GLN B 1 64 ? 18.359 -21.609 -7.723 1 96.44 64 GLN B C 1
ATOM 2830 O O . GLN B 1 64 ? 19.109 -22.391 -8.312 1 96.44 64 GLN B O 1
ATOM 2835 N N . ALA B 1 65 ? 17.984 -20.453 -8.203 1 97.62 65 ALA B N 1
ATOM 2836 C CA . ALA B 1 65 ? 18.281 -20.047 -9.57 1 97.62 65 ALA B CA 1
ATOM 2837 C C . ALA B 1 65 ? 19.734 -19.625 -9.719 1 97.62 65 ALA B C 1
ATOM 2839 O O . ALA B 1 65 ? 20.25 -19.531 -10.836 1 97.62 65 ALA B O 1
ATOM 2840 N N . THR B 1 66 ? 20.422 -19.297 -8.641 1 97.12 66 THR B N 1
ATOM 2841 C CA . THR B 1 66 ? 21.766 -18.75 -8.711 1 97.12 66 THR B CA 1
ATOM 2842 C C . THR B 1 66 ? 22.781 -19.75 -8.172 1 97.12 66 THR B C 1
ATOM 2844 O O . THR B 1 66 ? 23.891 -19.875 -8.711 1 97.12 66 THR B O 1
ATOM 2847 N N . PHE B 1 67 ? 22.375 -20.531 -7.137 1 95.81 67 PHE B N 1
ATOM 2848 C CA . PHE B 1 67 ? 23.344 -21.391 -6.449 1 95.81 67 PHE B CA 1
ATOM 2849 C C . PHE B 1 67 ? 22.969 -22.859 -6.602 1 95.81 67 PHE B C 1
ATOM 2851 O O . PHE B 1 67 ? 23.734 -23.734 -6.199 1 95.81 67 PHE B O 1
ATOM 2858 N N . GLY B 1 68 ? 21.828 -23.156 -7.059 1 94.5 68 GLY B N 1
ATOM 2859 C CA . GLY B 1 68 ? 21.391 -24.531 -7.258 1 94.5 68 GLY B CA 1
ATOM 2860 C C . GLY B 1 68 ? 20.688 -25.109 -6.047 1 94.5 68 GLY B C 1
ATOM 2861 O O . GLY B 1 68 ? 20.188 -26.25 -6.09 1 94.5 68 GLY B O 1
ATOM 2862 N N . ALA B 1 69 ? 20.625 -24.25 -5.008 1 93.12 69 ALA B N 1
ATOM 2863 C CA . ALA B 1 69 ? 19.969 -24.734 -3.797 1 93.12 69 ALA B CA 1
ATOM 2864 C C . ALA B 1 69 ? 19.453 -23.562 -2.955 1 93.12 69 ALA B C 1
ATOM 2866 O O . ALA B 1 69 ? 20.125 -22.531 -2.854 1 93.12 69 ALA B O 1
ATOM 2867 N N . CYS B 1 70 ? 18.25 -23.812 -2.412 1 91.31 70 CYS B N 1
ATOM 2868 C CA . CYS B 1 70 ? 17.688 -22.797 -1.521 1 91.31 70 CYS B CA 1
ATOM 2869 C C . CYS B 1 70 ? 18.031 -23.109 -0.068 1 91.31 70 CYS B C 1
ATOM 2871 O O . CYS B 1 70 ? 18.172 -24.266 0.312 1 91.31 70 CYS B O 1
ATOM 2873 N N . ASN B 1 71 ? 18.219 -22.031 0.659 1 88.75 71 ASN B N 1
ATOM 2874 C CA . ASN B 1 71 ? 18.453 -22.141 2.096 1 88.75 71 ASN B CA 1
ATOM 2875 C C . ASN B 1 71 ? 17.156 -22.359 2.859 1 88.75 71 ASN B C 1
ATOM 2877 O O . ASN B 1 71 ? 16.234 -21.562 2.76 1 88.75 71 ASN B O 1
ATOM 2881 N N . ASP B 1 72 ? 17.109 -23.359 3.67 1 86.62 72 ASP B N 1
ATOM 2882 C CA . ASP B 1 72 ? 15.906 -23.719 4.43 1 86.62 72 ASP B CA 1
ATOM 2883 C C . ASP B 1 72 ? 15.5 -22.578 5.371 1 86.62 72 ASP B C 1
ATOM 2885 O O . ASP B 1 72 ? 14.312 -22.375 5.633 1 86.62 72 ASP B O 1
ATOM 2889 N N . ALA B 1 73 ? 16.5 -21.938 5.832 1 85.19 73 ALA B N 1
ATOM 2890 C CA . ALA B 1 73 ? 16.25 -20.844 6.773 1 85.19 73 ALA B CA 1
ATOM 2891 C C . ALA B 1 73 ? 15.461 -19.719 6.113 1 85.19 73 ALA B C 1
ATOM 2893 O O . ALA B 1 73 ? 14.664 -19.047 6.77 1 85.19 73 ALA B O 1
ATOM 2894 N N . ASP B 1 74 ? 15.578 -19.578 4.805 1 91.12 74 ASP B N 1
ATOM 2895 C CA . ASP B 1 74 ? 14.945 -18.484 4.082 1 91.12 74 ASP B CA 1
ATOM 2896 C C . ASP B 1 74 ? 13.602 -18.906 3.496 1 91.12 74 ASP B C 1
ATOM 2898 O O . ASP B 1 74 ? 12.789 -18.062 3.104 1 91.12 74 ASP B O 1
ATOM 2902 N N . LEU B 1 75 ? 13.414 -20.172 3.498 1 96.06 75 LEU B N 1
ATOM 2903 C CA . LEU B 1 75 ? 12.258 -20.719 2.793 1 96.06 75 LEU B CA 1
ATOM 2904 C C . LEU B 1 75 ? 10.961 -20.234 3.418 1 96.06 75 LEU B C 1
ATOM 2906 O O . LEU B 1 75 ? 10.086 -19.703 2.721 1 96.06 75 LEU B O 1
ATOM 2910 N N . LEU B 1 76 ? 10.883 -20.375 4.723 1 96.38 76 LEU B N 1
ATOM 2911 C CA . LEU B 1 76 ? 9.641 -20.016 5.398 1 96.38 76 LEU B CA 1
ATOM 2912 C C . LEU B 1 76 ? 9.398 -18.516 5.34 1 96.38 76 LEU B C 1
ATOM 2914 O O . LEU B 1 76 ? 8.281 -18.062 5.086 1 96.38 76 LEU B O 1
ATOM 2918 N N . ASP B 1 77 ? 10.422 -17.781 5.531 1 95.69 77 ASP B N 1
ATOM 2919 C CA . ASP B 1 77 ? 10.297 -16.328 5.461 1 95.69 77 ASP B CA 1
ATOM 2920 C C . ASP B 1 77 ? 9.875 -15.883 4.062 1 95.69 77 ASP B C 1
ATOM 2922 O O . ASP B 1 77 ? 9 -15.023 3.914 1 95.69 77 ASP B O 1
ATOM 2926 N N . SER B 1 78 ? 10.492 -16.469 3.064 1 97.56 78 SER B N 1
ATOM 2927 C CA . SER B 1 78 ? 10.125 -16.172 1.684 1 97.56 78 SER B CA 1
ATOM 2928 C C . SER B 1 78 ? 8.672 -16.531 1.411 1 97.56 78 SER B C 1
ATOM 2930 O O . SER B 1 78 ? 7.949 -15.766 0.771 1 97.56 78 SER B O 1
ATOM 2932 N N . PHE B 1 79 ? 8.281 -17.625 2.01 1 98.25 79 PHE B N 1
ATOM 2933 C CA . PHE B 1 79 ? 6.93 -18.141 1.771 1 98.25 79 PHE B CA 1
ATOM 2934 C C . PHE B 1 79 ? 5.891 -17.219 2.402 1 98.25 79 PHE B C 1
ATOM 2936 O O . PHE B 1 79 ? 4.875 -16.891 1.781 1 98.25 79 PHE B O 1
ATOM 2943 N N . LEU B 1 80 ? 6.172 -16.797 3.562 1 97.81 80 LEU B N 1
ATOM 2944 C CA . LEU B 1 80 ? 5.227 -15.953 4.293 1 97.81 80 LEU B CA 1
ATOM 2945 C C . LEU B 1 80 ? 5.09 -14.586 3.627 1 97.81 80 LEU B C 1
ATOM 2947 O O . LEU B 1 80 ? 4.098 -13.883 3.836 1 97.81 80 LEU B O 1
ATOM 2951 N N . LYS B 1 81 ? 6.051 -14.203 2.791 1 97.06 81 LYS B N 1
ATOM 2952 C CA . LYS B 1 81 ? 5.961 -12.953 2.035 1 97.06 81 LYS B CA 1
ATOM 2953 C C . LYS B 1 81 ? 5.426 -13.203 0.628 1 97.06 81 LYS B C 1
ATOM 2955 O O . LYS B 1 81 ? 5.129 -12.258 -0.104 1 97.06 81 LYS B O 1
ATOM 2960 N N . PHE B 1 82 ? 5.34 -14.445 0.323 1 97.88 82 PHE B N 1
ATOM 2961 C CA . PHE B 1 82 ? 4.797 -14.867 -0.964 1 97.88 82 PHE B CA 1
ATOM 2962 C C . PHE B 1 82 ? 3.277 -14.961 -0.908 1 97.88 82 PHE B C 1
ATOM 2964 O O . PHE B 1 82 ? 2.592 -14.609 -1.87 1 97.88 82 PHE B O 1
ATOM 2971 N N . VAL B 1 83 ? 2.752 -15.398 0.153 1 97.5 83 VAL B N 1
ATOM 2972 C CA . VAL B 1 83 ? 1.315 -15.617 0.281 1 97.5 83 VAL B CA 1
ATOM 2973 C C . VAL B 1 83 ? 0.624 -14.312 0.663 1 97.5 83 VAL B C 1
ATOM 2975 O O . VAL B 1 83 ? 1.282 -13.344 1.055 1 97.5 83 VAL B O 1
ATOM 2978 N N . SER B 1 84 ? -0.681 -14.297 0.491 1 96 84 SER B N 1
ATOM 2979 C CA . SER B 1 84 ? -1.467 -13.133 0.879 1 96 84 SER B CA 1
ATOM 2980 C C . SER B 1 84 ? -1.36 -12.867 2.377 1 96 84 SER B C 1
ATOM 2982 O O . SER B 1 84 ? -1.033 -13.766 3.15 1 96 84 SER B O 1
ATOM 2984 N N . VAL B 1 85 ? -1.608 -11.68 2.752 1 95.19 85 VAL B N 1
ATOM 2985 C CA . VAL B 1 85 ? -1.562 -11.305 4.164 1 95.19 85 VAL B CA 1
ATOM 2986 C C . VAL B 1 85 ? -2.555 -12.156 4.953 1 95.19 85 VAL B C 1
ATOM 2988 O O . VAL B 1 85 ? -2.268 -12.578 6.078 1 95.19 85 VAL B O 1
ATOM 2991 N N . MET B 1 86 ? -3.664 -12.453 4.383 1 93.25 86 MET B N 1
ATOM 2992 C CA . MET B 1 86 ? -4.672 -13.297 5.02 1 93.25 86 MET B CA 1
ATOM 2993 C C . MET B 1 86 ? -4.125 -14.695 5.277 1 93.25 86 MET B C 1
ATOM 2995 O O . MET B 1 86 ? -4.266 -15.234 6.379 1 93.25 86 MET B O 1
ATOM 2999 N N . ASP B 1 87 ? -3.564 -15.227 4.27 1 95.94 87 ASP B N 1
ATOM 3000 C CA . ASP B 1 87 ? -3.01 -16.562 4.41 1 95.94 87 ASP B CA 1
ATOM 3001 C C . ASP B 1 87 ? -1.813 -16.578 5.359 1 95.94 87 ASP B C 1
ATOM 3003 O O . ASP B 1 87 ? -1.632 -17.516 6.133 1 95.94 87 ASP B O 1
ATOM 3007 N N . LYS B 1 88 ? -1.007 -15.531 5.258 1 97.5 88 LYS B N 1
ATOM 3008 C CA . LYS B 1 88 ? 0.141 -15.391 6.148 1 97.5 88 LYS B CA 1
ATOM 3009 C C . LYS B 1 88 ? -0.29 -15.445 7.613 1 97.5 88 LYS B C 1
ATOM 3011 O O . LYS B 1 88 ? 0.319 -16.156 8.414 1 97.5 88 LYS B O 1
ATOM 3016 N N . THR B 1 89 ? -1.327 -14.742 7.898 1 96.38 89 THR B N 1
ATOM 3017 C CA . THR B 1 89 ? -1.834 -14.703 9.266 1 96.38 89 THR B CA 1
ATOM 3018 C C . THR B 1 89 ? -2.238 -16.094 9.734 1 96.38 89 THR B C 1
ATOM 3020 O O . THR B 1 89 ? -1.949 -16.484 10.867 1 96.38 89 THR B O 1
ATOM 3023 N N . VAL B 1 90 ? -2.873 -16.812 8.883 1 96.31 90 VAL B N 1
ATOM 3024 C CA . VAL B 1 90 ? -3.307 -18.156 9.203 1 96.31 90 VAL B CA 1
ATOM 3025 C C . VAL B 1 90 ? -2.09 -19.047 9.445 1 96.31 90 VAL B C 1
ATOM 3027 O O . VAL B 1 90 ? -2.012 -19.75 10.461 1 96.31 90 VAL B O 1
ATOM 3030 N N . PHE B 1 91 ? -1.142 -19 8.578 1 97.19 91 PHE B N 1
ATOM 3031 C CA . PHE B 1 91 ? 0.055 -19.812 8.703 1 97.19 91 PHE B CA 1
ATOM 3032 C C . PHE B 1 91 ? 0.84 -19.453 9.961 1 97.19 91 PHE B C 1
ATOM 3034 O O . PHE B 1 91 ? 1.273 -20.328 10.703 1 97.19 91 PHE B O 1
ATOM 3041 N N . GLU B 1 92 ? 1.04 -18.172 10.164 1 97.38 92 GLU B N 1
ATOM 3042 C CA . GLU B 1 92 ? 1.806 -17.719 11.32 1 97.38 92 GLU B CA 1
ATOM 3043 C C . GLU B 1 92 ? 1.137 -18.141 12.625 1 97.38 92 GLU B C 1
ATOM 3045 O O . GLU B 1 92 ? 1.81 -18.578 13.562 1 97.38 92 GLU B O 1
ATOM 3050 N N . THR B 1 93 ? -0.173 -17.984 12.703 1 97.12 93 THR B N 1
ATOM 3051 C CA . THR B 1 93 ? -0.918 -18.391 13.891 1 97.12 93 THR B CA 1
ATOM 3052 C C . THR B 1 93 ? -0.792 -19.906 14.109 1 97.12 93 THR B C 1
ATOM 3054 O O . THR B 1 93 ? -0.55 -20.344 15.234 1 97.12 93 THR B O 1
ATOM 3057 N N . ALA B 1 94 ? -0.95 -20.641 13.023 1 96.69 94 ALA B N 1
ATOM 3058 C CA . ALA B 1 94 ? -0.87 -22.094 13.109 1 96.69 94 ALA B CA 1
ATOM 3059 C C . ALA B 1 94 ? 0.514 -22.547 13.57 1 96.69 94 ALA B C 1
ATOM 3061 O O . ALA B 1 94 ? 0.637 -23.484 14.367 1 96.69 94 ALA B O 1
ATOM 3062 N N . LEU B 1 95 ? 1.536 -21.875 13.133 1 96.5 95 LEU B N 1
ATOM 3063 C CA . LEU B 1 95 ? 2.91 -22.234 13.469 1 96.5 95 LEU B CA 1
ATOM 3064 C C . LEU B 1 95 ? 3.234 -21.844 14.906 1 96.5 95 LEU B C 1
ATOM 3066 O O . LEU B 1 95 ? 4.023 -22.531 15.57 1 96.5 95 LEU B O 1
ATOM 3070 N N . LYS B 1 96 ? 2.648 -20.75 15.383 1 96.06 96 LYS B N 1
ATOM 3071 C CA . LYS B 1 96 ? 2.893 -20.281 16.734 1 96.06 96 LYS B CA 1
ATOM 3072 C C . LYS B 1 96 ? 2.068 -21.062 17.75 1 96.06 96 LYS B C 1
ATOM 3074 O O . LYS B 1 96 ? 2.594 -21.516 18.781 1 96.06 96 LYS B O 1
ATOM 3079 N N . ASP B 1 97 ? 0.774 -21.156 17.5 1 96.25 97 ASP B N 1
ATOM 3080 C CA . ASP B 1 97 ? -0.19 -21.859 18.359 1 96.25 97 ASP B CA 1
ATOM 3081 C C . ASP B 1 97 ? -1.332 -22.438 17.531 1 96.25 97 ASP B C 1
ATOM 3083 O O . ASP B 1 97 ? -2.373 -21.797 17.359 1 96.25 97 ASP B O 1
ATOM 3087 N N . PHE B 1 98 ? -1.235 -23.703 17.203 1 95.56 98 PHE B N 1
ATOM 3088 C CA . PHE B 1 98 ? -2.146 -24.359 16.266 1 95.56 98 PHE B CA 1
ATOM 3089 C C . PHE B 1 98 ? -3.576 -24.328 16.797 1 95.56 98 PHE B C 1
ATOM 3091 O O . PHE B 1 98 ? -4.527 -24.203 16.016 1 95.56 98 PHE B O 1
ATOM 3098 N N . GLU B 1 99 ? -3.758 -24.375 18.031 1 93.88 99 GLU B N 1
ATOM 3099 C CA . GLU B 1 99 ? -5.09 -24.453 18.625 1 93.88 99 GLU B CA 1
ATOM 3100 C C . GLU B 1 99 ? -5.824 -23.109 18.516 1 93.88 99 GLU B C 1
ATOM 3102 O O . GLU B 1 99 ? -7.047 -23.062 18.656 1 93.88 99 GLU B O 1
ATOM 3107 N N . SER B 1 100 ? -5.059 -22.125 18.25 1 95.06 100 SER B N 1
ATOM 3108 C CA . SER B 1 100 ? -5.645 -20.797 18.203 1 95.06 100 SER B CA 1
ATOM 3109 C C . SER B 1 100 ? -6.152 -20.453 16.812 1 95.06 100 SER B C 1
ATOM 3111 O O . SER B 1 100 ? -6.828 -19.438 16.625 1 95.06 100 SER B O 1
ATOM 3113 N N . VAL B 1 101 ? -5.812 -21.281 15.812 1 94.38 101 VAL B N 1
ATOM 3114 C CA . VAL B 1 101 ? -6.211 -20.984 14.438 1 94.38 101 VAL B CA 1
ATOM 3115 C C . VAL B 1 101 ? -7.645 -21.453 14.203 1 94.38 101 VAL B C 1
ATOM 3117 O O . VAL B 1 101 ? -8.031 -22.531 14.648 1 94.38 101 VAL B O 1
ATOM 3120 N N . GLU B 1 102 ? -8.383 -20.641 13.562 1 93.31 102 GLU B N 1
ATOM 3121 C CA . GLU B 1 102 ? -9.742 -21.031 13.203 1 93.31 102 GLU B CA 1
ATOM 3122 C C . GLU B 1 102 ? -9.742 -22.188 12.203 1 93.31 102 GLU B C 1
ATOM 3124 O O . GLU B 1 102 ? -9.086 -22.109 11.164 1 93.31 102 GLU B O 1
ATOM 3129 N N . GLU B 1 103 ? -10.508 -23.156 12.461 1 91.69 103 GLU B N 1
ATOM 3130 C CA . GLU B 1 103 ? -10.523 -24.391 11.664 1 91.69 103 GLU B CA 1
ATOM 3131 C C . GLU B 1 103 ? -10.891 -24.094 10.211 1 91.69 103 GLU B C 1
ATOM 3133 O O . GLU B 1 103 ? -10.258 -24.625 9.297 1 91.69 103 GLU B O 1
ATOM 3138 N N . ASP B 1 104 ? -11.82 -23.266 10.008 1 91.31 104 ASP B N 1
ATOM 3139 C CA . ASP B 1 104 ? -12.258 -22.938 8.656 1 91.31 104 ASP B CA 1
ATOM 3140 C C . ASP B 1 104 ? -11.156 -22.25 7.871 1 91.31 104 ASP B C 1
ATOM 3142 O O . ASP B 1 104 ? -10.984 -22.5 6.672 1 91.31 104 ASP B O 1
ATOM 3146 N N . ASP B 1 105 ? -10.406 -21.469 8.539 1 92.94 105 ASP B N 1
ATOM 3147 C CA . ASP B 1 105 ? -9.344 -20.703 7.883 1 92.94 105 ASP B CA 1
ATOM 3148 C C . ASP B 1 105 ? -8.203 -21.625 7.457 1 92.94 105 ASP B C 1
ATOM 3150 O O . ASP B 1 105 ? -7.699 -21.516 6.336 1 92.94 105 ASP B O 1
ATOM 3154 N N . ILE B 1 106 ? -7.852 -22.5 8.32 1 94.38 106 ILE B N 1
ATOM 3155 C CA . ILE B 1 106 ? -6.727 -23.375 8.023 1 94.38 106 ILE B CA 1
ATOM 3156 C C . ILE B 1 106 ? -7.113 -24.359 6.926 1 94.38 106 ILE B C 1
ATOM 3158 O O . ILE B 1 106 ? -6.309 -24.672 6.047 1 94.38 106 ILE B O 1
ATOM 3162 N N . ASN B 1 107 ? -8.328 -24.828 6.953 1 92 107 ASN B N 1
ATOM 3163 C CA . ASN B 1 107 ? -8.805 -25.734 5.902 1 92 107 ASN B CA 1
ATOM 3164 C C . ASN B 1 107 ? -8.828 -25.031 4.543 1 92 107 ASN B C 1
ATOM 3166 O O . ASN B 1 107 ? -8.438 -25.625 3.533 1 92 107 ASN B O 1
ATOM 3170 N N . ASP B 1 108 ? -9.203 -23.844 4.582 1 90.25 108 ASP B N 1
ATOM 3171 C CA . ASP B 1 108 ? -9.266 -23.047 3.357 1 90.25 108 ASP B CA 1
ATOM 3172 C C . ASP B 1 108 ? -7.875 -22.875 2.744 1 90.25 108 ASP B C 1
ATOM 3174 O O . ASP B 1 108 ? -7.699 -23.047 1.537 1 90.25 108 ASP B O 1
ATOM 3178 N N . VAL B 1 109 ? -6.926 -22.547 3.561 1 92.94 109 VAL B N 1
ATOM 3179 C CA . VAL B 1 109 ? -5.574 -22.312 3.068 1 92.94 109 VAL B CA 1
ATOM 3180 C C . VAL B 1 109 ? -4.957 -23.625 2.59 1 92.94 109 VAL B C 1
ATOM 3182 O O . VAL B 1 109 ? -4.238 -23.641 1.587 1 92.94 109 VAL B O 1
ATOM 3185 N N . MET B 1 110 ? -5.23 -24.688 3.297 1 93.06 110 MET B N 1
ATOM 3186 C CA . MET B 1 110 ? -4.699 -25.984 2.893 1 93.06 110 MET B CA 1
ATOM 3187 C C . MET B 1 110 ? -5.262 -26.406 1.537 1 93.06 110 MET B C 1
ATOM 3189 O O . MET B 1 110 ? -4.527 -26.906 0.684 1 93.06 110 MET B O 1
ATOM 3193 N N . GLU B 1 111 ? -6.469 -26.125 1.376 1 88.69 111 GLU B N 1
ATOM 3194 C CA . GLU B 1 111 ? -7.098 -26.422 0.093 1 88.69 111 GLU B CA 1
ATOM 3195 C C . GLU B 1 111 ? -6.512 -25.562 -1.022 1 88.69 111 GLU B C 1
ATOM 3197 O O . GLU B 1 111 ? -6.234 -26.062 -2.115 1 88.69 111 GLU B O 1
ATOM 3202 N N . GLN B 1 112 ? -6.301 -24.375 -0.742 1 89.06 112 GLN B N 1
ATOM 3203 C CA . GLN B 1 112 ? -5.781 -23.422 -1.722 1 89.06 112 GLN B CA 1
ATOM 3204 C C . GLN B 1 112 ? -4.395 -23.828 -2.209 1 89.06 112 GLN B C 1
ATOM 3206 O O . GLN B 1 112 ? -4.07 -23.672 -3.389 1 89.06 112 GLN B O 1
ATOM 3211 N N . TYR B 1 113 ? -3.666 -24.406 -1.36 1 92.25 113 TYR B N 1
ATOM 3212 C CA . TYR B 1 113 ? -2.285 -24.719 -1.715 1 92.25 113 TYR B CA 1
ATOM 3213 C C . TYR B 1 113 ? -2.113 -26.203 -1.966 1 92.25 113 TYR B C 1
ATOM 3215 O O . TYR B 1 113 ? -0.986 -26.703 -2.047 1 92.25 113 TYR B O 1
ATOM 3223 N N . GLY B 1 114 ? -3.246 -26.938 -1.999 1 87.44 114 GLY B N 1
ATOM 3224 C CA . GLY B 1 114 ? -3.268 -28.312 -2.457 1 87.44 114 GLY B CA 1
ATOM 3225 C C . GLY B 1 114 ? -2.742 -29.297 -1.425 1 87.44 114 GLY B C 1
ATOM 3226 O O . GLY B 1 114 ? -2.193 -30.344 -1.776 1 87.44 114 GLY B O 1
ATOM 3227 N N . ALA B 1 115 ? -2.795 -28.859 -0.233 1 87.81 115 ALA B N 1
ATOM 3228 C CA . ALA B 1 115 ? -2.371 -29.797 0.806 1 87.81 115 ALA B CA 1
ATOM 3229 C C . ALA B 1 115 ? -3.441 -30.844 1.061 1 87.81 115 ALA B C 1
ATOM 3231 O O . ALA B 1 115 ? -4.598 -30.516 1.329 1 87.81 115 ALA B O 1
ATOM 3232 N N . LYS B 1 116 ? -3.125 -32.094 1.027 1 85.19 116 LYS B N 1
ATOM 3233 C CA . LYS B 1 116 ? -4.078 -33.188 1.15 1 85.19 116 LYS B CA 1
ATOM 3234 C C . LYS B 1 116 ? -4.062 -33.781 2.561 1 85.19 116 LYS B C 1
ATOM 3236 O O . LYS B 1 116 ? -5.035 -34.406 2.988 1 85.19 116 LYS B O 1
ATOM 3241 N N . LYS B 1 117 ? -3.021 -33.594 3.223 1 84.5 117 LYS B N 1
ATOM 3242 C CA . LYS B 1 117 ? -2.91 -34.156 4.566 1 84.5 117 LYS B CA 1
ATOM 3243 C C . LYS B 1 117 ? -3.613 -33.281 5.594 1 84.5 117 LYS B C 1
ATOM 3245 O O . LYS B 1 117 ? -3.588 -32.031 5.484 1 84.5 117 LYS B O 1
ATOM 3250 N N . LEU B 1 118 ? -4.133 -33.969 6.57 1 88 118 LEU B N 1
ATOM 3251 C CA . LEU B 1 118 ? -4.754 -33.25 7.672 1 88 118 LEU B CA 1
ATOM 3252 C C . LEU B 1 118 ? -3.697 -32.531 8.516 1 88 118 LEU B C 1
ATOM 3254 O O . LEU B 1 118 ? -2.74 -33.156 8.977 1 88 118 LEU B O 1
ATOM 3258 N N . ILE B 1 119 ? -3.854 -31.312 8.641 1 92.12 119 ILE B N 1
ATOM 3259 C CA . ILE B 1 119 ? -2.893 -30.5 9.375 1 92.12 119 ILE B CA 1
ATOM 3260 C C . ILE B 1 119 ? -3.266 -30.484 10.859 1 92.12 119 ILE B C 1
ATOM 3262 O O . ILE B 1 119 ? -4.445 -30.406 11.211 1 92.12 119 ILE B O 1
ATOM 3266 N N . ASN B 1 120 ? -2.297 -30.719 11.703 1 94.19 120 ASN B N 1
ATOM 3267 C CA . ASN B 1 120 ? -2.459 -30.641 13.148 1 94.19 120 ASN B CA 1
ATOM 3268 C C . ASN B 1 120 ? -1.223 -30.047 13.82 1 94.19 120 ASN B C 1
ATOM 3270 O O . ASN B 1 120 ? -0.281 -29.625 13.148 1 94.19 120 ASN B O 1
ATOM 3274 N N . ALA B 1 121 ? -1.254 -29.984 15.141 1 94.25 121 ALA B N 1
ATOM 3275 C CA . ALA B 1 121 ? -0.203 -29.328 15.914 1 94.25 121 ALA B CA 1
ATOM 3276 C C . ALA B 1 121 ? 1.134 -30.047 15.742 1 94.25 121 ALA B C 1
ATOM 3278 O O . ALA B 1 121 ? 2.191 -29.406 15.766 1 94.25 121 ALA B O 1
ATOM 3279 N N . ASP B 1 122 ? 1.14 -31.312 15.406 1 94.69 122 ASP B N 1
ATOM 3280 C CA . ASP B 1 122 ? 2.359 -32.125 15.359 1 94.69 122 ASP B CA 1
ATOM 3281 C C . ASP B 1 122 ? 3.031 -32 13.992 1 94.69 122 ASP B C 1
ATOM 3283 O O . ASP B 1 122 ? 4.238 -32.219 13.867 1 94.69 122 ASP B O 1
ATOM 3287 N N . ASN B 1 123 ? 2.221 -31.703 13.062 1 95.56 123 ASN B N 1
ATOM 3288 C CA . ASN B 1 123 ? 2.805 -31.781 11.734 1 95.56 123 ASN B CA 1
ATOM 3289 C C . ASN B 1 123 ? 2.742 -30.438 11.008 1 95.56 123 ASN B C 1
ATOM 3291 O O . ASN B 1 123 ? 3.197 -30.328 9.867 1 95.56 123 ASN B O 1
ATOM 3295 N N . VAL B 1 124 ? 2.26 -29.375 11.625 1 96.31 124 VAL B N 1
ATOM 3296 C CA . VAL B 1 124 ? 2.002 -28.094 10.984 1 96.31 124 VAL B CA 1
ATOM 3297 C C . VAL B 1 124 ? 3.299 -27.531 10.406 1 96.31 124 VAL B C 1
ATOM 3299 O O . VAL B 1 124 ? 3.32 -27.031 9.273 1 96.31 124 VAL B O 1
ATOM 3302 N N . ASP B 1 125 ? 4.379 -27.625 11.07 1 95.56 125 ASP B N 1
ATOM 3303 C CA . ASP B 1 125 ? 5.648 -27.094 10.602 1 95.56 125 ASP B CA 1
ATOM 3304 C C . ASP B 1 125 ? 6.113 -27.797 9.336 1 95.56 125 ASP B C 1
ATOM 3306 O O . ASP B 1 125 ? 6.457 -27.156 8.344 1 95.56 125 ASP B O 1
ATOM 3310 N N . ARG B 1 126 ? 6.055 -29.047 9.375 1 95.06 126 ARG B N 1
ATOM 3311 C CA . ARG B 1 126 ? 6.492 -29.859 8.242 1 95.06 126 ARG B CA 1
ATOM 3312 C C . ARG B 1 126 ? 5.625 -29.594 7.02 1 95.06 126 ARG B C 1
ATOM 3314 O O . ARG B 1 126 ? 6.137 -29.453 5.906 1 95.06 126 ARG B O 1
ATOM 3321 N N . ILE B 1 127 ? 4.352 -29.578 7.219 1 96.25 127 ILE B N 1
ATOM 3322 C CA . ILE B 1 127 ? 3.414 -29.406 6.113 1 96.25 127 ILE B CA 1
ATOM 3323 C C . ILE B 1 127 ? 3.584 -28.016 5.5 1 96.25 127 ILE B C 1
ATOM 3325 O O . ILE B 1 127 ? 3.613 -27.875 4.277 1 96.25 127 ILE B O 1
ATOM 3329 N N . VAL B 1 128 ? 3.723 -27 6.348 1 96.69 128 VAL B N 1
ATOM 3330 C CA . VAL B 1 128 ? 3.883 -25.641 5.855 1 96.69 128 VAL B CA 1
ATOM 3331 C C . VAL B 1 128 ? 5.184 -25.516 5.062 1 96.69 128 VAL B C 1
ATOM 3333 O O . VAL B 1 128 ? 5.215 -24.906 3.996 1 96.69 128 VAL B O 1
ATOM 3336 N N . ARG B 1 129 ? 6.203 -26.141 5.504 1 96.31 129 ARG B N 1
ATOM 3337 C CA . ARG B 1 129 ? 7.484 -26.125 4.805 1 96.31 129 ARG B CA 1
ATOM 3338 C C . ARG B 1 129 ? 7.391 -26.859 3.469 1 96.31 129 ARG B C 1
ATOM 3340 O O . ARG B 1 129 ? 8.008 -26.438 2.486 1 96.31 129 ARG B O 1
ATOM 3347 N N . LYS B 1 130 ? 6.652 -27.891 3.467 1 96.06 130 LYS B N 1
ATOM 3348 C CA . LYS B 1 130 ? 6.441 -28.641 2.225 1 96.06 130 LYS B CA 1
ATOM 3349 C C . LYS B 1 130 ? 5.691 -27.781 1.203 1 96.06 130 LYS B C 1
ATOM 3351 O O . LYS B 1 130 ? 6.039 -27.766 0.021 1 96.06 130 LYS B O 1
ATOM 3356 N N . ILE B 1 131 ? 4.699 -27.078 1.676 1 96.88 131 ILE B N 1
ATOM 3357 C CA . ILE B 1 131 ? 3.945 -26.188 0.812 1 96.88 131 ILE B CA 1
ATOM 3358 C C . ILE B 1 131 ? 4.863 -25.078 0.294 1 96.88 131 ILE B C 1
ATOM 3360 O O . ILE B 1 131 ? 4.848 -24.766 -0.896 1 96.88 131 ILE B O 1
ATOM 3364 N N . ALA B 1 132 ? 5.668 -24.516 1.195 1 97.69 132 ALA B N 1
ATOM 3365 C CA . ALA B 1 132 ? 6.605 -23.453 0.841 1 97.69 132 ALA B CA 1
ATOM 3366 C C . ALA B 1 132 ? 7.578 -23.922 -0.239 1 97.69 132 ALA B C 1
ATOM 3368 O O . ALA B 1 132 ? 7.789 -23.219 -1.233 1 97.69 132 ALA B O 1
ATOM 3369 N N . HIS B 1 133 ? 8.094 -25.094 -0.033 1 97.5 133 HIS B N 1
ATOM 3370 C CA . HIS B 1 133 ? 9.055 -25.656 -0.981 1 97.5 133 HIS B CA 1
ATOM 3371 C C . HIS B 1 133 ? 8.398 -25.906 -2.336 1 97.5 133 HIS B C 1
ATOM 3373 O O . HIS B 1 133 ? 8.992 -25.641 -3.379 1 97.5 133 HIS B O 1
ATOM 3379 N N . LYS B 1 134 ? 7.266 -26.406 -2.295 1 97.06 134 LYS B N 1
ATOM 3380 C CA . LYS B 1 134 ? 6.52 -26.672 -3.52 1 97.06 134 LYS B CA 1
ATOM 3381 C C . LYS B 1 134 ? 6.27 -25.391 -4.309 1 97.06 134 LYS B C 1
ATOM 3383 O O . LYS B 1 134 ? 6.539 -25.344 -5.512 1 97.06 134 LYS B O 1
ATOM 3388 N N . GLU B 1 135 ? 5.781 -24.344 -3.633 1 97.19 135 GLU B N 1
ATOM 3389 C CA . GLU B 1 135 ? 5.363 -23.094 -4.281 1 97.19 135 GLU B CA 1
ATOM 3390 C C . GLU B 1 135 ? 6.57 -22.297 -4.762 1 97.19 135 GLU B C 1
ATOM 3392 O O . GLU B 1 135 ? 6.531 -21.688 -5.836 1 97.19 135 GLU B O 1
ATOM 3397 N N . LEU B 1 136 ? 7.695 -22.344 -3.996 1 98.12 136 LEU B N 1
ATOM 3398 C CA . LEU B 1 136 ? 8.781 -21.406 -4.246 1 98.12 136 LEU B CA 1
ATOM 3399 C C . LEU B 1 136 ? 9.898 -22.062 -5.043 1 98.12 136 LEU B C 1
ATOM 3401 O O . LEU B 1 136 ? 10.719 -21.375 -5.656 1 98.12 136 LEU B O 1
ATOM 3405 N N . VAL B 1 137 ? 9.93 -23.406 -5.031 1 97.19 137 VAL B N 1
ATOM 3406 C CA . VAL B 1 137 ? 11.094 -24.078 -5.605 1 97.19 137 VAL B CA 1
ATOM 3407 C C . VAL B 1 137 ? 10.648 -25.078 -6.664 1 97.19 137 VAL B C 1
ATOM 3409 O O . VAL B 1 137 ? 11.062 -24.984 -7.824 1 97.19 137 VAL B O 1
ATOM 3412 N N . GLN B 1 138 ? 9.695 -25.922 -6.352 1 96.81 138 GLN B N 1
ATOM 3413 C CA . GLN B 1 138 ? 9.336 -27.016 -7.246 1 96.81 138 GLN B CA 1
ATOM 3414 C C . GLN B 1 138 ? 8.555 -26.5 -8.453 1 96.81 138 GLN B C 1
ATOM 3416 O O . GLN B 1 138 ? 8.898 -26.812 -9.594 1 96.81 138 GLN B O 1
ATOM 3421 N N . LYS B 1 139 ? 7.57 -25.766 -8.188 1 96.69 139 LYS B N 1
ATOM 3422 C CA . LYS B 1 139 ? 6.723 -25.281 -9.266 1 96.69 139 LYS B CA 1
ATOM 3423 C C . LYS B 1 139 ? 7.523 -24.438 -10.258 1 96.69 139 LYS B C 1
ATOM 3425 O O . LYS B 1 139 ? 7.43 -24.641 -11.477 1 96.69 139 LYS B O 1
ATOM 3430 N N . PRO B 1 140 ? 8.383 -23.562 -9.75 1 97.69 140 PRO B N 1
ATOM 3431 C CA . PRO B 1 140 ? 9.133 -22.75 -10.711 1 97.69 140 PRO B CA 1
ATOM 3432 C C . PRO B 1 140 ? 10.492 -23.344 -11.055 1 97.69 140 PRO B C 1
ATOM 3434 O O . PRO B 1 140 ? 11.383 -22.625 -11.523 1 97.69 140 PRO B O 1
ATOM 3437 N N . MET B 1 141 ? 10.664 -24.625 -10.891 1 97.5 141 MET B N 1
ATOM 3438 C CA . MET B 1 141 ? 11.961 -25.281 -11 1 97.5 141 MET B CA 1
ATOM 3439 C C . MET B 1 141 ? 12.516 -25.156 -12.414 1 97.5 141 MET B C 1
ATOM 3441 O O . MET B 1 141 ? 13.711 -24.906 -12.602 1 97.5 141 MET B O 1
ATOM 3445 N N . PHE B 1 142 ? 11.68 -25.328 -13.406 1 97.94 142 PHE B N 1
ATOM 3446 C CA . PHE B 1 142 ? 12.133 -25.234 -14.789 1 97.94 142 PHE B CA 1
ATOM 3447 C C . PHE B 1 142 ? 12.742 -23.875 -15.062 1 97.94 142 PHE B C 1
ATOM 3449 O O . PHE B 1 142 ? 13.812 -23.766 -15.672 1 97.94 142 PHE B O 1
ATOM 3456 N N . VAL B 1 143 ? 12.062 -22.828 -14.609 1 98.44 143 VAL B N 1
ATOM 3457 C CA . VAL B 1 143 ? 12.547 -21.469 -14.797 1 98.44 143 VAL B CA 1
ATOM 3458 C C . VAL B 1 143 ? 13.859 -21.281 -14.031 1 98.44 143 VAL B C 1
ATOM 3460 O O . VAL B 1 143 ? 14.812 -20.703 -14.547 1 98.44 143 VAL B O 1
ATOM 3463 N N . ALA B 1 144 ? 13.883 -21.797 -12.82 1 98.25 144 ALA B N 1
ATOM 3464 C CA . ALA B 1 144 ? 15.094 -21.688 -12.008 1 98.25 144 ALA B CA 1
ATOM 3465 C C . ALA B 1 144 ? 16.281 -22.344 -12.719 1 98.25 144 ALA B C 1
ATOM 3467 O O . ALA B 1 144 ? 17.391 -21.797 -12.711 1 98.25 144 ALA B O 1
ATOM 3468 N N . ASP B 1 145 ? 16.031 -23.453 -13.305 1 97.94 145 ASP B N 1
ATOM 3469 C CA . ASP B 1 145 ? 17.078 -24.156 -14.031 1 97.94 145 ASP B CA 1
ATOM 3470 C C . ASP B 1 145 ? 17.578 -23.328 -15.219 1 97.94 145 ASP B C 1
ATOM 3472 O O . ASP B 1 145 ? 18.781 -23.297 -15.5 1 97.94 145 ASP B O 1
ATOM 3476 N N . CYS B 1 146 ? 16.625 -22.734 -15.898 1 98.19 146 CYS B N 1
ATOM 3477 C CA . CYS B 1 146 ? 17 -21.875 -17.016 1 98.19 146 CYS B CA 1
ATOM 3478 C C . CYS B 1 146 ? 17.844 -20.703 -16.531 1 98.19 146 CYS B C 1
ATOM 3480 O O . CYS B 1 146 ? 18.844 -20.344 -17.172 1 98.19 146 CYS B O 1
ATOM 3482 N N . PHE B 1 147 ? 17.422 -20.047 -15.414 1 98.5 147 PHE B N 1
ATOM 3483 C CA . PHE B 1 147 ? 18.172 -18.938 -14.844 1 98.5 147 PHE B CA 1
ATOM 3484 C C . PHE B 1 147 ? 19.562 -19.391 -14.422 1 98.5 147 PHE B C 1
ATOM 3486 O O . PHE B 1 147 ? 20.547 -18.672 -14.656 1 98.5 147 PHE B O 1
ATOM 3493 N N . TYR B 1 148 ? 19.656 -20.562 -13.891 1 97.75 148 TYR B N 1
ATOM 3494 C CA . TYR B 1 148 ? 20.891 -21.094 -13.32 1 97.75 148 TYR B CA 1
ATOM 3495 C C . TYR B 1 148 ? 21.969 -21.219 -14.383 1 97.75 148 TYR B C 1
ATOM 3497 O O . TYR B 1 148 ? 23.156 -21.031 -14.102 1 97.75 148 TYR B O 1
ATOM 3505 N N . LYS B 1 149 ? 21.625 -21.547 -15.539 1 96.81 149 LYS B N 1
ATOM 3506 C CA . LYS B 1 149 ? 22.578 -21.734 -16.641 1 96.81 149 LYS B CA 1
ATOM 3507 C C . LYS B 1 149 ? 23.422 -20.484 -16.844 1 96.81 149 LYS B C 1
ATOM 3509 O O . LYS B 1 149 ? 24.562 -20.562 -17.297 1 96.81 149 LYS B O 1
ATOM 3514 N N . LEU B 1 150 ? 22.844 -19.359 -16.453 1 97.19 150 LEU B N 1
ATOM 3515 C CA . LEU B 1 150 ? 23.562 -18.094 -16.656 1 97.19 150 LEU B CA 1
ATOM 3516 C C . LEU B 1 150 ? 23.984 -17.484 -15.328 1 97.19 150 LEU B C 1
ATOM 3518 O O . LEU B 1 150 ? 25.109 -17 -15.195 1 97.19 150 LEU B O 1
ATOM 3522 N N . LEU B 1 151 ? 23.188 -17.562 -14.328 1 97.31 151 LEU B N 1
ATOM 3523 C CA . LEU B 1 151 ? 23.391 -16.812 -13.094 1 97.31 151 LEU B CA 1
ATOM 3524 C C . LEU B 1 151 ? 24.422 -17.484 -12.203 1 97.31 151 LEU B C 1
ATOM 3526 O O . LEU B 1 151 ? 25.016 -16.844 -11.336 1 97.31 151 LEU B O 1
ATOM 3530 N N . HIS B 1 152 ? 24.656 -18.766 -12.43 1 94.56 152 HIS B N 1
ATOM 3531 C CA . HIS B 1 152 ? 25.625 -19.469 -11.602 1 94.56 152 HIS B CA 1
ATOM 3532 C C . HIS B 1 152 ? 27.047 -18.922 -11.82 1 94.56 152 HIS B C 1
ATOM 3534 O O . HIS B 1 152 ? 27.922 -19.141 -10.984 1 94.56 152 HIS B O 1
ATOM 3540 N N . THR B 1 153 ? 27.234 -18.25 -12.867 1 92.56 153 THR B N 1
ATOM 3541 C CA . THR B 1 153 ? 28.547 -17.734 -13.219 1 92.56 153 THR B CA 1
ATOM 3542 C C . THR B 1 153 ? 28.781 -16.375 -12.555 1 92.56 153 THR B C 1
ATOM 3544 O O . THR B 1 153 ? 29.906 -15.852 -12.586 1 92.56 153 THR B O 1
ATOM 3547 N N . MET B 1 154 ? 27.719 -15.898 -11.953 1 90.19 154 MET B N 1
ATOM 3548 C CA . MET B 1 154 ? 27.891 -14.625 -11.25 1 90.19 154 MET B CA 1
ATOM 3549 C C . MET B 1 154 ? 28.703 -14.812 -9.977 1 90.19 154 MET B C 1
ATOM 3551 O O . MET B 1 154 ? 28.641 -15.867 -9.344 1 90.19 154 MET B O 1
ATOM 3555 N N . SER B 1 155 ? 29.594 -13.969 -9.633 1 83.81 155 SER B N 1
ATOM 3556 C CA . SER B 1 155 ? 30.469 -14.039 -8.469 1 83.81 155 SER B CA 1
ATOM 3557 C C . SER B 1 155 ? 29.719 -13.664 -7.191 1 83.81 155 SER B C 1
ATOM 3559 O O . SER B 1 155 ? 30.188 -12.828 -6.414 1 83.81 155 SER B O 1
ATOM 3561 N N . LEU B 1 156 ? 28.516 -14.273 -7.078 1 87.5 156 LEU B N 1
ATOM 3562 C CA . LEU B 1 156 ? 27.75 -14.047 -5.859 1 87.5 156 LEU B CA 1
ATOM 3563 C C . LEU B 1 156 ? 27.844 -15.242 -4.922 1 87.5 156 LEU B C 1
ATOM 3565 O O . LEU B 1 156 ? 27.906 -16.391 -5.375 1 87.5 156 LEU B O 1
ATOM 3569 N N . VAL B 1 157 ? 27.984 -14.891 -3.656 1 84.06 157 VAL B N 1
ATOM 3570 C CA . VAL B 1 157 ? 27.859 -15.953 -2.66 1 84.06 157 VAL B CA 1
ATOM 3571 C C . VAL B 1 157 ? 26.516 -15.867 -1.961 1 84.06 157 VAL B C 1
ATOM 3573 O O . VAL B 1 157 ? 25.844 -14.828 -2.008 1 84.06 157 VAL B O 1
ATOM 3576 N N . GLN B 1 158 ? 26.062 -16.953 -1.407 1 80.94 158 GLN B N 1
ATOM 3577 C CA . GLN B 1 158 ? 24.734 -17.047 -0.816 1 80.94 158 GLN B CA 1
ATOM 3578 C C . GLN B 1 158 ? 24.531 -15.977 0.253 1 80.94 158 GLN B C 1
ATOM 3580 O O . GLN B 1 158 ? 23.438 -15.414 0.368 1 80.94 158 GLN B O 1
ATOM 3585 N N . GLU B 1 159 ? 25.531 -15.68 0.997 1 80.19 159 GLU B N 1
ATOM 3586 C CA . GLU B 1 159 ? 25.484 -14.688 2.066 1 80.19 159 GLU B CA 1
ATOM 3587 C C . GLU B 1 159 ? 25.266 -13.281 1.508 1 80.19 159 GLU B C 1
ATOM 3589 O O . GLU B 1 159 ? 24.703 -12.414 2.188 1 80.19 159 GLU B O 1
ATOM 3594 N N . ASP B 1 160 ? 25.531 -13.188 0.236 1 85.75 160 ASP B N 1
ATOM 3595 C CA . ASP B 1 160 ? 25.438 -11.891 -0.417 1 85.75 160 ASP B CA 1
ATOM 3596 C C . ASP B 1 160 ? 24 -11.562 -0.784 1 85.75 160 ASP B C 1
ATOM 3598 O O . ASP B 1 160 ? 23.609 -10.391 -0.85 1 85.75 160 ASP B O 1
ATOM 3602 N N . MET B 1 161 ? 23.219 -12.594 -0.934 1 89.44 161 MET B N 1
ATOM 3603 C CA . MET B 1 161 ? 21.891 -12.359 -1.484 1 89.44 161 MET B CA 1
ATOM 3604 C C . MET B 1 161 ? 21.031 -11.57 -0.504 1 89.44 161 MET B C 1
ATOM 3606 O O . MET B 1 161 ? 20.375 -10.594 -0.887 1 89.44 161 MET B O 1
ATOM 3610 N N . SER B 1 162 ? 21.047 -11.977 0.751 1 90 162 SER B N 1
ATOM 3611 C CA . SER B 1 162 ? 20.281 -11.258 1.756 1 90 162 SER B CA 1
ATOM 3612 C C . SER B 1 162 ? 20.719 -9.805 1.855 1 90 162 SER B C 1
ATOM 3614 O O . SER B 1 162 ? 19.891 -8.906 2.053 1 90 162 SER B O 1
ATOM 3616 N N . VAL B 1 163 ? 21.984 -9.594 1.7 1 93.12 163 VAL B N 1
ATOM 3617 C CA . VAL B 1 163 ? 22.547 -8.25 1.771 1 93.12 163 VAL B CA 1
ATOM 3618 C C . VAL B 1 163 ? 22.094 -7.434 0.564 1 93.12 163 VAL B C 1
ATOM 3620 O O . VAL B 1 163 ? 21.703 -6.273 0.705 1 93.12 163 VAL B O 1
ATOM 3623 N N . ILE B 1 164 ? 22.109 -8.086 -0.582 1 94.62 164 ILE B N 1
ATOM 3624 C CA . ILE B 1 164 ? 21.688 -7.426 -1.812 1 94.62 164 ILE B CA 1
ATOM 3625 C C . ILE B 1 164 ? 20.219 -7.004 -1.692 1 94.62 164 ILE B C 1
ATOM 3627 O O . ILE B 1 164 ? 19.875 -5.859 -1.989 1 94.62 164 ILE B O 1
ATOM 3631 N N . TYR B 1 165 ? 19.375 -7.918 -1.189 1 96.06 165 TYR B N 1
ATOM 3632 C CA . TYR B 1 165 ? 17.969 -7.625 -1.014 1 96.06 165 TYR B CA 1
ATOM 3633 C C . TYR B 1 165 ? 17.766 -6.473 -0.037 1 96.06 165 TYR B C 1
ATOM 3635 O O . TYR B 1 165 ? 16.984 -5.551 -0.305 1 96.06 165 TYR B O 1
ATOM 3643 N N . ALA B 1 166 ? 18.469 -6.504 1.047 1 94.69 166 ALA B N 1
ATOM 3644 C CA . ALA B 1 166 ? 18.344 -5.477 2.078 1 94.69 166 ALA B CA 1
ATOM 3645 C C . ALA B 1 166 ? 18.828 -4.125 1.564 1 94.69 166 ALA B C 1
ATOM 3647 O O . ALA B 1 166 ? 18.203 -3.096 1.828 1 94.69 166 ALA B O 1
ATOM 3648 N N . LYS B 1 167 ? 19.875 -4.125 0.872 1 94.69 167 LYS B N 1
ATOM 3649 C CA . LYS B 1 167 ? 20.469 -2.893 0.359 1 94.69 167 LYS B CA 1
ATOM 3650 C C . LYS B 1 167 ? 19.578 -2.244 -0.691 1 94.69 167 LYS B C 1
ATOM 3652 O O . LYS B 1 167 ? 19.438 -1.02 -0.722 1 94.69 167 LYS B O 1
ATOM 3657 N N . LEU B 1 168 ? 18.969 -3.043 -1.521 1 96.44 168 LEU B N 1
ATOM 3658 C CA . LEU B 1 168 ? 18.219 -2.541 -2.666 1 96.44 168 LEU B CA 1
ATOM 3659 C C . LEU B 1 168 ? 16.781 -2.176 -2.264 1 96.44 168 LEU B C 1
ATOM 3661 O O . LEU B 1 168 ? 16.109 -1.415 -2.965 1 96.44 168 LEU B O 1
ATOM 3665 N N . GLN B 1 169 ? 16.266 -2.74 -1.178 1 96.31 169 GLN B N 1
ATOM 3666 C CA . GLN B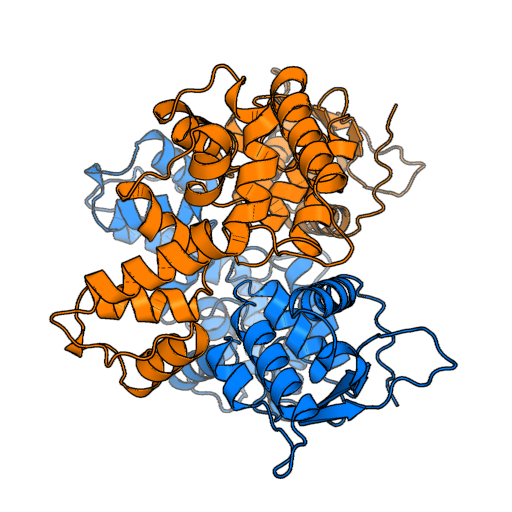 1 169 ? 14.914 -2.459 -0.723 1 96.31 169 GLN B CA 1
ATOM 3667 C C . GLN B 1 169 ? 14.781 -1.016 -0.243 1 96.31 169 GLN B C 1
ATOM 3669 O O . GLN B 1 169 ? 15.438 -0.614 0.72 1 96.31 169 GLN B O 1
ATOM 3674 N N . PRO B 1 170 ? 13.922 -0.26 -0.885 1 95.88 170 PRO B N 1
ATOM 3675 C CA . PRO B 1 170 ? 13.773 1.141 -0.485 1 95.88 170 PRO B CA 1
ATOM 3676 C C . PRO B 1 170 ? 13.062 1.297 0.859 1 95.88 170 PRO B C 1
ATOM 3678 O O . PRO B 1 170 ? 12.219 0.47 1.217 1 95.88 170 PRO B O 1
ATOM 3681 N N . SER B 1 171 ? 13.414 2.211 1.611 1 95.06 171 SER B N 1
ATOM 3682 C CA . SER B 1 171 ? 12.727 2.727 2.789 1 95.06 171 SER B CA 1
ATOM 3683 C C . SER B 1 171 ? 12.867 4.242 2.893 1 95.06 171 SER B C 1
ATOM 3685 O O . SER B 1 171 ? 13.836 4.816 2.398 1 95.06 171 SER B O 1
ATOM 3687 N N . PRO B 1 172 ? 11.891 4.875 3.482 1 95 172 PRO B N 1
ATOM 3688 C CA . PRO B 1 172 ? 12.008 6.328 3.631 1 95 172 PRO B CA 1
ATOM 3689 C C . PRO B 1 172 ? 13.32 6.75 4.297 1 95 172 PRO B C 1
ATOM 3691 O O . PRO B 1 172 ? 13.953 7.715 3.865 1 95 172 PRO B O 1
ATOM 3694 N N . LYS B 1 173 ? 13.727 6.012 5.266 1 92.88 173 LYS B N 1
ATOM 3695 C CA . LYS B 1 173 ? 14.961 6.32 5.98 1 92.88 173 LYS B CA 1
ATOM 3696 C C . LYS B 1 173 ? 16.156 6.289 5.043 1 92.88 173 LYS B C 1
ATOM 3698 O O . LYS B 1 173 ? 17 7.191 5.066 1 92.88 173 LYS B O 1
ATOM 3703 N N . LYS B 1 174 ? 16.281 5.281 4.238 1 94.38 174 LYS B N 1
ATOM 3704 C CA . LYS B 1 174 ? 17.391 5.164 3.285 1 94.38 174 LYS B CA 1
ATOM 3705 C C . LYS B 1 174 ? 17.344 6.293 2.256 1 94.38 174 LYS B C 1
ATOM 3707 O O . LYS B 1 174 ? 18.375 6.891 1.943 1 94.38 174 LYS B O 1
ATOM 3712 N N . VAL B 1 175 ? 16.141 6.566 1.729 1 96.31 175 VAL B N 1
ATOM 3713 C CA . VAL B 1 175 ? 15.992 7.59 0.697 1 96.31 175 VAL B CA 1
ATOM 3714 C C . VAL B 1 175 ? 16.391 8.953 1.255 1 96.31 175 VAL B C 1
ATOM 3716 O O . VAL B 1 175 ? 17.094 9.719 0.589 1 96.31 175 VAL B O 1
ATOM 3719 N N . LEU B 1 176 ? 15.992 9.227 2.443 1 95.38 176 LEU B N 1
ATOM 3720 C CA . LEU B 1 176 ? 16.312 10.5 3.08 1 95.38 176 LEU B CA 1
ATOM 3721 C C . LEU B 1 176 ? 17.828 10.688 3.178 1 95.38 176 LEU B C 1
ATOM 3723 O O . LEU B 1 176 ? 18.328 11.797 3.01 1 95.38 176 LEU B O 1
ATOM 3727 N N . LYS B 1 177 ? 18.531 9.609 3.414 1 94.62 177 LYS B N 1
ATOM 3728 C CA . LYS B 1 177 ? 19.984 9.656 3.547 1 94.62 177 LYS B CA 1
ATOM 3729 C C . LYS B 1 177 ? 20.656 10.023 2.223 1 94.62 177 LYS B C 1
ATOM 3731 O O . LYS B 1 177 ? 21.781 10.523 2.203 1 94.62 177 LYS B O 1
ATOM 3736 N N . TYR B 1 178 ? 19.969 9.797 1.147 1 95.31 178 TYR B N 1
ATOM 3737 C CA . TYR B 1 178 ? 20.562 10 -0.165 1 95.31 178 TYR B CA 1
ATOM 3738 C C . TYR B 1 178 ? 20.141 11.336 -0.761 1 95.31 178 TYR B C 1
ATOM 3740 O O . TYR B 1 178 ? 20.594 11.703 -1.851 1 95.31 178 TYR B O 1
ATOM 3748 N N . LEU B 1 179 ? 19.266 12.086 -0.043 1 96.88 179 LEU B N 1
ATOM 3749 C CA . LEU B 1 179 ? 18.906 13.422 -0.507 1 96.88 179 LEU B CA 1
ATOM 3750 C C . LEU B 1 179 ? 20.031 14.406 -0.254 1 96.88 179 LEU B C 1
ATOM 3752 O O . LEU B 1 179 ? 20.672 14.375 0.802 1 96.88 179 LEU B O 1
ATOM 3756 N N . ARG B 1 180 ? 20.312 15.172 -1.242 1 97.31 180 ARG B N 1
ATOM 3757 C CA . ARG B 1 180 ? 21.344 16.203 -1.133 1 97.31 180 ARG B CA 1
ATOM 3758 C C . ARG B 1 180 ? 20.766 17.578 -1.451 1 97.31 180 ARG B C 1
ATOM 3760 O O . ARG B 1 180 ? 20.172 17.781 -2.51 1 97.31 180 ARG B O 1
ATOM 3767 N N . PHE B 1 181 ? 20.969 18.406 -0.508 1 96.88 181 PHE B N 1
ATOM 3768 C CA . PHE B 1 181 ? 20.562 19.797 -0.655 1 96.88 181 PHE B CA 1
ATOM 3769 C C . PHE B 1 181 ? 21.766 20.719 -0.748 1 96.88 181 PHE B C 1
ATOM 3771 O O . PHE B 1 181 ? 22.891 20.328 -0.389 1 96.88 181 PHE B O 1
ATOM 3778 N N . SER B 1 182 ? 21.547 21.922 -1.262 1 94.62 182 SER B N 1
ATOM 3779 C CA . SER B 1 182 ? 22.609 22.922 -1.276 1 94.62 182 SER B CA 1
ATOM 3780 C C . SER B 1 182 ? 23.078 23.25 0.137 1 94.62 182 SER B C 1
ATOM 3782 O O . SER B 1 182 ? 22.281 23.203 1.083 1 94.62 182 SER B O 1
ATOM 3784 N N . GLU B 1 183 ? 24.312 23.531 0.218 1 92.56 183 GLU B N 1
ATOM 3785 C CA . GLU B 1 183 ? 24.891 23.891 1.513 1 92.56 183 GLU B CA 1
ATOM 3786 C C . GLU B 1 183 ? 24.328 25.234 2.006 1 92.56 183 GLU B C 1
ATOM 3788 O O . GLU B 1 183 ? 24.125 25.422 3.207 1 92.56 183 GLU B O 1
ATOM 3793 N N . GLU B 1 184 ? 24.188 26.156 1.104 1 94.06 184 GLU B N 1
ATOM 3794 C CA . GLU B 1 184 ? 23.609 27.453 1.425 1 94.06 184 GLU B CA 1
ATOM 3795 C C . GLU B 1 184 ? 22.172 27.562 0.898 1 94.06 184 GLU B C 1
ATOM 3797 O O . GLU B 1 184 ? 21.938 27.484 -0.311 1 94.06 184 GLU B O 1
ATOM 3802 N N . MET B 1 185 ? 21.25 27.703 1.85 1 94.19 185 MET B N 1
ATOM 3803 C CA . MET B 1 185 ? 19.844 27.781 1.464 1 94.19 185 MET B CA 1
ATOM 3804 C C . MET B 1 185 ? 19.188 29 2.096 1 94.19 185 MET B C 1
ATOM 3806 O O . MET B 1 185 ? 19.484 29.359 3.236 1 94.19 185 MET B O 1
ATOM 3810 N N . SER B 1 186 ? 18.422 29.672 1.252 1 95 186 SER B N 1
ATOM 3811 C CA . SER B 1 186 ? 17.562 30.719 1.791 1 95 186 SER B CA 1
ATOM 3812 C C . SER B 1 186 ? 16.516 30.141 2.748 1 95 186 SER B C 1
ATOM 3814 O O . SER B 1 186 ? 16.406 28.922 2.885 1 95 186 SER B O 1
ATOM 3816 N N . GLN B 1 187 ? 15.875 31.031 3.404 1 94.38 187 GLN B N 1
ATOM 3817 C CA . GLN B 1 187 ? 14.82 30.594 4.312 1 94.38 187 GLN B CA 1
ATOM 3818 C C . GLN B 1 187 ? 13.75 29.812 3.57 1 94.38 187 GLN B C 1
ATOM 3820 O O . GLN B 1 187 ? 13.273 28.781 4.059 1 94.38 187 GLN B O 1
ATOM 3825 N N . ALA B 1 188 ? 13.344 30.297 2.455 1 94 188 ALA B N 1
ATOM 3826 C CA . ALA B 1 188 ? 12.344 29.625 1.629 1 94 188 ALA B CA 1
ATOM 3827 C C . ALA B 1 188 ? 12.812 28.234 1.221 1 94 188 ALA B C 1
ATOM 3829 O O . ALA B 1 188 ? 12.047 27.266 1.261 1 94 188 ALA B O 1
ATOM 3830 N N . GLU B 1 189 ? 14.055 28.141 0.889 1 95.19 189 GLU B N 1
ATOM 3831 C CA . GLU B 1 189 ? 14.617 26.859 0.467 1 95.19 189 GLU B CA 1
ATOM 3832 C C . GLU B 1 189 ? 14.711 25.891 1.638 1 95.19 189 GLU B C 1
ATOM 3834 O O . GLU B 1 189 ? 14.531 24.688 1.464 1 95.19 189 GLU B O 1
ATOM 3839 N N . THR B 1 190 ? 14.984 26.406 2.758 1 95.56 190 THR B N 1
ATOM 3840 C CA . THR B 1 190 ? 15.016 25.578 3.957 1 95.56 190 THR B CA 1
ATOM 3841 C C . THR B 1 190 ? 13.633 25 4.246 1 95.56 190 THR B C 1
ATOM 3843 O O . THR B 1 190 ? 13.5 23.812 4.551 1 95.56 190 THR B O 1
ATOM 3846 N N . THR B 1 191 ? 12.648 25.859 4.121 1 94.69 191 THR B N 1
ATOM 3847 C CA . THR B 1 191 ? 11.273 25.406 4.297 1 94.69 191 THR B CA 1
ATOM 3848 C C . THR B 1 191 ? 10.945 24.297 3.293 1 94.69 191 THR B C 1
ATOM 3850 O O . THR B 1 191 ? 10.359 23.281 3.658 1 94.69 191 THR B O 1
ATOM 3853 N N . LEU B 1 192 ? 11.328 24.469 2.094 1 96 192 LEU B N 1
ATOM 3854 C CA . LEU B 1 192 ? 11.055 23.5 1.041 1 96 192 LEU B CA 1
ATOM 3855 C C . LEU B 1 192 ? 11.797 22.188 1.297 1 96 192 LEU B C 1
ATOM 3857 O O . LEU B 1 192 ? 11.281 21.109 1.007 1 96 192 LEU B O 1
ATOM 3861 N N . SER B 1 193 ? 13.031 22.344 1.763 1 96.56 193 SER B N 1
ATOM 3862 C CA . SER B 1 193 ? 13.789 21.141 2.086 1 96.56 193 SER B CA 1
ATOM 3863 C C . SER B 1 193 ? 13.07 20.312 3.146 1 96.56 193 SER B C 1
ATOM 3865 O O . SER B 1 193 ? 13.07 19.078 3.078 1 96.56 193 SER B O 1
ATOM 3867 N N . LEU B 1 194 ? 12.469 20.984 4.078 1 93.75 194 LEU B N 1
ATOM 3868 C CA . LEU B 1 194 ? 11.695 20.297 5.105 1 93.75 194 LEU B CA 1
ATOM 3869 C C . LEU B 1 194 ? 10.453 19.641 4.504 1 93.75 194 LEU B C 1
ATOM 3871 O O . LEU B 1 194 ? 10.094 18.516 4.879 1 93.75 194 LEU B O 1
ATOM 3875 N N . HIS B 1 195 ? 9.812 20.25 3.547 1 95.31 195 HIS B N 1
ATOM 3876 C CA . HIS B 1 195 ? 8.656 19.703 2.861 1 95.31 195 HIS B CA 1
ATOM 3877 C C . HIS B 1 195 ? 9.031 18.438 2.092 1 95.31 195 HIS B C 1
ATOM 3879 O O . HIS B 1 195 ? 8.305 17.438 2.137 1 95.31 195 HIS B O 1
ATOM 3885 N N . VAL B 1 196 ? 10.148 18.484 1.457 1 96.69 196 VAL B N 1
ATOM 3886 C CA . VAL B 1 196 ? 10.594 17.344 0.654 1 96.69 196 VAL B CA 1
ATOM 3887 C C . VAL B 1 196 ? 10.891 16.156 1.563 1 96.69 196 VAL B C 1
ATOM 3889 O O . VAL B 1 196 ? 10.492 15.023 1.275 1 96.69 196 VAL B O 1
ATOM 3892 N N . LYS B 1 197 ? 11.555 16.453 2.625 1 95.25 197 LYS B N 1
ATOM 3893 C CA . LYS B 1 197 ? 11.867 15.398 3.578 1 95.25 197 LYS B CA 1
ATOM 3894 C C . LYS B 1 197 ? 10.602 14.797 4.172 1 95.25 197 LYS B C 1
ATOM 3896 O O . LYS B 1 197 ? 10.484 13.578 4.301 1 95.25 197 LYS B O 1
ATOM 3901 N N . LYS B 1 198 ? 9.68 15.664 4.504 1 94.38 198 LYS B N 1
ATOM 3902 C CA . LYS B 1 198 ? 8.406 15.203 5.039 1 94.38 198 LYS B CA 1
ATOM 3903 C C . LYS B 1 198 ? 7.66 14.336 4.023 1 94.38 198 LYS B C 1
ATOM 3905 O O . LYS B 1 198 ? 7.086 13.305 4.379 1 94.38 198 LYS B O 1
ATOM 3910 N N . LEU B 1 199 ? 7.691 14.727 2.814 1 95.88 199 LEU B N 1
ATOM 3911 C CA . LEU B 1 199 ? 7.055 13.984 1.733 1 95.88 199 LEU B CA 1
ATOM 3912 C C . LEU B 1 199 ? 7.613 12.562 1.648 1 95.88 199 LEU B C 1
ATOM 3914 O O . LEU B 1 199 ? 6.852 11.594 1.595 1 95.88 199 LEU B O 1
ATOM 3918 N N . VAL B 1 200 ? 8.906 12.438 1.719 1 96.25 200 VAL B N 1
ATOM 3919 C CA . VAL B 1 200 ? 9.555 11.133 1.627 1 96.25 200 VAL B CA 1
ATOM 3920 C C . VAL B 1 200 ? 9.227 10.305 2.861 1 96.25 200 VAL B C 1
ATOM 3922 O O . VAL B 1 200 ? 8.914 9.109 2.75 1 96.25 200 VAL B O 1
ATOM 3925 N N . ARG B 1 201 ? 9.234 10.953 3.943 1 94.19 201 ARG B N 1
ATOM 3926 C CA . ARG B 1 201 ? 8.938 10.281 5.203 1 94.19 201 ARG B CA 1
ATOM 3927 C C . ARG B 1 201 ? 7.539 9.68 5.18 1 94.19 201 ARG B C 1
ATOM 3929 O O . ARG B 1 201 ? 7.309 8.617 5.762 1 94.19 201 ARG B O 1
ATOM 3936 N N . GLU B 1 202 ? 6.68 10.312 4.527 1 93.94 202 GLU B N 1
ATOM 3937 C CA . GLU B 1 202 ? 5.277 9.898 4.535 1 93.94 202 GLU B CA 1
ATOM 3938 C C . GLU B 1 202 ? 5 8.875 3.443 1 93.94 202 GLU B C 1
ATOM 3940 O O . GLU B 1 202 ? 3.885 8.359 3.336 1 93.94 202 GLU B O 1
ATOM 3945 N N . MET B 1 203 ? 5.98 8.523 2.658 1 93.25 203 MET B N 1
ATOM 3946 C CA . MET B 1 203 ? 5.801 7.508 1.625 1 93.25 203 MET B CA 1
ATOM 3947 C C . MET B 1 203 ? 6.008 6.109 2.195 1 93.25 203 MET B C 1
ATOM 3949 O O . MET B 1 203 ? 6.914 5.391 1.771 1 93.25 203 MET B O 1
ATOM 3953 N N . ASP B 1 204 ? 5.102 5.73 3.014 1 88.31 204 ASP B N 1
ATOM 3954 C CA . ASP B 1 204 ? 5.141 4.438 3.688 1 88.31 204 ASP B CA 1
ATOM 3955 C C . ASP B 1 204 ? 4.73 3.312 2.74 1 88.31 204 ASP B C 1
ATOM 3957 O O . ASP B 1 204 ? 5.16 2.168 2.902 1 88.31 204 ASP B O 1
ATOM 3961 N N . ASP B 1 205 ? 3.9 3.68 1.831 1 85.94 205 ASP B N 1
ATOM 3962 C CA . ASP B 1 205 ? 3.52 2.709 0.81 1 85.94 205 ASP B CA 1
ATOM 3963 C C . ASP B 1 205 ? 4.688 2.41 -0.127 1 85.94 205 ASP B C 1
ATOM 3965 O O . ASP B 1 205 ? 5.207 3.312 -0.788 1 85.94 205 ASP B O 1
ATOM 3969 N N . PRO B 1 206 ? 5.074 1.182 -0.156 1 86.94 206 PRO B N 1
ATOM 3970 C CA . PRO B 1 206 ? 6.215 0.829 -1.004 1 86.94 206 PRO B CA 1
ATOM 3971 C C . PRO B 1 206 ? 6.004 1.216 -2.467 1 86.94 206 PRO B C 1
ATOM 3973 O O . PRO B 1 206 ? 6.969 1.526 -3.17 1 86.94 206 PRO B O 1
ATOM 3976 N N . GLN B 1 207 ? 4.793 1.278 -2.865 1 85.88 207 GLN B N 1
ATOM 3977 C CA . GLN B 1 207 ? 4.516 1.646 -4.25 1 85.88 207 GLN B CA 1
ATOM 3978 C C . GLN B 1 207 ? 4.859 3.111 -4.508 1 85.88 207 GLN B C 1
ATOM 3980 O O . GLN B 1 207 ? 5.5 3.436 -5.508 1 85.88 207 GLN B O 1
ATOM 3985 N N . TYR B 1 208 ? 4.512 3.957 -3.582 1 89.44 208 TYR B N 1
ATOM 3986 C CA . TYR B 1 208 ? 4.797 5.375 -3.756 1 89.44 208 TYR B CA 1
ATOM 3987 C C . TYR B 1 208 ? 6.293 5.648 -3.656 1 89.44 208 TYR B C 1
ATOM 3989 O O . TYR B 1 208 ? 6.832 6.473 -4.402 1 89.44 208 TYR B O 1
ATOM 3997 N N . LEU B 1 209 ? 6.867 4.984 -2.756 1 94.19 209 LEU B N 1
ATOM 3998 C CA . LEU B 1 209 ? 8.305 5.172 -2.602 1 94.19 209 LEU B CA 1
ATOM 3999 C C . LEU B 1 209 ? 9.055 4.699 -3.844 1 94.19 209 LEU B C 1
ATOM 4001 O O . LEU B 1 209 ? 10 5.352 -4.289 1 94.19 209 LEU B O 1
ATOM 4005 N N . GLY B 1 210 ? 8.609 3.555 -4.395 1 93.12 210 GLY B N 1
ATOM 4006 C CA . GLY B 1 210 ? 9.18 3.082 -5.645 1 93.12 210 GLY B CA 1
ATOM 4007 C C . GLY B 1 210 ? 8.992 4.051 -6.793 1 93.12 210 GLY B C 1
ATOM 4008 O O . GLY B 1 210 ? 9.914 4.285 -7.574 1 93.12 210 GLY B O 1
ATOM 4009 N N . LEU B 1 211 ? 7.812 4.652 -6.863 1 91.75 211 LEU B N 1
ATOM 4010 C CA . LEU B 1 211 ? 7.516 5.629 -7.902 1 91.75 211 LEU B CA 1
ATOM 4011 C C . LEU B 1 211 ? 8.367 6.883 -7.73 1 91.75 211 LEU B C 1
ATOM 4013 O O . LEU B 1 211 ? 8.828 7.465 -8.719 1 91.75 211 LEU B O 1
ATOM 4017 N N . PHE B 1 212 ? 8.547 7.289 -6.523 1 94.5 212 PHE B N 1
ATOM 4018 C CA . PHE B 1 212 ? 9.398 8.438 -6.223 1 94.5 212 PHE B CA 1
ATOM 4019 C C . PHE B 1 212 ? 10.82 8.195 -6.703 1 94.5 212 PHE B C 1
ATOM 4021 O O . PHE B 1 212 ? 11.414 9.047 -7.375 1 94.5 212 PHE B O 1
ATOM 4028 N N . LEU B 1 213 ? 11.32 7.016 -6.379 1 94.25 213 LEU B N 1
ATOM 4029 C CA . LEU B 1 213 ? 12.68 6.668 -6.781 1 94.25 213 LEU B CA 1
ATOM 4030 C C . LEU B 1 213 ? 12.805 6.613 -8.297 1 94.25 213 LEU B C 1
ATOM 4032 O O . LEU B 1 213 ? 13.773 7.113 -8.867 1 94.25 213 LEU B O 1
ATOM 4036 N N . ARG B 1 214 ? 11.797 6.035 -8.867 1 92.69 214 ARG B N 1
ATOM 4037 C CA . ARG B 1 214 ? 11.812 5.941 -10.32 1 92.69 214 ARG B CA 1
ATOM 4038 C C . ARG B 1 214 ? 11.797 7.328 -10.961 1 92.69 214 ARG B C 1
ATOM 4040 O O . ARG B 1 214 ? 12.508 7.574 -11.938 1 92.69 214 ARG B O 1
ATOM 4047 N N . PHE B 1 215 ? 10.992 8.172 -10.391 1 92.25 215 PHE B N 1
ATOM 4048 C CA . PHE B 1 215 ? 10.883 9.539 -10.875 1 92.25 215 PHE B CA 1
ATOM 4049 C C . PHE B 1 215 ? 12.219 10.266 -10.773 1 92.25 215 PHE B C 1
ATOM 4051 O O . PHE B 1 215 ? 12.578 11.031 -11.664 1 92.25 215 PHE B O 1
ATOM 4058 N N . CYS B 1 216 ? 12.969 9.984 -9.742 1 93.12 216 CYS B N 1
ATOM 4059 C CA . CYS B 1 216 ? 14.18 10.742 -9.445 1 93.12 216 CYS B CA 1
ATOM 4060 C C . CYS B 1 216 ? 15.398 10.094 -10.094 1 93.12 216 CYS B C 1
ATOM 4062 O O . CYS B 1 216 ? 16.344 10.789 -10.453 1 93.12 216 CYS B O 1
ATOM 4064 N N . THR B 1 217 ? 15.422 8.75 -10.211 1 93.12 217 THR B N 1
ATOM 4065 C CA . THR B 1 217 ? 16.672 8.094 -10.555 1 93.12 217 THR B CA 1
ATOM 4066 C C . THR B 1 217 ? 16.484 7.172 -11.758 1 93.12 217 THR B C 1
ATOM 4068 O O . THR B 1 217 ? 17.469 6.648 -12.297 1 93.12 217 THR B O 1
ATOM 4071 N N . GLY B 1 218 ? 15.219 6.891 -12.109 1 91.31 218 GLY B N 1
ATOM 4072 C CA . GLY B 1 218 ? 14.93 5.914 -13.148 1 91.31 218 GLY B CA 1
ATOM 4073 C C . GLY B 1 218 ? 14.734 4.508 -12.609 1 91.31 218 GLY B C 1
ATOM 4074 O O . GLY B 1 218 ? 14.234 3.633 -13.312 1 91.31 218 GLY B O 1
ATOM 4075 N N . SER B 1 219 ? 15.117 4.285 -11.344 1 93.56 219 SER B N 1
ATOM 4076 C CA . SER B 1 219 ? 14.992 2.979 -10.711 1 93.56 219 SER B CA 1
ATOM 4077 C C . SER B 1 219 ? 13.961 3.014 -9.586 1 93.56 219 SER B C 1
ATOM 4079 O O . SER B 1 219 ? 13.805 4.031 -8.906 1 93.56 219 SER B O 1
ATOM 4081 N N . ASP B 1 220 ? 13.242 1.908 -9.398 1 94.12 220 ASP B N 1
ATOM 4082 C CA . ASP B 1 220 ? 12.273 1.834 -8.312 1 94.12 220 ASP B CA 1
ATOM 4083 C C . ASP B 1 220 ? 12.883 1.16 -7.082 1 94.12 220 ASP B C 1
ATOM 4085 O O . ASP B 1 220 ? 12.188 0.915 -6.098 1 94.12 220 ASP B O 1
ATOM 4089 N N . VAL B 1 221 ? 14.188 0.8 -7.141 1 96.25 221 VAL B N 1
ATOM 4090 C CA . VAL B 1 221 ? 14.922 0.251 -6.004 1 96.25 221 VAL B CA 1
ATOM 4091 C C . VAL B 1 221 ? 16.062 1.184 -5.629 1 96.25 221 VAL B C 1
ATOM 4093 O O . VAL B 1 221 ? 16.375 2.123 -6.363 1 96.25 221 VAL B O 1
ATOM 4096 N N . MET B 1 222 ? 16.688 0.895 -4.461 1 94.12 222 MET B N 1
ATOM 4097 C CA . MET B 1 222 ? 17.812 1.71 -4.012 1 94.12 222 MET B CA 1
ATOM 4098 C C . MET B 1 222 ? 19.062 1.383 -4.805 1 94.12 222 MET B C 1
ATOM 4100 O O . MET B 1 222 ? 19.484 0.224 -4.871 1 94.12 222 MET B O 1
ATOM 4104 N N . THR B 1 223 ? 19.688 2.307 -5.562 1 87.94 223 THR B N 1
ATOM 4105 C CA . THR B 1 223 ? 20.953 2.096 -6.266 1 87.94 223 THR B CA 1
ATOM 4106 C C . THR B 1 223 ? 22.078 2.916 -5.629 1 87.94 223 THR B C 1
ATOM 4108 O O . THR B 1 223 ? 23.156 3.039 -6.195 1 87.94 223 THR B O 1
ATOM 4111 N N . GLN B 1 224 ? 21.984 3.41 -4.512 1 78.69 224 GLN B N 1
ATOM 4112 C CA . GLN B 1 224 ? 22.953 4.176 -3.729 1 78.69 224 GLN B CA 1
ATOM 4113 C C . GLN B 1 224 ? 23.344 5.461 -4.449 1 78.69 224 GLN B C 1
ATOM 4115 O O . GLN B 1 224 ? 24.453 5.973 -4.254 1 78.69 224 GLN B O 1
ATOM 4120 N N . ARG B 1 225 ? 22.516 5.836 -5.258 1 86.94 225 ARG B N 1
ATOM 4121 C CA . ARG B 1 225 ? 22.734 7.121 -5.91 1 86.94 225 ARG B CA 1
ATOM 4122 C C . ARG B 1 225 ? 22.141 8.266 -5.098 1 86.94 225 ARG B C 1
ATOM 4124 O O . ARG B 1 225 ? 21.047 8.133 -4.547 1 86.94 225 ARG B O 1
ATOM 4131 N N . GLU B 1 226 ? 22.922 9.305 -5.121 1 94.75 226 GLU B N 1
ATOM 4132 C CA . GLU B 1 226 ? 22.422 10.508 -4.457 1 94.75 226 GLU B CA 1
ATOM 4133 C C . GLU B 1 226 ? 21.375 11.219 -5.316 1 94.75 226 GLU B C 1
ATOM 4135 O O . GLU B 1 226 ? 21.484 11.234 -6.547 1 94.75 226 GLU B O 1
ATOM 4140 N N . ILE B 1 227 ? 20.391 11.75 -4.68 1 96.56 227 ILE B N 1
ATOM 4141 C CA . ILE B 1 227 ? 19.359 12.547 -5.344 1 96.56 227 ILE B CA 1
ATOM 4142 C C . ILE B 1 227 ? 19.547 14.023 -5 1 96.56 227 ILE B C 1
ATOM 4144 O O . ILE B 1 227 ? 19.359 14.43 -3.854 1 96.56 227 ILE B O 1
ATOM 4148 N N . HIS B 1 228 ? 19.922 14.773 -5.977 1 97.19 228 HIS B N 1
ATOM 4149 C CA . HIS B 1 228 ? 20.156 16.203 -5.766 1 97.19 228 HIS B CA 1
ATOM 4150 C C . HIS B 1 228 ? 18.875 17 -5.914 1 97.19 228 HIS B C 1
ATOM 4152 O O . HIS B 1 228 ? 18.219 16.938 -6.957 1 97.19 228 HIS B O 1
ATOM 4158 N N . ILE B 1 229 ? 18.531 17.703 -4.844 1 97.44 229 ILE B N 1
ATOM 4159 C CA . ILE B 1 229 ? 17.328 18.531 -4.852 1 97.44 229 ILE B CA 1
ATOM 4160 C C . ILE B 1 229 ? 17.688 19.969 -5.25 1 97.44 229 ILE B C 1
ATOM 4162 O O . ILE B 1 229 ? 18.547 20.594 -4.637 1 97.44 229 ILE B O 1
ATOM 4166 N N . ARG B 1 230 ? 17.016 20.422 -6.27 1 95.25 230 ARG B N 1
ATOM 4167 C CA . ARG B 1 230 ? 17.203 21.797 -6.723 1 95.25 230 ARG B CA 1
ATOM 4168 C C . ARG B 1 230 ? 15.883 22.562 -6.66 1 95.25 230 ARG B C 1
ATOM 4170 O O . ARG B 1 230 ? 14.836 22.047 -7.066 1 95.25 230 ARG B O 1
ATOM 4177 N N . PHE B 1 231 ? 16.016 23.734 -6.117 1 95.06 231 PHE B N 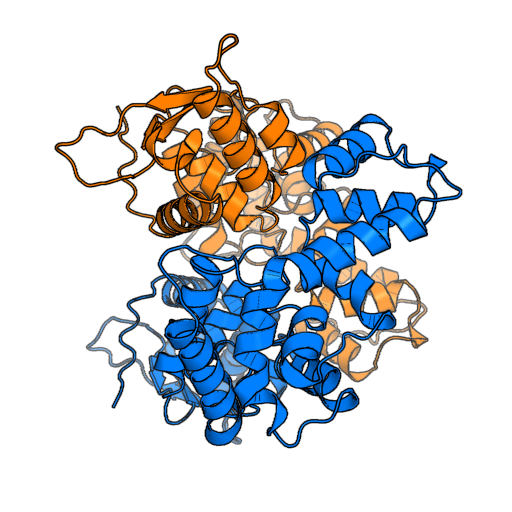1
ATOM 4178 C CA . PHE B 1 231 ? 14.844 24.609 -6.074 1 95.06 231 PHE B CA 1
ATOM 4179 C C . PHE B 1 231 ? 14.883 25.625 -7.203 1 95.06 231 PHE B C 1
ATOM 4181 O O . PHE B 1 231 ? 15.859 26.375 -7.348 1 95.06 231 PHE B O 1
ATOM 4188 N N . ILE B 1 232 ? 13.789 25.609 -7.961 1 91.56 232 ILE B N 1
ATOM 4189 C CA . ILE B 1 232 ? 13.836 26.422 -9.172 1 91.56 232 ILE B CA 1
ATOM 4190 C C . ILE B 1 232 ? 12.711 27.453 -9.133 1 91.56 232 ILE B C 1
ATOM 4192 O O . ILE B 1 232 ? 11.719 27.281 -8.414 1 91.56 232 ILE B O 1
ATOM 4196 N N . SER B 1 233 ? 12.898 28.594 -9.891 1 86.69 233 SER B N 1
ATOM 4197 C CA . SER B 1 233 ? 11.852 29.609 -10.031 1 86.69 233 SER B CA 1
ATOM 4198 C C . SER B 1 233 ? 10.82 29.172 -11.078 1 86.69 233 SER B C 1
ATOM 4200 O O . SER B 1 233 ? 11.164 28.547 -12.07 1 86.69 233 SER B O 1
ATOM 42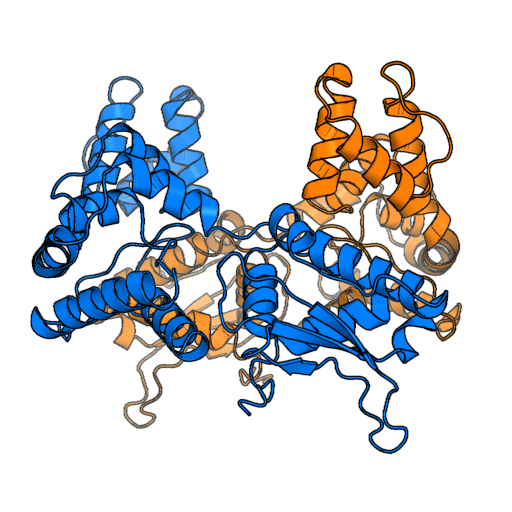02 N N . SER B 1 234 ? 9.625 29.156 -10.586 1 69.88 234 SER B N 1
ATOM 4203 C CA . SER B 1 234 ? 8.57 28.781 -11.523 1 69.88 234 SER B CA 1
ATOM 4204 C C . SER B 1 234 ? 8.562 29.719 -12.734 1 69.88 234 SER B C 1
ATOM 4206 O O . SER B 1 234 ? 8.828 30.906 -12.609 1 69.88 234 SER B O 1
ATOM 4208 N N . ASP B 1 235 ? 8.914 29.234 -13.883 1 57.31 235 ASP B N 1
ATOM 4209 C CA . ASP B 1 235 ? 8.703 30.109 -15.039 1 57.31 235 ASP B CA 1
ATOM 4210 C C . ASP B 1 235 ? 7.262 30.609 -15.086 1 57.31 235 ASP B C 1
ATOM 4212 O O . ASP B 1 235 ? 6.32 29.828 -15.141 1 57.31 235 ASP B O 1
ATOM 4216 N N . ALA B 1 236 ? 7.07 31.969 -14.617 1 52.5 236 ALA B N 1
ATOM 4217 C CA . ALA B 1 236 ? 5.797 32.688 -14.68 1 52.5 236 ALA B CA 1
ATOM 4218 C C . ALA B 1 236 ? 4.996 32.25 -15.914 1 52.5 236 ALA B C 1
ATOM 4220 O O . ALA B 1 236 ? 3.764 32.312 -15.906 1 52.5 236 ALA B O 1
ATOM 4221 N N . SER B 1 237 ? 5.645 32.125 -16.969 1 49 237 SER B N 1
ATOM 4222 C CA . SER B 1 237 ? 4.938 31.859 -18.219 1 49 237 SER B CA 1
ATOM 4223 C C . SER B 1 237 ? 4.293 30.484 -18.234 1 49 237 SER B C 1
ATOM 4225 O O . SER B 1 237 ? 3.422 30.203 -19.062 1 49 237 SER B O 1
ATOM 4227 N N . LYS B 1 238 ? 4.875 29.688 -17.594 1 52.31 238 LYS B N 1
ATOM 4228 C CA . LYS B 1 238 ? 4.281 28.359 -17.719 1 52.31 238 LYS B CA 1
ATOM 4229 C C . LYS B 1 238 ? 3.467 27.984 -16.484 1 52.31 238 LYS B C 1
ATOM 4231 O O . LYS B 1 238 ? 3.965 28.078 -15.359 1 52.31 238 LYS B O 1
ATOM 4236 N N . ASN B 1 239 ? 2.453 28.656 -16.125 1 48.81 239 ASN B N 1
ATOM 4237 C CA . ASN B 1 239 ? 1.427 28.453 -15.109 1 48.81 239 ASN B CA 1
ATOM 4238 C C . ASN B 1 239 ? 1.521 27.062 -14.492 1 48.81 239 ASN B C 1
ATOM 4240 O O . ASN B 1 239 ? 0.522 26.516 -14.023 1 48.81 239 ASN B O 1
ATOM 4244 N N . VAL B 1 240 ? 2.502 26.266 -14.758 1 56.72 240 VAL B N 1
ATOM 4245 C CA . VAL B 1 240 ? 2.414 24.875 -14.297 1 56.72 240 VAL B CA 1
ATOM 4246 C C . VAL B 1 240 ? 3.453 24.641 -13.203 1 56.72 240 VAL B C 1
ATOM 4248 O O . VAL B 1 240 ? 4.656 24.75 -13.445 1 56.72 240 VAL B O 1
ATOM 4251 N N . ARG B 1 241 ? 2.99 24.594 -11.93 1 68.38 241 ARG B N 1
ATOM 4252 C CA . ARG B 1 241 ? 3.803 24.25 -10.766 1 68.38 241 ARG B CA 1
ATOM 4253 C C . ARG B 1 241 ? 4.082 22.75 -10.711 1 68.38 241 ARG B C 1
ATOM 4255 O O . ARG B 1 241 ? 3.293 21.984 -10.148 1 68.38 241 ARG B O 1
ATOM 4262 N N . CYS B 1 242 ? 4.91 22.312 -11.688 1 75.44 242 CYS B N 1
ATOM 4263 C CA . CYS B 1 242 ? 5.137 20.875 -11.633 1 75.44 242 CYS B CA 1
ATOM 4264 C C . CYS B 1 242 ? 6.602 20.562 -11.352 1 75.44 242 CYS B C 1
ATOM 4266 O O . CYS B 1 242 ? 7.492 21.141 -11.984 1 75.44 242 CYS B O 1
ATOM 4268 N N . SER B 1 243 ? 6.879 19.719 -10.383 1 81.19 243 SER B N 1
ATOM 4269 C CA . SER B 1 243 ? 8.227 19.219 -10.133 1 81.19 243 SER B CA 1
ATOM 4270 C C . SER B 1 243 ? 8.75 18.422 -11.328 1 81.19 243 SER B C 1
ATOM 4272 O O . SER B 1 243 ? 7.973 17.766 -12.023 1 81.19 243 SER B O 1
ATOM 4274 N N . LEU B 1 244 ? 10.008 18.562 -11.578 1 81.88 244 LEU B N 1
ATOM 4275 C CA . LEU B 1 244 ? 10.648 17.859 -12.688 1 81.88 244 LEU B CA 1
ATOM 4276 C C . LEU B 1 244 ? 11.844 17.047 -12.203 1 81.88 244 LEU B C 1
ATOM 4278 O O . LEU B 1 244 ? 12.406 17.344 -11.148 1 81.88 244 LEU B O 1
ATOM 4282 N N . SER B 1 245 ? 12.133 16.031 -12.953 1 82.75 245 SER B N 1
ATOM 4283 C CA . SER B 1 245 ? 13.305 15.227 -12.586 1 82.75 245 SER B CA 1
ATOM 4284 C C . SER B 1 245 ? 14.18 14.945 -13.805 1 82.75 245 SER B C 1
ATOM 4286 O O . SER B 1 245 ? 13.695 14.945 -14.938 1 82.75 245 SER B O 1
ATOM 4288 N N . HIS B 1 246 ? 15.414 14.898 -13.555 1 83.38 246 HIS B N 1
ATOM 4289 C CA . HIS B 1 246 ? 16.422 14.453 -14.516 1 83.38 246 HIS B CA 1
ATOM 4290 C C . HIS B 1 246 ? 17.078 13.156 -14.062 1 83.38 246 HIS B C 1
ATOM 4292 O O . HIS B 1 246 ? 18.016 13.18 -13.258 1 83.38 246 HIS B O 1
ATOM 4298 N N . THR B 1 247 ? 16.688 12.125 -14.586 1 80.38 247 THR B N 1
ATOM 4299 C CA . THR B 1 247 ? 17.031 10.805 -14.062 1 80.38 247 THR B CA 1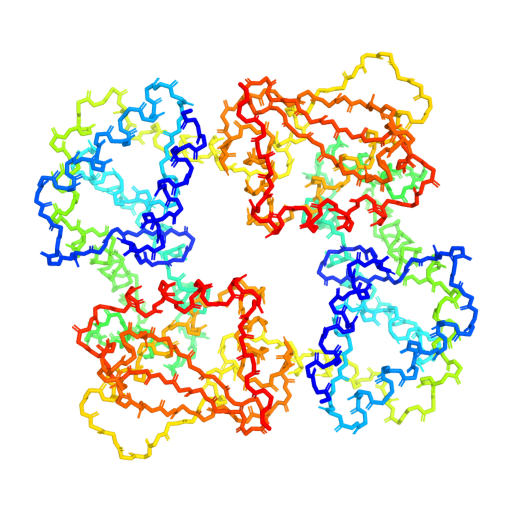
ATOM 4300 C C . THR B 1 247 ? 18.516 10.5 -14.305 1 80.38 247 THR B C 1
ATOM 4302 O O . THR B 1 247 ? 19.141 9.789 -13.516 1 80.38 247 THR B O 1
ATOM 4305 N N . CYS B 1 248 ? 19.031 11.016 -15.391 1 81.44 248 CYS B N 1
ATOM 4306 C CA . CYS B 1 248 ? 20.438 10.766 -15.664 1 81.44 248 CYS B CA 1
ATOM 4307 C C . CYS B 1 248 ? 21.328 11.344 -14.562 1 81.44 248 CYS B C 1
ATOM 4309 O O . CYS B 1 248 ? 22.25 10.688 -14.102 1 81.44 248 CYS B O 1
ATOM 4311 N N . GLY B 1 249 ? 20.984 12.547 -14.086 1 85.75 249 GLY B N 1
ATOM 4312 C CA . GLY B 1 249 ? 21.734 13.203 -13.039 1 85.75 249 GLY B CA 1
ATOM 4313 C C . GLY B 1 249 ? 21.125 13.031 -11.656 1 85.75 249 GLY B C 1
ATOM 4314 O O . GLY B 1 249 ? 21.672 13.523 -10.672 1 85.75 249 GLY B O 1
ATOM 4315 N N . CYS B 1 250 ? 20.062 12.281 -11.609 1 91.5 250 CYS B N 1
ATOM 4316 C CA . CYS B 1 250 ? 19.328 12.078 -10.367 1 91.5 250 CYS B CA 1
ATOM 4317 C C . CYS B 1 250 ? 19.062 13.406 -9.664 1 91.5 250 CYS B C 1
ATOM 4319 O O . CYS B 1 250 ? 19.406 13.578 -8.5 1 91.5 250 CYS B O 1
ATOM 4321 N N . VAL B 1 251 ? 18.438 14.328 -10.438 1 93 251 VAL B N 1
ATOM 4322 C CA . VAL B 1 251 ? 18.125 15.656 -9.93 1 93 251 VAL B CA 1
ATOM 4323 C C . VAL B 1 251 ? 16.609 15.828 -9.859 1 93 251 VAL B C 1
ATOM 4325 O O . VAL B 1 251 ? 15.898 15.531 -10.82 1 93 251 VAL B O 1
ATOM 4328 N N . LEU B 1 252 ? 16.125 16.219 -8.742 1 94.5 252 LEU B N 1
ATOM 4329 C CA . LEU B 1 252 ? 14.734 16.609 -8.562 1 94.5 252 LEU B CA 1
ATOM 4330 C C . LEU B 1 252 ? 14.594 18.125 -8.422 1 94.5 252 LEU B C 1
ATOM 4332 O O . LEU B 1 252 ? 15.203 18.719 -7.535 1 94.5 252 LEU B O 1
ATOM 4336 N N . GLU B 1 253 ? 13.836 18.672 -9.305 1 93.44 253 GLU B N 1
ATOM 4337 C CA . GLU B 1 253 ? 13.586 20.109 -9.273 1 93.44 253 GLU B CA 1
ATOM 4338 C C . GLU B 1 253 ? 12.219 20.422 -8.672 1 93.44 253 GLU B C 1
ATOM 4340 O O . GLU B 1 253 ? 11.203 19.891 -9.117 1 93.44 253 GLU B O 1
ATOM 4345 N N . ILE B 1 254 ? 12.234 21.266 -7.707 1 94.69 254 ILE B N 1
ATOM 4346 C CA . ILE B 1 254 ? 11.016 21.672 -7.023 1 94.69 254 ILE B CA 1
ATOM 4347 C C . ILE B 1 254 ? 10.812 23.188 -7.176 1 94.69 254 ILE B C 1
ATOM 4349 O O . ILE B 1 254 ? 11.703 23.969 -6.852 1 94.69 254 ILE B O 1
ATOM 4353 N N . PRO B 1 255 ? 9.727 23.609 -7.664 1 93.31 255 PRO B N 1
ATOM 4354 C CA . PRO B 1 255 ? 9.453 25.047 -7.766 1 93.31 255 PRO B CA 1
ATOM 4355 C C . PRO B 1 255 ? 9.477 25.75 -6.41 1 93.31 255 PRO B C 1
ATOM 4357 O O . PRO B 1 255 ? 8.875 25.266 -5.449 1 93.31 255 PRO B O 1
ATOM 4360 N N . ARG B 1 256 ? 10.016 26.922 -6.348 1 93.19 256 ARG B N 1
ATOM 4361 C CA . ARG B 1 256 ? 10.156 27.703 -5.121 1 93.19 256 ARG B CA 1
ATOM 4362 C C . ARG B 1 256 ? 8.805 28.203 -4.625 1 93.19 256 ARG B C 1
ATOM 4364 O O . ARG B 1 256 ? 8.648 28.5 -3.441 1 93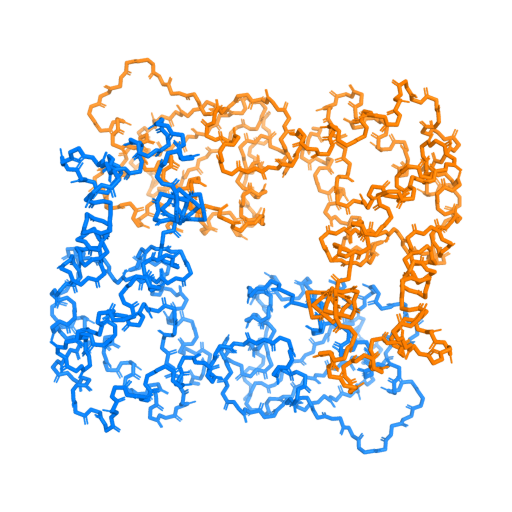.19 256 ARG B O 1
ATOM 4371 N N . SER B 1 257 ? 7.918 28.234 -5.523 1 91.38 257 SER B N 1
ATOM 4372 C CA . SER B 1 257 ? 6.605 28.781 -5.188 1 91.38 257 SER B CA 1
ATOM 4373 C C . SER B 1 257 ? 5.914 27.938 -4.125 1 91.38 257 SER B C 1
ATOM 4375 O O . SER B 1 257 ? 5.02 28.422 -3.428 1 91.38 257 SER B O 1
ATOM 4377 N N . TYR B 1 258 ? 6.32 26.703 -3.951 1 93.12 258 TYR B N 1
ATOM 4378 C CA . TYR B 1 258 ? 5.711 25.844 -2.947 1 93.12 258 TYR B CA 1
ATOM 4379 C C . TYR B 1 258 ? 6.055 26.312 -1.54 1 93.12 258 TYR B C 1
ATOM 4381 O O . TYR B 1 258 ? 5.418 25.906 -0.566 1 93.12 258 TYR B O 1
ATOM 4389 N N . ALA B 1 259 ? 7.059 27.141 -1.403 1 92.62 259 ALA B N 1
ATOM 4390 C CA . ALA B 1 259 ? 7.473 27.609 -0.087 1 92.62 259 ALA B CA 1
ATOM 4391 C C . ALA B 1 259 ? 6.395 28.5 0.539 1 92.62 259 ALA B C 1
ATOM 4393 O O . ALA B 1 259 ? 6.34 28.641 1.762 1 92.62 259 ALA B O 1
ATOM 4394 N N . GLU B 1 260 ? 5.59 29.078 -0.319 1 89.06 260 GLU B N 1
ATOM 4395 C CA . GLU B 1 260 ? 4.559 30 0.142 1 89.06 260 GLU B CA 1
ATOM 4396 C C . GLU B 1 260 ? 3.266 29.266 0.477 1 89.06 260 GLU B C 1
ATOM 4398 O O . GLU B 1 260 ? 2.334 29.859 1.026 1 89.06 260 GLU B O 1
ATOM 4403 N N . ASP B 1 261 ? 3.207 28.031 0.128 1 88.81 261 ASP B N 1
ATOM 4404 C CA . ASP B 1 261 ? 2.002 27.234 0.333 1 88.81 261 ASP B CA 1
ATOM 4405 C C . ASP B 1 261 ? 2.188 26.234 1.477 1 88.81 261 ASP B C 1
ATOM 4407 O O . ASP B 1 261 ? 3.318 25.922 1.858 1 88.81 261 ASP B O 1
ATOM 4411 N N . PRO B 1 262 ? 1.04 25.797 1.981 1 90.12 262 PRO B N 1
ATOM 4412 C CA . PRO B 1 262 ? 1.143 24.688 2.936 1 90.12 262 PRO B CA 1
ATOM 4413 C C . PRO B 1 262 ? 1.705 23.422 2.305 1 90.12 262 PRO B C 1
ATOM 4415 O O . PRO B 1 262 ? 1.555 23.203 1.098 1 90.12 262 PRO B O 1
ATOM 4418 N N . TYR B 1 263 ? 2.289 22.578 3.092 1 93.94 263 TYR B N 1
ATOM 4419 C CA . TYR B 1 263 ? 2.9 21.312 2.678 1 93.94 263 TYR B CA 1
ATOM 4420 C C . TYR B 1 263 ? 1.937 20.5 1.829 1 93.94 263 TYR B C 1
ATOM 4422 O O . TYR B 1 263 ? 2.35 19.844 0.874 1 93.94 263 TYR B O 1
ATOM 4430 N N . VAL B 1 264 ? 0.672 20.594 2.139 1 94.12 264 VAL B N 1
ATOM 4431 C CA . VAL B 1 264 ? -0.348 19.766 1.501 1 94.12 264 VAL B CA 1
ATOM 4432 C C . VAL B 1 264 ? -0.383 20.062 0.002 1 94.12 264 VAL B C 1
ATOM 4434 O O . VAL B 1 264 ? -0.653 19.156 -0.803 1 94.12 264 VAL B O 1
ATOM 4437 N N . SER B 1 265 ? -0.041 21.25 -0.369 1 92.44 265 SER B N 1
ATOM 4438 C CA . SER B 1 265 ? -0.042 21.625 -1.782 1 92.44 265 SER B CA 1
ATOM 4439 C C . SER B 1 265 ? 1.044 20.875 -2.547 1 92.44 265 SER B C 1
ATOM 4441 O O . SER B 1 265 ? 0.781 20.297 -3.609 1 92.44 265 SER B O 1
ATOM 4443 N N . LEU B 1 266 ? 2.219 20.859 -1.991 1 94.19 266 LEU B N 1
ATOM 4444 C CA . LEU B 1 266 ? 3.309 20.109 -2.607 1 94.19 266 LEU B CA 1
ATOM 4445 C C . LEU B 1 266 ? 2.984 18.625 -2.662 1 94.19 266 LEU B C 1
ATOM 4447 O O . LEU B 1 266 ? 3.17 17.984 -3.699 1 94.19 266 LEU B O 1
ATOM 4451 N N . LYS B 1 267 ? 2.512 18.125 -1.601 1 94.75 267 LYS B N 1
ATOM 4452 C CA . LYS B 1 267 ? 2.199 16.688 -1.499 1 94.75 267 LYS B CA 1
ATOM 4453 C C . LYS B 1 267 ? 1.172 16.281 -2.547 1 94.75 267 LYS B C 1
ATOM 4455 O O . LYS B 1 267 ? 1.373 15.305 -3.27 1 94.75 267 LYS B O 1
ATOM 4460 N N . ALA B 1 268 ? 0.102 17.031 -2.633 1 92.25 268 ALA B N 1
ATOM 4461 C CA . ALA B 1 268 ? -0.98 16.719 -3.561 1 92.25 268 ALA B CA 1
ATOM 4462 C C . ALA B 1 268 ? -0.486 16.734 -5.004 1 92.25 268 ALA B C 1
ATOM 4464 O O . ALA B 1 268 ? -0.737 15.797 -5.766 1 92.25 268 ALA B O 1
ATOM 4465 N N . ASP B 1 269 ? 0.226 17.75 -5.316 1 91.25 269 ASP B N 1
ATOM 4466 C CA . ASP B 1 269 ? 0.729 17.875 -6.68 1 91.25 269 ASP B CA 1
ATOM 4467 C C . ASP B 1 269 ? 1.725 16.766 -7.012 1 91.25 269 ASP B C 1
ATOM 4469 O O . ASP B 1 269 ? 1.682 16.188 -8.102 1 91.25 269 ASP B O 1
ATOM 4473 N N . PHE B 1 270 ? 2.543 16.516 -6.059 1 92.69 270 PHE B N 1
ATOM 4474 C CA . PHE B 1 270 ? 3.6 15.531 -6.297 1 92.69 270 PHE B CA 1
ATOM 4475 C C . PHE B 1 270 ? 3.021 14.125 -6.41 1 92.69 270 PHE B C 1
ATOM 4477 O O . PHE B 1 270 ? 3.402 13.359 -7.301 1 92.69 270 PHE B O 1
ATOM 4484 N N . LEU B 1 271 ? 2.123 13.758 -5.535 1 90.31 271 LEU B N 1
ATOM 4485 C CA . LEU B 1 271 ? 1.515 12.43 -5.582 1 90.31 271 LEU B CA 1
ATOM 4486 C C . LEU B 1 271 ? 0.708 12.25 -6.863 1 90.31 271 LEU B C 1
ATOM 4488 O O . LEU B 1 271 ? 0.693 11.164 -7.441 1 90.31 271 LEU B O 1
ATOM 4492 N N . THR B 1 272 ? 0.065 13.312 -7.246 1 87.94 272 THR B N 1
ATOM 4493 C CA . THR B 1 272 ? -0.657 13.273 -8.516 1 87.94 272 THR B CA 1
ATOM 4494 C C . THR B 1 272 ? 0.304 13.055 -9.68 1 87.94 272 THR B C 1
ATOM 4496 O O . THR B 1 272 ? 0.012 12.273 -10.594 1 87.94 272 THR B O 1
ATOM 4499 N N . LEU B 1 273 ? 1.393 13.688 -9.57 1 88.25 273 LEU B N 1
ATOM 4500 C CA . LEU B 1 273 ? 2.432 13.539 -10.578 1 88.25 273 LEU B CA 1
ATOM 4501 C C . LEU B 1 273 ? 2.924 12.102 -10.648 1 88.25 273 LEU B C 1
ATOM 4503 O O . LEU B 1 273 ? 3.062 11.539 -11.734 1 88.25 273 LEU B O 1
ATOM 4507 N N . LEU B 1 274 ? 3.143 11.469 -9.508 1 87.94 274 LEU B N 1
ATOM 4508 C CA . LEU B 1 274 ? 3.674 10.117 -9.453 1 87.94 274 LEU B CA 1
ATOM 4509 C C . LEU B 1 274 ? 2.664 9.109 -10 1 87.94 274 LEU B C 1
ATOM 4511 O O . LEU B 1 274 ? 3.047 8.117 -10.617 1 87.94 274 LEU B O 1
ATOM 4515 N N . LYS B 1 275 ? 1.44 9.344 -9.781 1 80.06 275 LYS B N 1
ATOM 4516 C CA . LYS B 1 275 ? 0.397 8.414 -10.203 1 80.06 275 LYS B CA 1
ATOM 4517 C C . LYS B 1 275 ? 0.158 8.5 -11.703 1 80.06 275 LYS B C 1
ATOM 4519 O O . LYS B 1 275 ? -0.269 7.527 -12.328 1 80.06 275 LYS B O 1
ATOM 4524 N N . ASN B 1 276 ? 0.361 9.75 -12.195 1 73 276 ASN B N 1
ATOM 4525 C CA . ASN B 1 276 ? 0.154 9.922 -13.625 1 73 276 ASN B CA 1
ATOM 4526 C C . ASN B 1 276 ? 1.375 9.484 -14.43 1 73 276 ASN B C 1
ATOM 4528 O O . ASN B 1 276 ? 2.484 9.969 -14.195 1 73 276 ASN B O 1
ATOM 4532 N N . ARG B 1 277 ? 1.615 8.219 -14.648 1 59.78 277 ARG B N 1
ATOM 4533 C CA . ARG B 1 277 ? 2.771 7.613 -15.297 1 59.78 277 ARG B CA 1
ATOM 4534 C C . ARG B 1 277 ? 3.281 8.492 -16.438 1 59.78 277 ARG B C 1
ATOM 4536 O O . ARG B 1 277 ? 4.422 8.344 -16.875 1 59.78 277 ARG B O 1
ATOM 4543 N N . TYR B 1 278 ? 2.463 9.305 -17.156 1 47.84 278 TYR B N 1
ATOM 4544 C CA . TYR B 1 278 ? 2.969 10.047 -18.312 1 47.84 278 TYR B CA 1
ATOM 4545 C C . TYR B 1 278 ? 3.869 11.195 -17.875 1 47.84 278 TYR B C 1
ATOM 4547 O O . TYR B 1 278 ? 3.68 12.336 -18.297 1 47.84 278 TYR B O 1
ATOM 4555 N N . TRP B 1 279 ? 4.496 10.852 -16.875 1 46.31 279 TRP B N 1
ATOM 4556 C CA . TRP B 1 279 ? 5.375 11.984 -16.625 1 46.31 279 TRP B CA 1
ATOM 4557 C C . TRP B 1 279 ? 6.539 12.008 -17.609 1 46.31 279 TRP B C 1
ATOM 4559 O O . TRP B 1 279 ? 7.004 10.961 -18.047 1 46.31 279 TRP B O 1
ATOM 4569 N N . GLN B 1 280 ? 6.621 13.055 -18.469 1 40.78 280 GLN B N 1
ATOM 4570 C CA . GLN B 1 280 ? 7.73 13.32 -19.391 1 40.78 280 GLN B CA 1
ATOM 4571 C C . GLN B 1 280 ? 9.07 13.039 -18.703 1 40.78 280 GLN B C 1
ATOM 4573 O O . GLN B 1 280 ? 9.492 13.781 -17.812 1 40.78 280 GLN B O 1
ATOM 4578 N N . MET B 1 281 ? 9.367 11.922 -18.391 1 38.19 281 MET B N 1
ATOM 4579 C CA . MET B 1 281 ? 10.789 11.742 -18.094 1 38.19 281 MET B CA 1
ATOM 4580 C C . MET B 1 281 ? 11.664 12.383 -19.172 1 38.19 281 MET B C 1
ATOM 4582 O O . MET B 1 281 ? 11.477 12.117 -20.359 1 38.19 281 MET B O 1
ATOM 4586 N N . ASP B 1 282 ? 11.922 13.562 -19.172 1 33.31 282 ASP B N 1
ATOM 4587 C CA . ASP B 1 282 ? 12.938 14.062 -20.109 1 33.31 282 ASP B CA 1
ATOM 4588 C C . ASP B 1 282 ? 14.172 13.156 -20.094 1 33.31 282 ASP B C 1
ATOM 4590 O O . ASP B 1 282 ? 14.922 13.133 -19.125 1 33.31 282 ASP B O 1
ATOM 4594 N N . ILE B 1 283 ? 14.133 12.055 -20.672 1 29.22 283 ILE B N 1
ATOM 4595 C CA . ILE B 1 283 ? 15.312 11.297 -21.078 1 29.22 283 ILE B CA 1
ATOM 4596 C C . ILE B 1 283 ? 16.266 12.203 -21.844 1 29.22 283 ILE B C 1
ATOM 4598 O O . ILE B 1 283 ? 15.977 12.617 -22.969 1 29.22 283 ILE B O 1
ATOM 4602 N N . VAL B 1 284 ? 16.719 13.203 -21.422 1 25.42 284 VAL B N 1
ATOM 4603 C CA . VAL B 1 284 ? 17.906 13.703 -22.109 1 25.42 284 VAL B CA 1
ATOM 4604 C C . VAL B 1 284 ? 19.109 12.844 -21.75 1 25.42 284 VAL B C 1
ATOM 4606 O O . VAL B 1 284 ? 19.344 12.539 -20.578 1 25.42 284 VAL B O 1
#

Foldseek 3Di:
DLLVLQVVLVVCCVPAWAFAQATAGADDPVDDLVNLLVVLVSQVCCCVPQVDHNLSHQLQLVCCLAVVGGDLVRLLVSQLRGHDVLLSVQLVCCQVPVVPHDPVSVVVSCVVLVNDDDDDNVCSVVSSSVSSCCRRDVRRVNSSPSSHVRNNPPPDDSVVSVVSSVQFQDDLVLLLVQEDEDPDDDPLRVLVNVLVSVLSNPPHDLLQCLLVCCQQAVGSTDSSHHAYEAEDADPPVPPDQAWHYANVNSYIYGYSVCSVDDSVVVNVRHSVLSVPVPPPNPPD/DLLVLQVVLVVCCVPAWAFAQATAGADDPVDDLVNLLVVLVSQVCCCVPQVDHNLSHQLQLVCCLAVVGGDLVRLLVSQLRGHDVLLSVQLVCCQVPVVPHDPVSVVVSCVVLVNDDDDDNVCSVVSSSVSSCCRRDVRRVNSSPSSHVRNNPPPDDSVVSVVSSVQFQDDLVLLLVQEDEDPDDDPLRVLVNVLVSVLSNPPHDLLQCLLVCCQQAVGSTDSSHHAYEAEDADPPVPPDQAWHYANVNSYIYGYSVCSVDDSVVVNVRVSVLSVPVPPPNVPD

Radius of gyration: 25.1 Å; Cα contacts (8 Å, |Δi|>4): 821; chains: 2; bounding box: 59×67×65 Å

Secondary structure (DSSP, 8-state):
-HHHHHHHHHHHHHHHEEESSSEEE---TT--HHHHHHHHHHHHHHHHHH----TTB-HHHHHHHHHSS--HHHHHHHHHHHS-HHHHHHHHHHHH-GGGS-HHHHHHHHHHTT--SPP-TTTHHHHHHHHHHIIIIITTHHHHHHHHHHHTTS---HHHHHHHHHHHS--HHHHHHHEE--SS--HHHHHHHHHHHHHHHT--SHHHHHHHHHHHHS-SS-----EEEEEE---TTS-----EEETTTTEEEEEGGGGGS-HHHHHHHHHHHHHSS-------/-HHHHHHHHHHHHHHHEEESSSEEE---TT--HHHHHHHHHHHHHHHHHH----TTB-HHHHHHHHHSS--HHHHHHHHHHHS-HHHHHHHHHHHH-GGGS-HHHHHHHHHHTT--SPP-TTTHHHHHHHHHHIIIIITTHHHHHHHHHHHTTS---HHHHHHHHHHHS--HHHHHHHEE--SS--HHHHHHHHHHHHHHHT--SHHHHHHHHHHHHS-SS-----EEEEEE---TTS-----EEETTTTEEEEEGGGGGS-HHHHHHHHHHHHHSS-------

Organism: Mizuhopecten yessoensis (NCBI:txid6573)